Protein AF-0000000084855903 (afdb_homodimer)

Nearest PDB structures (foldseek):
  3i4f-assembly1_C  TM=8.575E-01  e=9.516E-17  Bacillus thuringiensis serovar kurstaki str. T03a001
  7o6p-assembly1_C  TM=8.800E-01  e=9.396E-16  Salvia officinalis
  7o6p-assembly1_B  TM=8.931E-01  e=1.433E-15  Salvia officinalis
  2bgl-assembly1_A  TM=8.476E-01  e=3.176E-16  Podophyllum peltatum
  3i4f-assembly1_D  TM=8.410E-01  e=8.846E-16  Bacillus thuringiensis serovar kurstaki str. T03a001

Foldseek 3Di:
DEQEQLLWFLNVLLLVPCLDDCNVVVVAAYEYEDEPDCVSCVVVCVVRHLSRYDYDYFQLLDLVRLLVSQVVVCVRRNADQEYEAEWFDDDPDQAAPVGDDPVNLVVRLSRLAVSVVSNLVNNLVVLLPDDLVSLQLHEYEYEAAVCLVQNDHSPNSNNVRRVCVQAVVQQVCQVVSCVRRVQYAGHYEYEYQEDIPNCPVVCVPVVSLCVLQVQAPQSDGHYSNLRSVVSVQCSDCVRNSPDHSYYHYHRNRRDRPPD/DEQEQLLWFLNVLLLVVCLDDCNVVVVAAYEYEDEPDCVSCVVVCVVRHLSHYDYDYFQLLDLVRLLVSQVVVCVRRNADQEYEAEWFDDDPDQAAPVGDDPVNLVVRLSRLAVSVVSNLVNNLVVLLPDDLVSLQLHEYEYEAAPCLVQNDHSPNSNNVRRVCVQAVVQQVCQVVSCVRRVQYAGEYEYEYQEDIPNCPVVCVPVVSLCQLQVQAPQSDGHYSNLRSVVSVQCSDCVRNSPDHSYYHYHRNRRDRPPD

Radius of gyration: 23.51 Å; Cα contacts (8 Å, |Δi|>4): 1137; chains: 2; bounding box: 58×70×50 Å

Solvent-accessible surface area (backbone atoms only — not comparable to full-atom values): 25637 Å² total; per-residue (Å²): 56,36,33,33,30,19,47,40,52,48,26,37,38,33,52,50,50,49,64,27,93,58,30,39,81,71,64,43,38,38,40,34,26,22,70,86,55,59,69,72,41,48,63,59,36,69,74,63,30,79,88,32,28,47,80,47,70,38,55,51,75,34,65,69,40,40,52,49,44,53,51,55,44,31,74,74,71,41,80,72,30,35,40,34,49,46,48,66,72,76,79,88,64,78,30,46,66,57,69,45,52,66,68,58,39,51,50,38,34,40,52,37,31,50,15,49,50,47,49,50,19,51,54,54,46,52,44,64,80,45,55,67,71,44,27,54,49,24,26,39,39,34,55,43,30,40,30,14,68,50,18,28,79,29,32,32,43,51,6,14,27,25,10,11,47,54,28,0,30,35,35,9,46,39,68,50,48,32,77,68,17,73,57,37,31,25,34,28,44,17,39,38,67,43,65,27,79,87,35,44,72,52,61,63,35,62,68,51,40,47,56,55,36,72,34,11,81,61,58,51,74,38,45,31,60,66,53,22,53,53,51,57,48,59,56,31,58,88,80,26,62,84,58,54,59,44,70,46,74,53,33,46,64,51,49,68,84,80,118,56,36,33,34,31,19,44,41,54,48,28,37,39,34,53,50,50,48,64,27,93,59,31,40,81,71,65,44,38,39,38,33,25,22,71,86,56,60,68,71,41,47,63,58,38,66,73,63,28,79,87,33,28,45,79,48,71,39,56,53,74,34,64,69,38,41,51,49,45,52,52,56,43,32,74,74,71,41,80,73,30,34,41,34,49,46,47,64,74,76,79,88,63,79,31,45,68,57,68,45,51,67,66,57,39,51,51,38,34,39,53,38,33,50,14,50,50,47,48,50,19,53,55,54,47,51,43,64,79,45,56,66,70,44,27,56,50,24,25,38,41,34,55,44,30,42,31,15,68,51,18,27,78,30,33,32,44,52,6,14,27,26,10,11,46,54,28,0,30,35,37,8,46,39,69,49,48,33,77,69,19,74,57,37,31,26,34,28,45,16,40,36,68,43,64,25,79,86,37,44,69,54,58,64,35,63,67,50,41,49,56,56,35,70,35,12,81,60,57,50,74,38,46,32,62,65,55,22,52,52,50,56,48,60,58,30,57,89,78,27,62,87,58,54,59,44,70,47,75,52,32,48,66,51,50,67,84,82,119

Organism: Agaricus bisporus var. burnettii (strain JB137-S8 / ATCC MYA-4627 / FGSC 10392) (NCBI:txid597362)

Secondary structure (DSSP, 8-state):
-EETTTTSHHHHHHHHHHHSTTTTTTT--EEEEESS--GGGHHHHHHH-TTTEEEEE--TT-HHHHHHHHHHHHHHH-S-SEEEE------SS---GGG--HHHHHHHIIIIIIHHHHHHHHHHHHHHTS-HHHHHT-EEEEE--THHHH--TT-HHHHHHHHIIIIIIHHHHHHHHTTTSTT-EEEEEEE-SB-SHHHHHHHTSHHHHHHHHHT-TT--PBPHHHHHHHHHHHH-HHHHTT--S-EEEESTT------/-EETTTTSHHHHHHHHHHHSTTTTTTT--EEEEESS--GGGHHHHHHH-TTTEEEEE--TT-HHHHHHHHHHHHHHH-S-SEEEE------SS---GGG--HHHHHHHIIIIIIHHHHHHHHHHHHHHTS-HHHHHT-EEEEE--THHHH--TT-HHHHHHHHIIIIIIHHHHHHHHTTTSTT-EEEEEEE-SB-SHHHHHHHTSHHHHHHHHHT-TT--PBPHHHHHHHHHHHH-HHHHTT--S-EEEESTT------

Sequence (518 aa):
QETLGASGGIGLEVTRQFLGNGFLEQGARVTAHYNTKASPLEPLVSQNGPEHIQALQADLTNESAVETLFKNAVASFGNVHVLILNHAIYEGTDQPVFKMPLEQWNHTINTNLTSTFIVAKEYVRRLEGAPEIVKDYASIIMIGSSAGKFGEAGHADYAASKSAMMYGFLLSLKNEIVKIAPRARVNCIAPGWTRTPLSENSLKDPEVVYKALATTPLKKVAMPSDIASQVVIHASRKVSGHVTGQVLMITGGMEGECRQETLGASGGIGLEVTRQFLGNGFLEQGARVTAHYNTKASPLEPLVSQNGPEHIQALQADLTNESAVETLFKNAVASFGNVHVLILNHAIYEGTDQPVFKMPLEQWNHTINTNLTSTFIVAKEYVRRLEGAPEIVKDYASIIMIGSSAGKFGEAGHADYAASKSAMMYGFLLSLKNEIVKIAPRARVNCIAPGWTRTPLSENSLKDPEVVYKALATTPLKKVAMPSDIASQVVIHASRKVSGHVTGQVLMITGGMEGECR

Structure (mmCIF, N/CA/C/O backbone):
data_AF-0000000084855903-model_v1
#
loop_
_entity.id
_entity.type
_entity.pdbx_description
1 polymer 'Uncharacterized protein'
#
loop_
_atom_site.group_PDB
_atom_site.id
_atom_site.type_symbol
_atom_site.label_atom_id
_atom_site.label_alt_id
_atom_site.label_comp_id
_atom_site.label_asym_id
_atom_site.label_entity_id
_atom_site.label_seq_id
_atom_site.pdbx_PDB_ins_code
_atom_site.Cartn_x
_atom_site.Cartn_y
_atom_site.Cartn_z
_atom_site.occupancy
_atom_site.B_iso_or_equiv
_atom_site.auth_seq_id
_atom_site.auth_comp_id
_atom_site.auth_asym_id
_atom_site.auth_atom_id
_atom_site.pdbx_PDB_model_num
ATOM 1 N N . GLN A 1 1 ? 3.99 -23.781 -13.266 1 80.81 1 GLN A N 1
ATOM 2 C CA . GLN A 1 1 ? 4.238 -22.625 -12.414 1 80.81 1 GLN A CA 1
ATOM 3 C C . GLN A 1 1 ? 4.711 -21.422 -13.234 1 80.81 1 GLN A C 1
ATOM 5 O O . GLN A 1 1 ? 5.457 -21.578 -14.203 1 80.81 1 GLN A O 1
ATOM 10 N N . GLU A 1 2 ? 4.168 -20.375 -12.992 1 69.88 2 GLU A N 1
ATOM 11 C CA . GLU A 1 2 ? 4.605 -19.141 -13.633 1 69.88 2 GLU A CA 1
ATOM 12 C C . GLU A 1 2 ? 5.312 -18.234 -12.633 1 69.88 2 GLU A C 1
ATOM 14 O O . GLU A 1 2 ? 4.746 -17.875 -11.602 1 69.88 2 GLU A O 1
ATOM 19 N N . THR A 1 3 ? 6.594 -18 -12.852 1 79.06 3 THR A N 1
ATOM 20 C CA . THR A 1 3 ? 7.395 -17.109 -12.031 1 79.06 3 THR A CA 1
ATOM 21 C C . THR A 1 3 ? 7.621 -15.781 -12.742 1 79.06 3 THR A C 1
ATOM 23 O O . THR A 1 3 ? 8.289 -15.727 -13.781 1 79.06 3 THR A O 1
ATOM 26 N N . LEU A 1 4 ? 7.027 -14.742 -12.18 1 78.31 4 LEU A N 1
ATOM 27 C CA . LEU A 1 4 ? 7.238 -13.398 -12.719 1 78.31 4 LEU A CA 1
ATOM 28 C C . LEU A 1 4 ? 8.539 -12.797 -12.203 1 78.31 4 LEU A C 1
ATOM 30 O O . LEU A 1 4 ? 8.906 -13.016 -11.039 1 78.31 4 LEU A O 1
ATOM 34 N N . GLY A 1 5 ? 9.227 -12.031 -13.078 1 75.19 5 GLY A N 1
ATOM 35 C CA . GLY A 1 5 ? 10.531 -11.5 -12.703 1 75.19 5 GLY A CA 1
ATOM 36 C C . GLY A 1 5 ? 11.57 -12.586 -12.492 1 75.19 5 GLY A C 1
ATOM 37 O O . GLY A 1 5 ? 12.398 -12.492 -11.586 1 75.19 5 GLY A O 1
ATOM 38 N N . ALA A 1 6 ? 11.531 -13.562 -13.211 1 87.06 6 ALA A N 1
ATOM 39 C CA . ALA A 1 6 ? 12.352 -14.758 -13.023 1 87.06 6 ALA A CA 1
ATOM 40 C C . ALA A 1 6 ? 13.82 -14.477 -13.336 1 87.06 6 ALA A C 1
ATOM 42 O O . ALA A 1 6 ? 14.703 -15.242 -12.953 1 87.06 6 ALA A O 1
ATOM 43 N N . SER A 1 7 ? 14.047 -13.312 -13.969 1 82.94 7 SER A N 1
ATOM 44 C CA . SER A 1 7 ? 15.422 -13 -14.336 1 82.94 7 SER A CA 1
ATOM 45 C C . SER A 1 7 ? 16.141 -12.258 -13.219 1 82.94 7 SER A C 1
ATOM 47 O O . SER A 1 7 ? 17.344 -12.016 -13.297 1 82.94 7 SER A O 1
ATOM 49 N N . GLY A 1 8 ? 15.414 -11.852 -12.195 1 80.25 8 GLY A N 1
ATOM 50 C CA . GLY A 1 8 ? 16.031 -11.234 -11.031 1 80.25 8 GLY A CA 1
ATOM 51 C C . GLY A 1 8 ? 16.641 -12.25 -10.078 1 80.25 8 GLY A C 1
ATOM 52 O O . GLY A 1 8 ? 16.469 -13.453 -10.25 1 80.25 8 GLY A O 1
ATOM 53 N N . GLY A 1 9 ? 17.344 -11.773 -9.039 1 83.62 9 GLY A N 1
ATOM 54 C CA . GLY A 1 9 ? 18.062 -12.617 -8.109 1 83.62 9 GLY A CA 1
ATOM 55 C C . GLY A 1 9 ? 17.188 -13.664 -7.438 1 83.62 9 GLY A C 1
ATOM 56 O O . GLY A 1 9 ? 17.453 -14.859 -7.559 1 83.62 9 GLY A O 1
ATOM 57 N N . ILE A 1 10 ? 16.156 -13.234 -6.816 1 88.69 10 ILE A N 1
ATOM 58 C CA . ILE A 1 10 ? 15.258 -14.148 -6.117 1 88.69 10 ILE A CA 1
ATOM 59 C C . ILE A 1 10 ? 14.492 -14.992 -7.133 1 88.69 10 ILE A C 1
ATOM 61 O O . ILE A 1 10 ? 14.375 -16.219 -6.973 1 88.69 10 ILE A O 1
ATOM 65 N N . GLY A 1 11 ? 14.016 -14.383 -8.234 1 92.81 11 GLY A N 1
ATOM 66 C CA . GLY A 1 11 ? 13.258 -15.086 -9.258 1 92.81 11 GLY A CA 1
ATOM 67 C C . GLY A 1 11 ? 14.031 -16.203 -9.922 1 92.81 11 GLY A C 1
ATOM 68 O O . GLY A 1 11 ? 13.484 -17.281 -10.188 1 92.81 11 GLY A O 1
ATOM 69 N N . LEU A 1 12 ? 15.281 -15.93 -10.164 1 92.31 12 LEU A N 1
ATOM 70 C CA . LEU A 1 12 ? 16.141 -16.922 -10.789 1 92.31 12 LEU A CA 1
ATOM 71 C C . LEU A 1 12 ? 16.312 -18.141 -9.891 1 92.31 12 LEU A C 1
ATOM 73 O O . LEU A 1 12 ? 16.234 -19.281 -10.352 1 92.31 12 LEU A O 1
ATOM 77 N N . GLU A 1 13 ? 16.5 -17.891 -8.625 1 91.75 13 GLU A N 1
ATOM 78 C CA . GLU A 1 13 ? 16.688 -18.969 -7.668 1 91.75 13 GLU A CA 1
ATOM 79 C C . GLU A 1 13 ? 15.398 -19.75 -7.465 1 91.75 13 GLU A C 1
ATOM 81 O O . GLU A 1 13 ? 15.43 -20.984 -7.32 1 91.75 13 GLU A O 1
ATOM 86 N N . VAL A 1 14 ? 14.297 -19.094 -7.449 1 92.31 14 VAL A N 1
ATOM 87 C CA . VAL A 1 14 ? 13 -19.75 -7.344 1 92.31 14 VAL A CA 1
ATOM 88 C C . VAL A 1 14 ? 12.797 -20.672 -8.539 1 92.31 14 VAL A C 1
ATOM 90 O O . VAL A 1 14 ? 12.43 -21.844 -8.367 1 92.31 14 VAL A O 1
ATOM 93 N N . THR A 1 15 ? 13.062 -20.141 -9.719 1 93 15 THR A N 1
ATOM 94 C CA . THR A 1 15 ? 12.938 -20.938 -10.938 1 93 15 THR A CA 1
ATOM 95 C C . THR A 1 15 ? 13.828 -22.172 -10.883 1 93 15 THR A C 1
ATOM 97 O O . THR A 1 15 ? 13.383 -23.281 -11.18 1 93 15 THR A O 1
ATOM 100 N N . ARG A 1 16 ? 15.023 -21.984 -10.414 1 91.75 16 ARG A N 1
ATOM 101 C CA . ARG A 1 16 ? 15.977 -23.078 -10.297 1 91.75 16 ARG A CA 1
ATOM 102 C C . ARG A 1 16 ? 15.461 -24.172 -9.359 1 91.75 16 ARG A C 1
ATOM 104 O O . ARG A 1 16 ? 15.539 -25.359 -9.68 1 91.75 16 ARG A O 1
ATOM 111 N N . GLN A 1 17 ? 14.906 -23.766 -8.305 1 90.25 17 GLN A N 1
ATOM 112 C CA . GLN A 1 17 ? 14.445 -24.734 -7.312 1 90.25 17 GLN A CA 1
ATOM 113 C C . GLN A 1 17 ? 13.211 -25.484 -7.805 1 90.25 17 GLN A C 1
ATOM 115 O O . GLN A 1 17 ? 13.062 -26.688 -7.539 1 90.25 17 GLN A O 1
ATOM 120 N N . PHE A 1 18 ? 12.391 -24.844 -8.539 1 89.69 18 PHE A N 1
ATOM 121 C CA . PHE A 1 18 ? 11.219 -25.531 -9.094 1 89.69 18 PHE A CA 1
ATOM 122 C C . PHE A 1 18 ? 11.633 -26.547 -10.148 1 89.69 18 PHE A C 1
ATOM 124 O O . PHE A 1 18 ? 10.93 -27.531 -10.367 1 89.69 18 PHE A O 1
ATOM 131 N N . LEU A 1 19 ? 12.773 -26.297 -10.805 1 88.56 19 LEU A N 1
ATOM 132 C CA . LEU A 1 19 ? 13.273 -27.203 -11.836 1 88.56 19 LEU A CA 1
ATOM 133 C C . LEU A 1 19 ? 14.109 -28.312 -11.219 1 88.56 19 LEU A C 1
ATOM 135 O O . LEU A 1 19 ? 14.453 -29.281 -11.898 1 88.56 19 LEU A O 1
ATOM 139 N N . GLY A 1 20 ? 14.289 -28.031 -9.969 1 82.56 20 GLY A N 1
ATOM 140 C CA . GLY A 1 20 ? 15.07 -29.031 -9.258 1 82.56 20 GLY A CA 1
ATOM 141 C C . GLY A 1 20 ? 14.312 -29.688 -8.117 1 82.56 20 GLY A C 1
ATOM 142 O O . GLY A 1 20 ? 13.078 -29.672 -8.094 1 82.56 20 GLY A O 1
ATOM 143 N N . ASN A 1 21 ? 15.039 -30.297 -7.305 1 68.25 21 ASN A N 1
ATOM 144 C CA . ASN A 1 21 ? 14.609 -30.844 -6.02 1 68.25 21 ASN A CA 1
ATOM 145 C C . ASN A 1 21 ? 13.43 -31.781 -6.172 1 68.25 21 ASN A C 1
ATOM 147 O O . ASN A 1 21 ? 12.508 -31.781 -5.355 1 68.25 21 ASN A O 1
ATOM 151 N N . GLY A 1 22 ? 13.312 -32.438 -7.246 1 65.94 22 GLY A N 1
ATOM 152 C CA . GLY A 1 22 ? 12.281 -33.438 -7.383 1 65.94 22 GLY A CA 1
ATOM 153 C C . GLY A 1 22 ? 11.016 -32.906 -8.039 1 65.94 22 GLY A C 1
ATOM 154 O O . GLY A 1 22 ? 10.141 -33.688 -8.414 1 65.94 22 GLY A O 1
ATOM 155 N N . PHE A 1 23 ? 11 -31.625 -8.234 1 72.31 23 PHE A N 1
ATOM 156 C CA . PHE A 1 23 ? 9.773 -31.078 -8.797 1 72.31 23 PHE A CA 1
ATOM 157 C C . PHE A 1 23 ? 9.641 -31.453 -10.273 1 72.31 23 PHE A C 1
ATOM 159 O O . PHE A 1 23 ? 8.531 -31.656 -10.766 1 72.31 23 PHE A O 1
ATOM 166 N N . LEU A 1 24 ? 10.742 -31.578 -10.836 1 71.44 24 LEU A N 1
ATOM 167 C CA . LEU A 1 24 ? 10.688 -32 -12.234 1 71.44 24 LEU A CA 1
ATOM 168 C C . LEU A 1 24 ? 10.094 -33.406 -12.367 1 71.44 24 LEU A C 1
ATOM 170 O O . LEU A 1 24 ? 9.289 -33.656 -13.266 1 71.44 24 LEU A O 1
ATOM 174 N N . GLU A 1 25 ? 10.555 -34.156 -11.43 1 69.44 25 GLU A N 1
ATOM 175 C CA . GLU A 1 25 ? 10.039 -35.5 -11.438 1 69.44 25 GLU A CA 1
ATOM 176 C C . GLU A 1 25 ? 8.539 -35.531 -11.18 1 69.44 25 GLU A C 1
ATOM 178 O O . GLU A 1 25 ? 7.852 -36.469 -11.586 1 69.44 25 GLU A O 1
ATOM 183 N N . GLN A 1 26 ? 8.148 -34.5 -10.617 1 72.56 26 GLN A N 1
ATOM 184 C CA . GLN A 1 26 ? 6.727 -34.406 -10.312 1 72.56 26 GLN A CA 1
ATOM 185 C C . GLN A 1 26 ? 5.969 -33.719 -11.43 1 72.56 26 GLN A C 1
ATOM 187 O O . GLN A 1 26 ? 4.773 -33.438 -11.305 1 72.56 26 GLN A O 1
ATOM 192 N N . GLY A 1 27 ? 6.738 -33.406 -12.547 1 77.88 27 GLY A N 1
ATOM 193 C CA . GLY A 1 27 ? 6.086 -32.844 -13.727 1 77.88 27 GLY A CA 1
ATOM 194 C C . GLY A 1 27 ? 6.027 -31.344 -13.727 1 77.88 27 GLY A C 1
ATOM 195 O O . GLY A 1 27 ? 5.184 -30.75 -14.398 1 77.88 27 GLY A O 1
ATOM 196 N N . ALA A 1 28 ? 6.887 -30.812 -12.977 1 81.56 28 ALA A N 1
ATOM 197 C CA . ALA A 1 28 ? 6.875 -29.359 -12.898 1 81.56 28 ALA A CA 1
ATOM 198 C C . ALA A 1 28 ? 7.297 -28.734 -14.219 1 81.56 28 ALA A C 1
ATOM 200 O O . ALA A 1 28 ? 8.211 -29.219 -14.891 1 81.56 28 ALA A O 1
ATOM 201 N N . ARG A 1 29 ? 6.586 -27.797 -14.758 1 91.06 29 ARG A N 1
ATOM 202 C CA . ARG A 1 29 ? 6.902 -26.938 -15.891 1 91.06 29 ARG A CA 1
ATOM 203 C C . ARG A 1 29 ? 6.895 -25.469 -15.484 1 91.06 29 ARG A C 1
ATOM 205 O O . ARG A 1 29 ? 6 -25.016 -14.758 1 91.06 29 ARG A O 1
ATOM 212 N N . VAL A 1 30 ? 7.902 -24.781 -15.883 1 93.56 30 VAL A N 1
ATOM 213 C CA . VAL A 1 30 ? 8.086 -23.422 -15.383 1 93.56 30 VAL A CA 1
ATOM 214 C C . VAL A 1 30 ? 8.039 -22.422 -16.531 1 93.56 30 VAL A C 1
ATOM 216 O O . VAL A 1 30 ? 8.797 -22.547 -17.5 1 93.56 30 VAL A O 1
ATOM 219 N N . THR A 1 31 ? 7.105 -21.562 -16.547 1 95 31 THR A N 1
ATOM 220 C CA . THR A 1 31 ? 7.172 -20.359 -17.375 1 95 31 THR A CA 1
ATOM 221 C C . THR A 1 31 ? 7.902 -19.234 -16.641 1 95 31 THR A C 1
ATOM 223 O O . THR A 1 31 ? 7.414 -18.734 -15.617 1 95 31 THR A O 1
ATOM 226 N N . ALA A 1 32 ? 9.047 -18.859 -17.125 1 96 32 ALA A N 1
ATOM 227 C CA . ALA A 1 32 ? 9.891 -17.828 -16.531 1 96 32 ALA A CA 1
ATOM 228 C C . ALA A 1 32 ? 9.734 -16.5 -17.281 1 96 32 ALA A C 1
ATOM 230 O O . ALA A 1 32 ? 10.219 -16.359 -18.406 1 96 32 ALA A O 1
ATOM 231 N N . HIS A 1 33 ? 9.148 -15.516 -16.625 1 95.25 33 HIS A N 1
ATOM 232 C CA . HIS A 1 33 ? 8.906 -14.211 -17.234 1 95.25 33 HIS A CA 1
ATOM 233 C C . HIS A 1 33 ? 10.086 -13.273 -17.016 1 95.25 33 HIS A C 1
ATOM 235 O O . HIS A 1 33 ? 10.711 -13.281 -15.945 1 95.25 33 HIS A O 1
ATOM 241 N N . TYR A 1 34 ? 10.359 -12.523 -18.062 1 94.75 34 TYR A N 1
ATOM 242 C CA . TYR A 1 34 ? 11.281 -11.398 -17.938 1 94.75 34 TYR A CA 1
ATOM 243 C C . TYR A 1 34 ? 10.719 -10.164 -18.625 1 94.75 34 TYR A C 1
ATOM 245 O O . TYR A 1 34 ? 9.852 -10.266 -19.5 1 94.75 34 TYR A O 1
ATOM 253 N N . ASN A 1 35 ? 11.203 -9.008 -18.125 1 93.44 35 ASN A N 1
ATOM 254 C CA . ASN A 1 35 ? 10.75 -7.754 -18.734 1 93.44 35 ASN A CA 1
ATOM 255 C C . ASN A 1 35 ? 11.695 -7.301 -19.844 1 93.44 35 ASN A C 1
ATOM 257 O O . ASN A 1 35 ? 11.305 -7.258 -21.016 1 93.44 35 ASN A O 1
ATOM 261 N N . THR A 1 36 ? 12.977 -7.062 -19.469 1 90.06 36 THR A N 1
ATOM 262 C CA . THR A 1 36 ? 13.883 -6.477 -20.453 1 90.06 36 THR A CA 1
ATOM 263 C C . THR A 1 36 ? 15.062 -7.414 -20.719 1 90.06 36 THR A C 1
ATOM 265 O O . THR A 1 36 ? 15.578 -7.461 -21.844 1 90.06 36 THR A O 1
ATOM 268 N N . LYS A 1 37 ? 15.547 -8.195 -19.734 1 89.5 37 LYS A N 1
ATOM 269 C CA . LYS A 1 37 ? 16.766 -8.992 -19.859 1 89.5 37 LYS A CA 1
ATOM 270 C C . LYS A 1 37 ? 16.453 -10.484 -19.766 1 89.5 37 LYS A C 1
ATOM 272 O O . LYS A 1 37 ? 16.109 -10.984 -18.688 1 89.5 37 LYS A O 1
ATOM 277 N N . ALA A 1 38 ? 16.703 -11.18 -20.797 1 92.88 38 ALA A N 1
ATOM 278 C CA . ALA A 1 38 ? 16.469 -12.617 -20.828 1 92.88 38 ALA A CA 1
ATOM 279 C C . ALA A 1 38 ? 17.734 -13.383 -20.453 1 92.88 38 ALA A C 1
ATOM 281 O O . ALA A 1 38 ? 17.672 -14.562 -20.109 1 92.88 38 ALA A O 1
ATOM 282 N N . SER A 1 39 ? 18.828 -12.797 -20.438 1 93.81 39 SER A N 1
ATOM 283 C CA . SER A 1 39 ? 20.125 -13.445 -20.406 1 93.81 39 SER A CA 1
ATOM 284 C C . SER A 1 39 ? 20.281 -14.297 -19.141 1 93.81 39 SER A C 1
ATOM 286 O O . SER A 1 39 ? 20.828 -15.406 -19.203 1 93.81 39 SER A O 1
ATOM 288 N N . PRO A 1 40 ? 19.766 -13.836 -18.016 1 93 40 PRO A N 1
ATOM 289 C CA . PRO A 1 40 ? 19.953 -14.656 -16.812 1 93 40 PRO A CA 1
ATOM 290 C C . PRO A 1 40 ? 19.203 -15.984 -16.891 1 93 40 PRO A C 1
ATOM 292 O O . PRO A 1 40 ? 19.547 -16.922 -16.172 1 93 40 PRO A O 1
ATOM 295 N N . LEU A 1 41 ? 18.266 -16.062 -17.75 1 94.94 41 LEU A N 1
ATOM 296 C CA . LEU A 1 41 ? 17.422 -17.25 -17.828 1 94.94 41 LEU A CA 1
ATOM 297 C C . LEU A 1 41 ? 17.969 -18.25 -18.844 1 94.94 41 LEU A C 1
ATOM 299 O O . LEU A 1 41 ? 17.594 -19.422 -18.844 1 94.94 41 LEU A O 1
ATOM 303 N N . GLU A 1 42 ? 18.875 -17.828 -19.719 1 95.25 42 GLU A N 1
ATOM 304 C CA . GLU A 1 42 ? 19.344 -18.625 -20.859 1 95.25 42 GLU A CA 1
ATOM 305 C C . GLU A 1 42 ? 19.984 -19.922 -20.391 1 95.25 42 GLU A C 1
ATOM 307 O O . GLU A 1 42 ? 19.688 -20.984 -20.938 1 95.25 42 GLU A O 1
ATOM 312 N N . PRO A 1 43 ? 20.812 -19.891 -19.312 1 94.25 43 PRO A N 1
ATOM 313 C CA . PRO A 1 43 ? 21.406 -21.141 -18.844 1 94.25 43 PRO A CA 1
ATOM 314 C C . PRO A 1 43 ? 20.344 -22.141 -18.344 1 94.25 43 PRO A C 1
ATOM 316 O O . PRO A 1 43 ? 20.469 -23.344 -18.578 1 94.25 43 PRO A O 1
ATOM 319 N N . LEU A 1 44 ? 19.344 -21.672 -17.672 1 92.81 44 LEU A N 1
ATOM 320 C CA . LEU A 1 44 ? 18.297 -22.531 -17.156 1 92.81 44 LEU A CA 1
ATOM 321 C C . LEU A 1 44 ? 17.5 -23.156 -18.297 1 92.81 44 LEU A C 1
ATOM 323 O O . LEU A 1 44 ? 17.156 -24.344 -18.25 1 92.81 44 LEU A O 1
ATOM 327 N N . VAL A 1 45 ? 17.219 -22.359 -19.328 1 93.88 45 VAL A N 1
ATOM 328 C CA . VAL A 1 45 ? 16.453 -22.828 -20.484 1 93.88 45 VAL A CA 1
ATOM 329 C C . VAL A 1 45 ? 17.266 -23.875 -21.25 1 93.88 45 VAL A C 1
ATOM 331 O O . VAL A 1 45 ? 16.734 -24.938 -21.625 1 93.88 45 VAL A O 1
ATOM 334 N N . SER A 1 46 ? 18.531 -23.625 -21.406 1 95.06 46 SER A N 1
ATOM 335 C CA . SER A 1 46 ? 19.406 -24.531 -22.156 1 95.06 46 SER A CA 1
ATOM 336 C C . SER A 1 46 ? 19.594 -25.844 -21.391 1 95.06 46 SER A C 1
ATOM 338 O O . SER A 1 46 ? 19.609 -26.922 -22 1 95.06 46 SER A O 1
ATOM 340 N N . GLN A 1 47 ? 19.688 -25.797 -20.109 1 92.69 47 GLN A N 1
ATOM 341 C CA . GLN A 1 47 ? 20 -26.953 -19.266 1 92.69 47 GLN A CA 1
ATOM 342 C C . GLN A 1 47 ? 18.797 -27.859 -19.125 1 92.69 47 GLN A C 1
ATOM 344 O O . GLN A 1 47 ? 18.938 -29.094 -19.047 1 92.69 47 GLN A O 1
ATOM 349 N N . ASN A 1 48 ? 17.625 -27.312 -19.047 1 91.31 48 ASN A N 1
ATOM 350 C CA . ASN A 1 48 ? 16.453 -28.109 -18.688 1 91.31 48 ASN A CA 1
ATOM 351 C C . ASN A 1 48 ? 15.602 -28.438 -19.906 1 91.31 48 ASN A C 1
ATOM 353 O O . ASN A 1 48 ? 14.875 -29.438 -19.906 1 91.31 48 ASN A O 1
ATOM 357 N N . GLY A 1 49 ? 15.68 -27.516 -20.984 1 91.62 49 GLY A N 1
ATOM 358 C CA . GLY A 1 49 ? 14.984 -27.797 -22.234 1 91.62 49 GLY A CA 1
ATOM 359 C C . GLY A 1 49 ? 13.57 -27.234 -22.266 1 91.62 49 GLY A C 1
ATOM 360 O O . GLY A 1 49 ? 13.008 -26.891 -21.234 1 91.62 49 GLY A O 1
ATOM 361 N N . PRO A 1 50 ? 13.016 -27.125 -23.453 1 91.62 50 PRO A N 1
ATOM 362 C CA . PRO A 1 50 ? 11.727 -26.469 -23.656 1 91.62 50 PRO A CA 1
ATOM 363 C C . PRO A 1 50 ? 10.555 -27.266 -23.078 1 91.62 50 PRO A C 1
ATOM 365 O O . PRO A 1 50 ? 9.453 -26.734 -22.938 1 91.62 50 PRO A O 1
ATOM 368 N N . GLU A 1 51 ? 10.789 -28.531 -22.734 1 90.56 51 GLU A N 1
ATOM 369 C CA . GLU A 1 51 ? 9.734 -29.359 -22.156 1 90.56 51 GLU A CA 1
ATOM 370 C C . GLU A 1 51 ? 9.508 -29 -20.688 1 90.56 51 GLU A C 1
ATOM 372 O O . GLU A 1 51 ? 8.469 -29.344 -20.109 1 90.56 51 GLU A O 1
ATOM 377 N N . HIS A 1 52 ? 10.508 -28.312 -20.109 1 92.06 52 HIS A N 1
ATOM 378 C CA . HIS A 1 52 ? 10.43 -28.078 -18.672 1 92.06 52 HIS A CA 1
ATOM 379 C C . HIS A 1 52 ? 10.391 -26.594 -18.359 1 92.06 52 HIS A C 1
ATOM 381 O O . HIS A 1 52 ? 9.898 -26.188 -17.297 1 92.06 52 HIS A O 1
ATOM 387 N N . ILE A 1 53 ? 10.953 -25.797 -19.188 1 94.44 53 ILE A N 1
ATOM 388 C CA . ILE A 1 53 ? 11.016 -24.359 -18.891 1 94.44 53 ILE A CA 1
ATOM 389 C C . ILE A 1 53 ? 10.883 -23.562 -20.172 1 94.44 53 ILE A C 1
ATOM 391 O O . ILE A 1 53 ? 11.422 -23.953 -21.219 1 94.44 53 ILE A O 1
ATOM 395 N N . GLN A 1 54 ? 10.164 -22.484 -20.156 1 95 54 GLN A N 1
ATOM 396 C CA . GLN A 1 54 ? 10.117 -21.484 -21.219 1 95 54 GLN A CA 1
ATOM 397 C C . GLN A 1 54 ? 10.297 -20.078 -20.641 1 95 54 GLN A C 1
ATOM 399 O O . GLN A 1 54 ? 9.836 -19.781 -19.547 1 95 54 GLN A O 1
ATOM 404 N N . ALA A 1 55 ? 11.008 -19.266 -21.422 1 96 55 ALA A N 1
ATOM 405 C CA . ALA A 1 55 ? 11.172 -17.844 -21.078 1 96 55 ALA A CA 1
ATOM 406 C C . ALA A 1 55 ? 10.266 -16.969 -21.938 1 96 55 ALA A C 1
ATOM 408 O O . ALA A 1 55 ? 10.281 -17.062 -23.156 1 96 55 ALA A O 1
ATOM 409 N N . LEU A 1 56 ? 9.375 -16.188 -21.312 1 96.62 56 LEU A N 1
ATOM 410 C CA . LEU A 1 56 ? 8.453 -15.312 -22.031 1 96.62 56 LEU A CA 1
ATOM 411 C C . LEU A 1 56 ? 8.617 -13.867 -21.562 1 96.62 56 LEU A C 1
ATOM 413 O O . LEU A 1 56 ? 8.828 -13.602 -20.375 1 96.62 56 LEU A O 1
ATOM 417 N N . GLN A 1 57 ? 8.539 -12.953 -22.5 1 96.56 57 GLN A N 1
ATOM 418 C CA . GLN A 1 57 ? 8.68 -11.523 -22.234 1 96.56 57 GLN A CA 1
ATOM 419 C C . GLN A 1 57 ? 7.32 -10.836 -22.188 1 96.56 57 GLN A C 1
ATOM 421 O O . GLN A 1 57 ? 6.445 -11.125 -23.016 1 96.56 57 GLN A O 1
ATOM 426 N N . ALA A 1 58 ? 7.125 -9.953 -21.234 1 97.25 58 ALA A N 1
ATOM 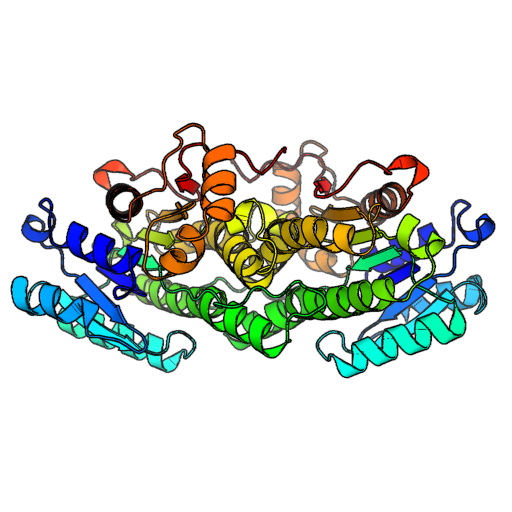427 C CA . ALA A 1 58 ? 5.934 -9.109 -21.219 1 97.25 58 ALA A CA 1
ATOM 428 C C . ALA A 1 58 ? 6.156 -7.875 -20.359 1 97.25 58 ALA A C 1
ATOM 430 O O . ALA A 1 58 ? 6.836 -7.941 -19.328 1 97.25 58 ALA A O 1
ATOM 431 N N . ASP A 1 59 ? 5.609 -6.812 -20.75 1 97.44 59 ASP A N 1
ATOM 432 C CA . ASP A 1 59 ? 5.422 -5.68 -19.859 1 97.44 59 ASP A CA 1
ATOM 433 C C . ASP A 1 59 ? 4.195 -5.879 -18.969 1 97.44 59 ASP A C 1
ATOM 435 O O . ASP A 1 59 ? 3.059 -5.758 -19.438 1 97.44 59 ASP A O 1
ATOM 439 N N . LEU A 1 60 ? 4.422 -6.102 -17.734 1 97.56 60 LEU A N 1
ATOM 440 C CA . LEU A 1 60 ? 3.355 -6.523 -16.828 1 97.56 60 LEU A CA 1
ATOM 441 C C . LEU A 1 60 ? 2.453 -5.352 -16.469 1 97.56 60 LEU A C 1
ATOM 443 O O . LEU A 1 60 ? 1.404 -5.535 -15.844 1 97.56 60 LEU A O 1
ATOM 447 N N . THR A 1 61 ? 2.854 -4.09 -16.812 1 97 61 THR A N 1
ATOM 448 C CA . THR A 1 61 ? 2.002 -2.934 -16.562 1 97 61 THR A CA 1
ATOM 449 C C . THR A 1 61 ? 0.958 -2.783 -17.672 1 97 61 THR A C 1
ATOM 451 O O . THR A 1 61 ? 0.103 -1.897 -17.609 1 97 61 THR A O 1
ATOM 454 N N . ASN A 1 62 ? 1.039 -3.607 -18.688 1 97.62 62 ASN A N 1
ATOM 455 C CA . ASN A 1 62 ? 0.124 -3.619 -19.828 1 97.62 62 ASN A CA 1
ATOM 456 C C . ASN A 1 62 ? -0.804 -4.828 -19.781 1 97.62 62 ASN A C 1
ATOM 458 O O . ASN A 1 62 ? -0.357 -5.965 -19.953 1 97.62 62 ASN A O 1
ATOM 462 N N . GLU A 1 63 ? -2.111 -4.602 -19.656 1 97.62 63 GLU A N 1
ATOM 463 C CA . GLU A 1 63 ? -3.088 -5.672 -19.484 1 97.62 63 GLU A CA 1
ATOM 464 C C . GLU A 1 63 ? -3.062 -6.641 -20.672 1 97.62 63 GLU A C 1
ATOM 466 O O . GLU A 1 63 ? -3.102 -7.855 -20.484 1 97.62 63 GLU A O 1
ATOM 471 N N . SER A 1 64 ? -3.021 -6.059 -21.859 1 98 64 SER A N 1
ATOM 472 C CA . SER A 1 64 ? -3.029 -6.902 -23.047 1 98 64 SER A CA 1
ATOM 473 C C . SER A 1 64 ? -1.776 -7.77 -23.125 1 98 64 SER A C 1
ATOM 475 O O . SER A 1 64 ? -1.834 -8.914 -23.562 1 98 64 SER A O 1
ATOM 477 N N . ALA A 1 65 ? -0.63 -7.227 -22.719 1 97.94 65 ALA A N 1
ATOM 478 C CA . ALA A 1 65 ? 0.612 -7.992 -22.688 1 97.94 65 ALA A CA 1
ATOM 479 C C . ALA A 1 65 ? 0.529 -9.133 -21.672 1 97.94 65 ALA A C 1
ATOM 481 O O . ALA A 1 65 ? 1.024 -10.234 -21.938 1 97.94 65 ALA A O 1
ATOM 482 N N . VAL A 1 66 ? -0.108 -8.883 -20.562 1 97.94 66 VAL A N 1
ATOM 483 C CA . VAL A 1 66 ? -0.275 -9.898 -19.516 1 97.94 66 VAL A CA 1
ATOM 484 C C . VAL A 1 66 ? -1.2 -11.008 -20.031 1 97.94 66 VAL A C 1
ATOM 486 O O . VAL A 1 66 ? -0.933 -12.195 -19.828 1 97.94 66 VAL A O 1
ATOM 489 N N . GLU A 1 67 ? -2.268 -10.609 -20.703 1 97.56 67 GLU A N 1
ATOM 490 C CA . GLU A 1 67 ? -3.162 -11.594 -21.297 1 97.56 67 GLU A CA 1
ATOM 491 C C . GLU A 1 67 ? -2.416 -12.5 -22.266 1 97.56 67 GLU A C 1
ATOM 493 O O . GLU A 1 67 ? -2.58 -13.719 -22.234 1 97.56 67 GLU A O 1
ATOM 498 N N . THR A 1 68 ? -1.617 -11.875 -23.078 1 97.75 68 THR A N 1
ATOM 499 C CA . THR A 1 68 ? -0.839 -12.625 -24.062 1 97.75 68 THR A CA 1
ATOM 500 C C . THR A 1 68 ? 0.169 -13.539 -23.375 1 97.75 68 THR A C 1
ATOM 502 O O . THR A 1 68 ? 0.382 -14.672 -23.812 1 97.75 68 THR A O 1
ATOM 505 N N . LEU A 1 69 ? 0.787 -13.039 -22.328 1 96.88 69 LEU A N 1
ATOM 506 C CA . LEU A 1 69 ? 1.734 -13.836 -21.562 1 96.88 69 LEU A CA 1
ATOM 507 C C . LEU A 1 69 ? 1.088 -15.125 -21.062 1 96.88 69 LEU A C 1
ATOM 509 O O . LEU A 1 69 ? 1.652 -16.203 -21.234 1 96.88 69 LEU A O 1
ATOM 513 N N . PHE A 1 70 ? -0.11 -15.047 -20.469 1 96.56 70 PHE A N 1
ATOM 514 C CA . PHE A 1 70 ? -0.798 -16.219 -19.938 1 96.56 70 PHE A CA 1
ATOM 515 C C . PHE A 1 70 ? -1.256 -17.141 -21.078 1 96.56 70 PHE A C 1
ATOM 517 O O . PHE A 1 70 ? -1.197 -18.359 -20.953 1 96.56 70 PHE A O 1
ATOM 524 N N . LYS A 1 71 ? -1.729 -16.531 -22.203 1 96.31 71 LYS A N 1
ATOM 525 C CA . LYS A 1 71 ? -2.125 -17.328 -23.359 1 96.31 71 LYS A CA 1
ATOM 526 C C . LYS A 1 71 ? -0.967 -18.188 -23.844 1 96.31 71 LYS A C 1
ATOM 528 O O . LYS A 1 71 ? -1.135 -19.375 -24.094 1 96.31 71 LYS A O 1
ATOM 533 N N . ASN A 1 72 ? 0.164 -17.562 -23.984 1 95.62 72 ASN A N 1
ATOM 534 C CA . ASN A 1 72 ? 1.344 -18.281 -24.453 1 95.62 72 ASN A CA 1
ATOM 535 C C . ASN A 1 72 ? 1.799 -19.344 -23.469 1 95.62 72 ASN A C 1
ATOM 537 O O . ASN A 1 72 ? 2.221 -20.438 -23.859 1 95.62 72 ASN A O 1
ATOM 541 N N . ALA A 1 73 ? 1.736 -19.016 -22.188 1 94.19 73 ALA A N 1
ATOM 542 C CA . ALA A 1 73 ? 2.117 -19.984 -21.156 1 94.19 73 ALA A CA 1
ATOM 543 C C . ALA A 1 73 ? 1.235 -21.219 -21.219 1 94.19 73 ALA A C 1
ATOM 545 O O . ALA A 1 73 ? 1.737 -22.359 -21.203 1 94.19 73 ALA A O 1
ATOM 546 N N . VAL A 1 74 ? -0.047 -21.016 -21.344 1 92.56 74 VAL A N 1
ATOM 547 C CA . VAL A 1 74 ? -1.03 -22.094 -21.312 1 92.56 74 VAL A CA 1
ATOM 548 C C . VAL A 1 74 ? -0.904 -22.938 -22.578 1 92.56 74 VAL A C 1
ATOM 550 O O . VAL A 1 74 ? -1.077 -24.156 -22.547 1 92.56 74 VAL A O 1
ATOM 553 N N . ALA A 1 75 ? -0.63 -22.266 -23.688 1 93.38 75 ALA A N 1
ATOM 554 C CA . ALA A 1 75 ? -0.502 -22.984 -24.969 1 93.38 75 ALA A CA 1
ATOM 555 C C . ALA A 1 75 ? 0.604 -24.031 -24.891 1 93.38 75 ALA A C 1
ATOM 557 O O . ALA A 1 75 ? 0.48 -25.109 -25.469 1 93.38 75 ALA A O 1
ATOM 558 N N . SER A 1 76 ? 1.617 -23.719 -24.109 1 90.38 76 SER A N 1
ATOM 559 C CA . SER A 1 76 ? 2.783 -24.594 -24.062 1 90.38 76 SER A CA 1
ATOM 560 C C . SER A 1 76 ? 2.693 -25.578 -22.906 1 90.38 76 SER A C 1
ATOM 562 O O . SER A 1 76 ? 3.072 -26.75 -23.047 1 90.38 76 SER A O 1
ATOM 564 N N . PHE A 1 77 ? 2.244 -25.125 -21.734 1 92.06 77 PHE A N 1
ATOM 565 C CA . PHE A 1 77 ? 2.418 -25.922 -20.531 1 92.06 77 PHE A CA 1
ATOM 566 C C . PHE A 1 77 ? 1.071 -26.234 -19.891 1 92.06 77 PHE A C 1
ATOM 568 O O . PHE A 1 77 ? 0.999 -26.984 -18.922 1 92.06 77 PHE A O 1
ATOM 575 N N . GLY A 1 78 ? -0.025 -25.766 -20.469 1 90.62 78 GLY A N 1
ATOM 576 C CA . GLY A 1 78 ? -1.322 -25.891 -19.828 1 90.62 78 GLY A CA 1
ATOM 577 C C . GLY A 1 78 ? -1.564 -24.859 -18.75 1 90.62 78 GLY A C 1
ATOM 578 O O . GLY A 1 78 ? -0.81 -23.891 -18.625 1 90.62 78 GLY A O 1
ATOM 579 N N . ASN A 1 79 ? -2.58 -25.047 -17.969 1 90.5 79 ASN A N 1
ATOM 580 C CA . ASN A 1 79 ? -3.016 -24.062 -16.984 1 90.5 79 ASN A CA 1
ATOM 581 C C . ASN A 1 79 ? -1.971 -23.859 -15.891 1 90.5 79 ASN A C 1
ATOM 583 O O . ASN A 1 79 ? -1.309 -24.812 -15.477 1 90.5 79 ASN A O 1
ATOM 587 N N . VAL A 1 80 ? -1.918 -22.672 -15.398 1 92.31 80 VAL A N 1
ATOM 588 C CA . VAL A 1 80 ? -0.978 -22.297 -14.344 1 92.31 80 VAL A CA 1
ATOM 589 C C . VAL A 1 80 ? -1.555 -22.672 -12.984 1 92.31 80 VAL A C 1
ATOM 591 O O . VAL A 1 80 ? -2.67 -22.281 -12.641 1 92.31 80 VAL A O 1
ATOM 594 N N . HIS A 1 81 ? -0.778 -23.484 -12.203 1 91.62 81 HIS A N 1
ATOM 595 C CA . HIS A 1 81 ? -1.204 -23.891 -10.867 1 91.62 81 HIS A CA 1
ATOM 596 C C . HIS A 1 81 ? -0.678 -22.922 -9.812 1 91.62 81 HIS A C 1
ATOM 598 O O . HIS A 1 81 ? -1.397 -22.562 -8.875 1 91.62 81 HIS A O 1
ATOM 604 N N . VAL A 1 82 ? 0.57 -22.547 -10 1 93.38 82 VAL A N 1
ATOM 605 C CA . VAL A 1 82 ? 1.242 -21.719 -9.016 1 93.38 82 VAL A CA 1
ATOM 606 C C . VAL A 1 82 ? 1.746 -20.438 -9.68 1 93.38 82 VAL A C 1
ATOM 608 O O . VAL A 1 82 ? 2.434 -20.484 -10.703 1 93.38 82 VAL A O 1
ATOM 611 N N . LEU A 1 83 ? 1.341 -19.312 -9.141 1 96.5 83 LEU A N 1
ATOM 612 C CA . LEU A 1 83 ? 1.775 -18 -9.625 1 96.5 83 LEU A CA 1
ATOM 613 C C . LEU A 1 83 ? 2.721 -17.344 -8.625 1 96.5 83 LEU A C 1
ATOM 615 O O . LEU A 1 83 ? 2.352 -17.109 -7.469 1 96.5 83 LEU A O 1
ATOM 619 N N . ILE A 1 84 ? 3.943 -17.125 -9.031 1 96.56 84 ILE A N 1
ATOM 620 C CA . ILE A 1 84 ? 4.906 -16.406 -8.203 1 96.56 84 ILE A CA 1
ATOM 621 C C . ILE A 1 84 ? 5.023 -14.961 -8.68 1 96.56 84 ILE A C 1
ATOM 623 O O . ILE A 1 84 ? 5.531 -14.703 -9.773 1 96.56 84 ILE A O 1
ATOM 627 N N . LEU A 1 85 ? 4.531 -14.031 -7.902 1 96.94 85 LEU A N 1
ATOM 628 C CA . LEU A 1 85 ? 4.621 -12.609 -8.188 1 96.94 85 LEU A CA 1
ATOM 629 C C . LEU A 1 85 ? 5.883 -12.008 -7.578 1 96.94 85 LEU A C 1
ATOM 631 O O . LEU A 1 85 ? 5.871 -11.562 -6.426 1 96.94 85 LEU A O 1
ATOM 635 N N . ASN A 1 86 ? 6.902 -11.953 -8.359 1 94.19 86 ASN A N 1
ATOM 636 C CA . ASN A 1 86 ? 8.219 -11.57 -7.863 1 94.19 86 ASN A CA 1
ATOM 637 C C . ASN A 1 86 ? 8.711 -10.281 -8.516 1 94.19 86 ASN A C 1
ATOM 639 O O . ASN A 1 86 ? 9.617 -9.625 -8 1 94.19 86 ASN A O 1
ATOM 643 N N . HIS A 1 87 ? 8.125 -9.906 -9.57 1 91.88 87 HIS A N 1
ATOM 644 C CA . HIS A 1 87 ? 8.586 -8.742 -10.305 1 91.88 87 HIS A CA 1
ATOM 645 C C . HIS A 1 87 ? 8.484 -7.477 -9.453 1 91.88 87 HIS A C 1
ATOM 647 O O . HIS A 1 87 ? 7.469 -7.242 -8.797 1 91.88 87 HIS A O 1
ATOM 653 N N . ALA A 1 88 ? 9.57 -6.75 -9.422 1 92.81 88 ALA A N 1
ATOM 654 C CA . ALA A 1 88 ? 9.594 -5.453 -8.75 1 92.81 88 ALA A CA 1
ATOM 655 C C . ALA A 1 88 ? 10.836 -4.656 -9.141 1 92.81 88 ALA A C 1
ATOM 657 O O . ALA A 1 88 ? 11.844 -5.23 -9.547 1 92.81 88 ALA A O 1
ATOM 658 N N . ILE A 1 89 ? 10.719 -3.393 -9.008 1 92.31 89 ILE A N 1
ATOM 659 C CA . ILE A 1 89 ? 11.883 -2.533 -9.188 1 92.31 89 ILE A CA 1
ATOM 660 C C . ILE A 1 89 ? 12.18 -1.784 -7.891 1 92.31 89 ILE A C 1
ATOM 662 O O . ILE A 1 89 ? 11.305 -1.652 -7.031 1 92.31 89 ILE A O 1
ATOM 666 N N . TYR A 1 90 ? 13.352 -1.427 -7.754 1 91.69 90 TYR A N 1
ATOM 667 C CA . TYR A 1 90 ? 13.898 -0.573 -6.703 1 91.69 90 TYR A CA 1
ATOM 668 C C . TYR A 1 90 ? 14.805 0.502 -7.293 1 91.69 90 TYR A C 1
ATOM 670 O O . TYR A 1 90 ? 15.828 0.192 -7.898 1 91.69 90 TYR A O 1
ATOM 678 N N . GLU A 1 91 ? 14.391 1.758 -7.141 1 89.81 91 GLU A N 1
ATOM 679 C CA . GLU A 1 91 ? 15.188 2.832 -7.727 1 89.81 91 GLU A CA 1
ATOM 680 C C . GLU A 1 91 ? 16.562 2.916 -7.07 1 89.81 91 GLU A C 1
ATOM 682 O O . GLU A 1 91 ? 16.688 2.805 -5.848 1 89.81 91 GLU A O 1
ATOM 687 N N . GLY A 1 92 ? 17.547 3.08 -7.852 1 87.75 92 GLY A N 1
ATOM 688 C CA . GLY A 1 92 ? 18.938 3.021 -7.391 1 87.75 92 GLY A CA 1
ATOM 689 C C . GLY A 1 92 ? 19.328 4.227 -6.559 1 87.75 92 GLY A C 1
ATOM 690 O O . GLY A 1 92 ? 20.297 4.164 -5.793 1 87.75 92 GLY A O 1
ATOM 691 N N . THR A 1 93 ? 18.609 5.293 -6.664 1 89.44 93 THR A N 1
ATOM 692 C CA . THR A 1 93 ? 18.984 6.512 -5.953 1 89.44 93 THR A CA 1
ATOM 693 C C . THR A 1 93 ? 18.016 6.773 -4.793 1 89.44 93 THR A C 1
ATOM 695 O O . THR A 1 93 ? 16.797 6.684 -4.957 1 89.44 93 THR A O 1
ATOM 698 N N . ASP A 1 94 ? 18.672 6.977 -3.65 1 91.5 94 ASP A N 1
ATOM 699 C CA . ASP A 1 94 ? 17.859 7.344 -2.492 1 91.5 94 ASP A CA 1
ATOM 700 C C . ASP A 1 94 ? 17.234 8.727 -2.674 1 91.5 94 ASP A C 1
ATOM 702 O O . ASP A 1 94 ? 17.938 9.695 -2.982 1 91.5 94 ASP A O 1
ATOM 706 N N . GLN A 1 95 ? 15.953 8.789 -2.537 1 95.25 95 GLN A N 1
ATOM 707 C CA . GLN A 1 95 ? 15.203 10.039 -2.562 1 95.25 95 GLN A CA 1
ATOM 708 C C . GLN A 1 95 ? 14.219 10.125 -1.399 1 95.25 95 GLN A C 1
ATOM 710 O O . GLN A 1 95 ? 13.219 9.406 -1.376 1 95.25 95 GLN A O 1
ATOM 715 N N . PRO A 1 96 ? 14.594 11.031 -0.394 1 95.56 96 PRO A N 1
ATOM 716 C CA . PRO A 1 96 ? 13.555 11.219 0.625 1 95.56 96 PRO A CA 1
ATOM 717 C C . PRO A 1 96 ? 12.242 11.727 0.038 1 95.56 96 PRO A C 1
ATOM 719 O O . PRO A 1 96 ? 12.211 12.227 -1.089 1 95.56 96 PRO A O 1
ATOM 722 N N . VAL A 1 97 ? 11.156 11.609 0.779 1 96.19 97 VAL A N 1
ATOM 723 C CA . VAL A 1 97 ? 9.812 11.914 0.303 1 96.19 97 VAL A CA 1
ATOM 724 C C . VAL A 1 97 ? 9.766 13.328 -0.264 1 96.19 97 VAL A C 1
ATOM 726 O O . VAL A 1 97 ? 9.273 13.547 -1.373 1 96.19 97 VAL A O 1
ATOM 729 N N . PHE A 1 98 ? 10.359 14.297 0.421 1 95.69 98 PHE A N 1
ATOM 730 C CA . PHE A 1 98 ? 10.195 15.695 0.057 1 95.69 98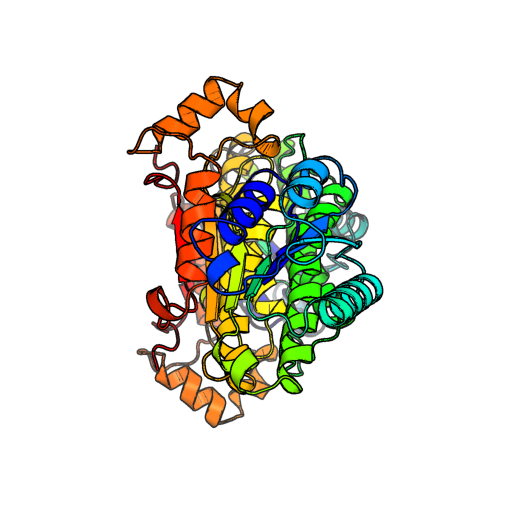 PHE A CA 1
ATOM 731 C C . PHE A 1 98 ? 11.008 16.031 -1.186 1 95.69 98 PHE A C 1
ATOM 733 O O . PHE A 1 98 ? 10.828 17.094 -1.785 1 95.69 98 PHE A O 1
ATOM 740 N N . LYS A 1 99 ? 11.867 15.117 -1.659 1 96.81 99 LYS A N 1
ATOM 741 C CA . LYS A 1 99 ? 12.68 15.336 -2.854 1 96.81 99 LYS A CA 1
ATOM 742 C C . LYS A 1 99 ? 12.32 14.344 -3.951 1 96.81 99 LYS A C 1
ATOM 744 O O . LYS A 1 99 ? 12.812 14.445 -5.074 1 96.81 99 LYS A O 1
ATOM 749 N N . MET A 1 100 ? 11.531 13.383 -3.686 1 97.31 100 MET A N 1
ATOM 750 C CA . MET A 1 100 ? 11.234 12.312 -4.637 1 97.31 100 MET A CA 1
ATOM 751 C C . MET A 1 100 ? 10.359 12.828 -5.777 1 97.31 100 MET A C 1
ATOM 753 O O . MET A 1 100 ? 9.266 13.344 -5.543 1 97.31 100 MET A O 1
ATOM 757 N N . PRO A 1 101 ? 10.836 12.711 -7.012 1 97.75 101 PRO A N 1
ATOM 758 C CA . PRO A 1 101 ? 9.992 13.133 -8.133 1 97.75 101 PRO A CA 1
ATOM 759 C C . PRO A 1 101 ? 8.727 12.281 -8.266 1 97.75 101 PRO A C 1
ATOM 761 O O . PRO A 1 101 ? 8.766 11.07 -8.031 1 97.75 101 PRO A O 1
ATOM 764 N N . LEU A 1 102 ? 7.672 12.969 -8.68 1 97.81 102 LEU A N 1
ATOM 765 C CA . LEU A 1 102 ? 6.41 12.273 -8.914 1 97.81 102 LEU A CA 1
ATOM 766 C C . LEU A 1 102 ? 6.59 11.156 -9.93 1 97.81 102 LEU A C 1
ATOM 768 O O . LEU A 1 102 ? 5.961 10.102 -9.812 1 97.81 102 LEU A O 1
ATOM 772 N N . GLU A 1 103 ? 7.414 11.398 -10.883 1 97.62 103 GLU A N 1
ATOM 773 C CA . GLU A 1 103 ? 7.672 10.391 -11.906 1 97.62 103 GLU A CA 1
ATOM 774 C C . GLU A 1 103 ? 8.25 9.117 -11.297 1 97.62 103 GLU A C 1
ATOM 776 O O . GLU A 1 103 ? 7.867 8.008 -11.68 1 97.62 103 GLU A O 1
ATOM 781 N N . GLN A 1 104 ? 9.164 9.227 -10.359 1 97.62 104 GLN A N 1
ATOM 782 C CA . GLN A 1 104 ? 9.711 8.07 -9.672 1 97.62 104 GLN A CA 1
ATOM 783 C C . GLN A 1 104 ? 8.633 7.324 -8.891 1 97.62 104 GLN A C 1
ATOM 785 O O . GLN A 1 104 ? 8.523 6.102 -8.977 1 97.62 104 GLN A O 1
ATOM 790 N N . TRP A 1 105 ? 7.859 8.07 -8.109 1 98.38 105 TRP A N 1
ATOM 791 C CA . TRP A 1 105 ? 6.766 7.484 -7.34 1 98.38 105 TRP A CA 1
ATOM 792 C C . TRP A 1 105 ? 5.828 6.691 -8.242 1 98.38 105 TRP A C 1
ATOM 794 O O . TRP A 1 105 ? 5.562 5.512 -7.996 1 98.38 105 TRP A O 1
ATOM 804 N N . ASN A 1 106 ? 5.395 7.34 -9.289 1 98.25 106 ASN A N 1
ATOM 805 C CA . ASN A 1 106 ? 4.449 6.711 -10.203 1 98.25 106 ASN A CA 1
ATOM 806 C C . ASN A 1 106 ? 5.043 5.465 -10.859 1 98.25 106 ASN A C 1
ATOM 808 O O . ASN A 1 106 ? 4.352 4.461 -11.031 1 98.25 106 ASN A O 1
ATOM 812 N N . HIS A 1 107 ? 6.277 5.578 -11.273 1 97.75 107 HIS A N 1
ATOM 813 C CA . HIS A 1 107 ? 6.938 4.441 -11.906 1 97.75 107 HIS A CA 1
ATOM 814 C C . HIS A 1 107 ? 6.988 3.238 -10.969 1 97.75 107 HIS A C 1
ATOM 816 O O . HIS A 1 107 ? 6.672 2.117 -11.375 1 97.75 107 HIS A O 1
ATOM 822 N N . THR A 1 108 ? 7.352 3.434 -9.742 1 98.12 108 THR A N 1
ATOM 823 C CA . THR A 1 108 ? 7.445 2.361 -8.758 1 98.12 108 THR A CA 1
ATOM 824 C C . THR A 1 108 ? 6.07 1.773 -8.461 1 98.12 108 THR A C 1
ATOM 826 O O . THR A 1 108 ? 5.895 0.554 -8.469 1 98.12 108 THR A O 1
ATOM 829 N N . ILE A 1 109 ? 5.07 2.617 -8.219 1 98.62 109 ILE A N 1
ATOM 830 C CA . ILE A 1 109 ? 3.729 2.16 -7.883 1 98.62 109 ILE A CA 1
ATOM 831 C C . ILE A 1 109 ? 3.145 1.367 -9.047 1 98.62 109 ILE A C 1
ATOM 833 O O . ILE A 1 109 ? 2.551 0.305 -8.852 1 98.62 109 ILE A O 1
ATOM 837 N N . ASN A 1 110 ? 3.338 1.883 -10.211 1 98.19 110 ASN A N 1
ATOM 838 C CA . ASN A 1 110 ? 2.814 1.197 -11.383 1 98.19 110 ASN A CA 1
ATOM 839 C C . ASN A 1 110 ? 3.496 -0.151 -11.602 1 98.19 110 ASN A C 1
ATOM 841 O O . ASN A 1 110 ? 2.828 -1.16 -11.828 1 98.19 110 ASN A O 1
ATOM 845 N N . THR A 1 111 ? 4.793 -0.224 -11.516 1 97.19 111 THR A N 1
ATOM 846 C CA . THR A 1 111 ? 5.578 -1.411 -11.844 1 97.19 111 THR A CA 1
ATOM 847 C C . THR A 1 111 ? 5.469 -2.451 -10.727 1 97.19 111 THR A C 1
ATOM 849 O O . THR A 1 111 ? 5.398 -3.652 -11 1 97.19 111 THR A O 1
ATOM 852 N N . ASN A 1 112 ? 5.449 -2.021 -9.484 1 97.81 112 ASN A N 1
ATOM 853 C CA . ASN A 1 112 ? 5.496 -2.959 -8.367 1 97.81 112 ASN A CA 1
ATOM 854 C C . ASN A 1 112 ? 4.098 -3.377 -7.922 1 97.81 112 ASN A C 1
ATOM 856 O O . ASN A 1 112 ? 3.891 -4.512 -7.488 1 97.81 112 ASN A O 1
ATOM 860 N N . LEU A 1 113 ? 3.152 -2.438 -8.016 1 98.44 113 LEU A N 1
ATOM 861 C CA . LEU A 1 113 ? 1.86 -2.689 -7.387 1 98.44 113 LEU A CA 1
ATOM 862 C C . LEU A 1 113 ? 0.775 -2.902 -8.438 1 98.44 113 LEU A C 1
ATOM 864 O O . LEU A 1 113 ? 0.094 -3.93 -8.43 1 98.44 113 LEU A O 1
ATOM 868 N N . THR A 1 114 ? 0.64 -1.948 -9.312 1 98.69 114 THR A N 1
ATOM 869 C CA . THR A 1 114 ? -0.411 -2.064 -10.32 1 98.69 114 THR A CA 1
ATOM 870 C C . THR A 1 114 ? -0.197 -3.301 -11.188 1 98.69 114 THR A C 1
ATOM 872 O O . THR A 1 114 ? -1.154 -3.998 -11.531 1 98.69 114 THR A O 1
ATOM 875 N N . SER A 1 115 ? 1.036 -3.561 -11.555 1 98.25 115 SER A N 1
ATOM 876 C CA . SER A 1 115 ? 1.331 -4.758 -12.328 1 98.25 115 SER A CA 1
ATOM 877 C C . SER A 1 115 ? 0.933 -6.02 -11.578 1 98.25 115 SER A C 1
ATOM 879 O O . SER A 1 115 ? 0.451 -6.984 -12.172 1 98.25 115 SER A O 1
ATOM 881 N N . THR A 1 116 ? 1.201 -6.062 -10.258 1 97.81 116 THR A N 1
ATOM 882 C CA . THR A 1 116 ? 0.792 -7.18 -9.422 1 97.81 116 THR A CA 1
ATOM 883 C C . THR A 1 116 ? -0.716 -7.398 -9.508 1 97.81 116 THR A C 1
ATOM 885 O O . THR A 1 116 ? -1.179 -8.531 -9.641 1 97.81 116 THR A O 1
ATOM 888 N N . PHE A 1 117 ? -1.468 -6.328 -9.43 1 98.56 117 PHE A N 1
ATOM 889 C CA . PHE A 1 117 ? -2.918 -6.375 -9.578 1 98.56 117 PHE A CA 1
ATOM 890 C C . PHE A 1 117 ? -3.311 -6.945 -10.93 1 98.56 117 PHE A C 1
ATOM 892 O O . PHE A 1 117 ? -4.145 -7.848 -11.016 1 98.56 117 PHE A O 1
ATOM 899 N N . ILE A 1 118 ? -2.697 -6.457 -12.008 1 98.62 118 ILE A N 1
ATOM 900 C CA . ILE A 1 118 ? -3.031 -6.859 -13.375 1 98.62 118 ILE A CA 1
ATOM 901 C C . ILE A 1 118 ? -2.789 -8.359 -13.539 1 98.62 118 ILE A C 1
ATOM 903 O O . ILE A 1 118 ? -3.637 -9.07 -14.078 1 98.62 118 ILE A O 1
ATOM 907 N N . VAL A 1 119 ? -1.675 -8.852 -13.055 1 98.25 119 VAL A N 1
ATOM 908 C CA . VAL A 1 119 ? -1.293 -10.25 -13.242 1 98.25 119 VAL A CA 1
ATOM 909 C C . VAL A 1 119 ? -2.197 -11.148 -12.398 1 98.25 119 VAL A C 1
ATOM 911 O O . VAL A 1 119 ? -2.701 -12.164 -12.883 1 98.25 119 VAL A O 1
ATOM 914 N N . ALA A 1 120 ? -2.41 -10.742 -11.125 1 98.06 120 ALA A N 1
ATOM 915 C CA . ALA A 1 120 ? -3.291 -11.516 -10.258 1 98.06 120 ALA A CA 1
ATOM 916 C C . ALA A 1 120 ? -4.703 -11.586 -10.828 1 98.06 120 ALA A C 1
ATOM 918 O O . ALA A 1 120 ? -5.344 -12.641 -10.789 1 98.06 120 ALA A O 1
ATOM 919 N N . LYS A 1 121 ? -5.168 -10.453 -11.312 1 98.12 121 LYS A N 1
ATOM 920 C CA . LYS A 1 121 ? -6.484 -10.383 -11.945 1 98.12 121 LYS A CA 1
ATOM 921 C C . LYS A 1 121 ? -6.613 -11.406 -13.07 1 98.12 121 LYS A C 1
ATOM 923 O O . LYS A 1 121 ? -7.574 -12.18 -13.102 1 98.12 121 LYS A O 1
ATOM 928 N N . GLU A 1 122 ? -5.664 -11.398 -13.953 1 97.56 122 GLU A N 1
ATOM 929 C CA . GLU A 1 122 ? -5.707 -12.312 -15.094 1 97.56 122 GLU A CA 1
ATOM 930 C C . GLU A 1 122 ? -5.629 -13.766 -14.648 1 97.56 122 GLU A C 1
ATOM 932 O O . GLU A 1 122 ? -6.359 -14.617 -15.156 1 97.56 122 GLU A O 1
ATOM 937 N N . TYR A 1 123 ? -4.746 -14.094 -13.719 1 97.62 123 TYR A N 1
ATOM 938 C CA . TYR A 1 123 ? -4.602 -15.453 -13.211 1 97.62 123 TYR A CA 1
ATOM 939 C C . TYR A 1 123 ? -5.914 -15.961 -12.625 1 97.62 123 TYR A C 1
ATOM 941 O O . TYR A 1 123 ? -6.371 -17.047 -12.961 1 97.62 123 TYR A O 1
ATOM 949 N N . VAL A 1 124 ? -6.555 -15.109 -11.711 1 97.25 124 VAL A N 1
ATOM 950 C CA . VAL A 1 124 ? -7.781 -15.523 -11.039 1 97.25 124 VAL A CA 1
ATOM 951 C C . VAL A 1 124 ? -8.914 -15.648 -12.055 1 97.25 124 VAL A C 1
ATOM 953 O O . VAL A 1 124 ? -9.734 -16.562 -11.969 1 97.25 124 VAL A O 1
ATOM 956 N N . ARG A 1 125 ? -8.953 -14.734 -13.023 1 96.44 125 ARG A N 1
ATOM 957 C CA . ARG A 1 125 ? -9.953 -14.82 -14.086 1 96.44 125 ARG A CA 1
ATOM 958 C C . ARG A 1 125 ? -9.859 -16.156 -14.812 1 96.44 125 ARG A C 1
ATOM 960 O O . ARG A 1 125 ? -10.883 -16.781 -15.094 1 96.44 125 ARG A O 1
ATOM 967 N N . ARG A 1 126 ? -8.719 -16.641 -15.062 1 95.12 126 ARG A N 1
ATOM 968 C CA . ARG A 1 126 ? -8.5 -17.875 -15.805 1 95.12 126 ARG A CA 1
ATOM 969 C C . ARG A 1 126 ? -8.828 -19.094 -14.945 1 95.12 126 ARG A C 1
ATOM 971 O O . ARG A 1 126 ? -9.172 -20.156 -15.469 1 95.12 126 ARG A O 1
ATOM 978 N N . LEU A 1 127 ? -8.719 -18.953 -13.625 1 94.94 127 LEU A N 1
ATOM 979 C CA . LEU A 1 127 ? -9.086 -20.031 -12.727 1 94.94 127 LEU A CA 1
ATOM 980 C C . LEU A 1 127 ? -10.57 -20.375 -12.852 1 94.94 127 LEU A C 1
ATOM 982 O O . LEU A 1 127 ? -10.977 -21.516 -12.641 1 94.94 127 LEU A O 1
ATOM 986 N N . GLU A 1 128 ? -11.352 -19.391 -13.18 1 92.5 128 GLU A N 1
ATOM 987 C CA . GLU A 1 128 ? -12.789 -19.594 -13.281 1 92.5 128 GLU A CA 1
ATOM 988 C C . GLU A 1 128 ? -13.117 -20.734 -14.25 1 92.5 128 GLU A C 1
ATOM 990 O O . GLU A 1 128 ? -13.969 -21.578 -13.961 1 92.5 128 GLU A O 1
ATOM 995 N N . GLY A 1 129 ? -12.453 -20.797 -15.383 1 91.19 129 GLY A N 1
ATOM 996 C CA . GLY A 1 129 ? -12.727 -21.797 -16.391 1 91.19 129 GLY A CA 1
ATOM 997 C C . GLY A 1 129 ? -11.75 -22.969 -16.359 1 91.19 129 GLY A C 1
ATOM 998 O O . GLY A 1 129 ? -11.781 -23.828 -17.234 1 91.19 129 GLY A O 1
ATOM 999 N N . ALA A 1 130 ? -10.945 -23.062 -15.32 1 94.25 130 ALA A N 1
ATOM 1000 C CA . ALA A 1 130 ? -9.914 -24.094 -15.25 1 94.25 130 ALA A CA 1
ATOM 1001 C C . ALA A 1 130 ? -10.484 -25.391 -14.656 1 94.25 130 ALA A C 1
ATOM 1003 O O . ALA A 1 130 ? -11.492 -25.359 -13.953 1 94.25 130 ALA A O 1
ATOM 1004 N N . PRO A 1 131 ? -9.891 -26.516 -15 1 94.62 131 PRO A N 1
ATOM 1005 C CA . PRO A 1 131 ? -10.297 -27.766 -14.375 1 94.62 131 PRO A CA 1
ATOM 1006 C C . PRO A 1 131 ? -10.164 -27.734 -12.852 1 94.62 131 PRO A C 1
ATOM 1008 O O . PRO A 1 131 ? -9.336 -27 -12.312 1 94.62 131 PRO A O 1
ATOM 1011 N N . GLU A 1 132 ? -10.914 -28.578 -12.25 1 94.44 132 GLU A N 1
ATOM 1012 C CA . GLU A 1 132 ? -10.961 -28.609 -10.789 1 94.44 132 GLU A CA 1
ATOM 1013 C C . GLU A 1 132 ? -9.594 -28.906 -10.195 1 94.44 132 GLU A C 1
ATOM 1015 O O . GLU A 1 132 ? -9.227 -28.359 -9.164 1 94.44 132 GLU A O 1
ATOM 1020 N N . ILE A 1 133 ? -8.914 -29.766 -10.859 1 92 133 ILE A N 1
ATOM 1021 C CA . ILE A 1 133 ? -7.605 -30.156 -10.344 1 92 133 ILE A CA 1
ATOM 1022 C C . ILE A 1 133 ? -6.688 -28.938 -10.305 1 92 133 ILE A C 1
ATOM 1024 O O . ILE A 1 133 ? -5.867 -28.797 -9.391 1 92 133 ILE A O 1
ATOM 1028 N N . VAL A 1 134 ? -6.785 -28.062 -11.289 1 92.69 134 VAL A N 1
ATOM 1029 C CA . VAL A 1 134 ? -5.988 -26.828 -11.328 1 92.69 134 VAL A CA 1
ATOM 1030 C C . VAL A 1 134 ? -6.406 -25.906 -10.195 1 92.69 134 VAL A C 1
ATOM 1032 O O . VAL A 1 134 ? -5.559 -25.359 -9.484 1 92.69 134 VAL A O 1
ATOM 1035 N N . LYS A 1 135 ? -7.672 -25.797 -9.977 1 94.5 135 LYS A N 1
ATOM 1036 C CA . LYS A 1 135 ? -8.219 -24.953 -8.914 1 94.5 135 LYS A CA 1
ATOM 1037 C C . LYS A 1 135 ? -7.789 -25.453 -7.539 1 94.5 135 LYS A C 1
ATOM 1039 O O . LYS A 1 135 ? -7.48 -24.656 -6.648 1 94.5 135 LYS A O 1
ATOM 1044 N N . ASP A 1 136 ? -7.684 -26.781 -7.426 1 91.5 136 ASP A N 1
ATOM 1045 C CA . ASP A 1 136 ? -7.344 -27.391 -6.145 1 91.5 136 ASP A CA 1
ATOM 1046 C C . ASP A 1 136 ? -5.902 -27.094 -5.754 1 91.5 136 ASP A C 1
ATOM 1048 O O . ASP A 1 136 ? -5.566 -27.062 -4.566 1 91.5 136 ASP A O 1
ATOM 1052 N N . TYR A 1 137 ? -5.109 -26.828 -6.738 1 90.88 137 TYR A N 1
ATOM 1053 C CA . TYR A 1 137 ? -3.688 -26.609 -6.48 1 90.88 137 TYR A CA 1
ATOM 1054 C C . TYR A 1 137 ? -3.307 -25.156 -6.68 1 90.88 137 TYR A C 1
ATOM 1056 O O . TYR A 1 137 ? -2.125 -24.797 -6.645 1 90.88 137 TYR A O 1
ATOM 1064 N N . ALA A 1 138 ? -4.281 -24.281 -6.82 1 95 138 ALA A N 1
ATOM 1065 C CA . ALA A 1 138 ? -4.02 -22.875 -7.098 1 95 138 ALA A CA 1
ATOM 1066 C C . ALA A 1 138 ? -3.332 -22.203 -5.914 1 95 138 ALA A C 1
ATOM 1068 O O . ALA A 1 138 ? -3.789 -22.312 -4.773 1 95 138 ALA A O 1
ATOM 1069 N N . SER A 1 139 ? -2.191 -21.625 -6.168 1 95.56 139 SER A N 1
ATOM 1070 C CA . SER A 1 139 ? -1.417 -20.922 -5.152 1 95.56 139 SER A CA 1
ATOM 1071 C C . SER A 1 139 ? -0.76 -19.656 -5.73 1 95.56 139 SER A C 1
ATOM 1073 O O . SER A 1 139 ? -0.187 -19.703 -6.82 1 95.56 139 SER A O 1
ATOM 1075 N N . ILE A 1 140 ? -0.987 -18.562 -5.086 1 97.12 140 ILE A N 1
ATOM 1076 C CA . ILE A 1 140 ? -0.297 -17.312 -5.406 1 97.12 140 ILE A CA 1
ATOM 1077 C C . ILE A 1 140 ? 0.713 -16.984 -4.309 1 97.12 140 ILE A C 1
ATOM 1079 O O . ILE A 1 140 ? 0.363 -16.938 -3.125 1 97.12 140 ILE A O 1
ATOM 1083 N N . ILE A 1 141 ? 1.939 -16.828 -4.656 1 96.56 141 ILE A N 1
ATOM 1084 C CA . ILE A 1 141 ? 2.973 -16.391 -3.729 1 96.56 141 ILE A CA 1
ATOM 1085 C C . ILE A 1 141 ? 3.543 -15.055 -4.191 1 96.56 141 ILE A C 1
ATOM 1087 O O . ILE A 1 141 ? 4.098 -14.953 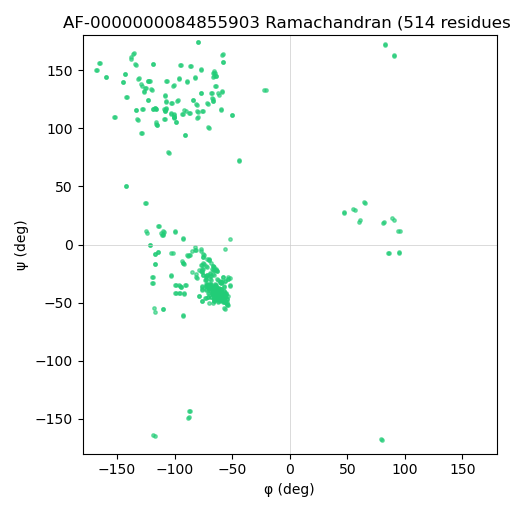-5.285 1 96.56 141 ILE A O 1
ATOM 1091 N N . MET A 1 142 ? 3.357 -14.047 -3.357 1 97.44 142 MET A N 1
ATOM 1092 C CA . MET A 1 142 ? 3.922 -12.727 -3.619 1 97.44 142 MET A CA 1
ATOM 1093 C C . MET A 1 142 ? 5.246 -12.547 -2.889 1 97.44 142 MET A C 1
ATOM 1095 O O . MET A 1 142 ? 5.418 -13.039 -1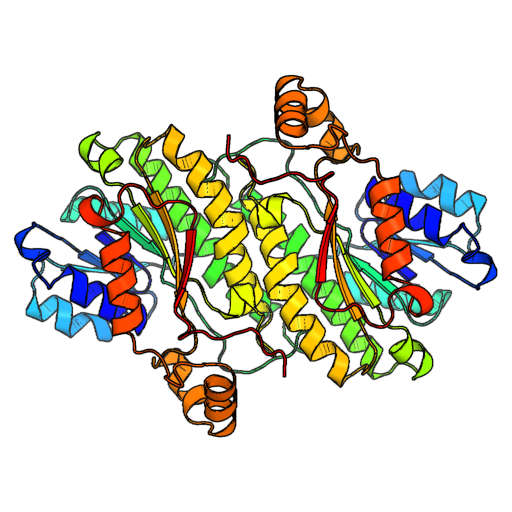.774 1 97.44 142 MET A O 1
ATOM 1099 N N . ILE A 1 143 ? 6.125 -11.875 -3.561 1 96.56 143 ILE A N 1
ATOM 1100 C CA . ILE A 1 143 ? 7.375 -11.531 -2.895 1 96.56 143 ILE A CA 1
ATOM 1101 C C . ILE A 1 143 ? 7.312 -10.094 -2.393 1 96.56 143 ILE A C 1
ATOM 1103 O O . ILE A 1 143 ? 7.379 -9.148 -3.184 1 96.56 143 ILE A O 1
ATOM 1107 N N . GLY A 1 144 ? 7.152 -9.961 -1.102 1 96.44 144 GLY A N 1
ATOM 1108 C CA . GLY A 1 144 ? 7.133 -8.672 -0.442 1 96.44 144 GLY A CA 1
ATOM 1109 C C . GLY A 1 144 ? 8.516 -8.172 -0.053 1 96.44 144 GLY A C 1
ATOM 1110 O O . GLY A 1 144 ? 9.461 -8.281 -0.836 1 96.44 144 GLY A O 1
ATOM 1111 N N . SER A 1 145 ? 8.609 -7.523 1.08 1 94.06 145 SER A N 1
ATOM 1112 C CA . SER A 1 145 ? 9.844 -6.969 1.618 1 94.06 145 SER A CA 1
ATOM 1113 C C . SER A 1 145 ? 9.672 -6.543 3.072 1 94.06 145 SER A C 1
ATOM 1115 O O . SER A 1 145 ? 8.578 -6.16 3.488 1 94.06 145 SER A O 1
ATOM 1117 N N . SER A 1 146 ? 10.789 -6.629 3.797 1 91.81 146 SER A N 1
ATOM 1118 C CA . SER A 1 146 ? 10.781 -6.031 5.125 1 91.81 146 SER A CA 1
ATOM 1119 C C . SER A 1 146 ? 10.445 -4.543 5.062 1 91.81 146 SER A C 1
ATOM 1121 O O . SER A 1 146 ? 9.852 -3.996 5.992 1 91.81 146 SER A O 1
ATOM 1123 N N . ALA A 1 147 ? 10.758 -3.912 3.963 1 92.44 147 ALA A N 1
ATOM 1124 C CA . ALA A 1 147 ? 10.438 -2.5 3.779 1 92.44 147 ALA A CA 1
ATOM 1125 C C . ALA A 1 147 ? 8.93 -2.266 3.865 1 92.44 147 ALA A C 1
ATOM 1127 O O . ALA A 1 147 ? 8.484 -1.194 4.281 1 92.44 147 ALA A O 1
ATOM 1128 N N . GLY A 1 148 ? 8.125 -3.227 3.432 1 95.06 148 GLY A N 1
ATOM 1129 C CA . GLY A 1 148 ? 6.676 -3.105 3.498 1 95.06 148 GLY A CA 1
ATOM 1130 C C . GLY A 1 148 ? 6.141 -3.098 4.918 1 95.06 148 GLY A C 1
ATOM 1131 O O . GLY A 1 148 ? 5.02 -2.648 5.164 1 95.06 148 GLY A O 1
ATOM 1132 N N . LYS A 1 149 ? 6.934 -3.619 5.812 1 91.25 149 LYS A N 1
ATOM 1133 C CA . LYS A 1 149 ? 6.52 -3.689 7.211 1 91.25 149 LYS A CA 1
ATOM 1134 C C . LYS A 1 149 ? 7.145 -2.562 8.031 1 91.25 149 LYS A C 1
ATOM 1136 O O . LYS A 1 149 ? 6.496 -1.996 8.914 1 91.25 149 LYS A O 1
ATOM 1141 N N . PHE A 1 150 ? 8.359 -2.205 7.672 1 90.06 150 PHE A N 1
ATOM 1142 C CA . PHE A 1 150 ? 9.102 -1.326 8.57 1 90.06 150 PHE A CA 1
ATOM 1143 C C . PHE A 1 150 ? 9.344 0.029 7.918 1 90.06 150 PHE A C 1
ATOM 1145 O O . PHE A 1 150 ? 9.828 0.958 8.57 1 90.06 150 PHE A O 1
ATOM 1152 N N . GLY A 1 151 ? 9 0.155 6.676 1 93 151 GLY A N 1
ATOM 1153 C CA . GLY A 1 151 ? 9.391 1.339 5.926 1 93 151 GLY A CA 1
ATOM 1154 C C . GLY A 1 151 ? 10.805 1.261 5.379 1 93 151 GLY A C 1
ATOM 1155 O O . GLY A 1 151 ? 11.531 0.303 5.656 1 93 151 GLY A O 1
ATOM 1156 N N . GLU A 1 152 ? 11.125 2.254 4.562 1 92.06 152 GLU A N 1
ATOM 1157 C CA . GLU A 1 152 ? 12.461 2.346 3.973 1 92.06 152 GLU A CA 1
ATOM 1158 C C . GLU A 1 152 ? 12.828 3.795 3.666 1 92.06 152 GLU A C 1
ATOM 1160 O O . GLU A 1 152 ? 12.297 4.391 2.729 1 92.06 152 GLU A O 1
ATOM 1165 N N . ALA A 1 153 ? 13.797 4.305 4.469 1 90.25 153 ALA A N 1
ATOM 1166 C CA . ALA A 1 153 ? 14.25 5.672 4.234 1 90.25 153 ALA A CA 1
ATOM 1167 C C . ALA A 1 153 ? 14.805 5.832 2.818 1 90.25 153 ALA A C 1
ATOM 1169 O O . ALA A 1 153 ? 15.555 4.984 2.342 1 90.25 153 ALA A O 1
ATOM 1170 N N . GLY A 1 154 ? 14.336 6.891 2.127 1 94.56 154 GLY A N 1
ATOM 1171 C CA . GLY A 1 154 ? 14.789 7.184 0.777 1 94.56 154 GLY A CA 1
ATOM 1172 C C . GLY A 1 154 ? 14.008 6.438 -0.289 1 94.56 154 GLY A C 1
ATOM 1173 O O . GLY A 1 154 ? 14.195 6.68 -1.483 1 94.56 154 GLY A O 1
ATOM 1174 N N . HIS A 1 155 ? 13.156 5.531 0.135 1 96.44 155 HIS A N 1
ATOM 1175 C CA . HIS A 1 155 ? 12.398 4.707 -0.802 1 96.44 155 HIS A CA 1
ATOM 1176 C C . HIS A 1 155 ? 10.977 4.477 -0.308 1 96.44 155 HIS A C 1
ATOM 1178 O O . HIS A 1 155 ? 10.5 3.34 -0.293 1 96.44 155 HIS A O 1
ATOM 1184 N N . ALA A 1 156 ? 10.32 5.602 0.058 1 97.75 156 ALA A N 1
ATOM 1185 C CA . ALA A 1 156 ? 8.938 5.512 0.515 1 97.75 156 ALA A CA 1
ATOM 1186 C C . ALA A 1 156 ? 8.047 4.906 -0.564 1 97.75 156 ALA A C 1
ATOM 1188 O O . ALA A 1 156 ? 7.07 4.215 -0.256 1 97.75 156 ALA A O 1
ATOM 1189 N N . ASP A 1 157 ? 8.391 5.164 -1.865 1 98.19 157 ASP A N 1
ATOM 1190 C CA . ASP A 1 157 ? 7.645 4.59 -2.982 1 98.19 157 ASP A CA 1
ATOM 1191 C C . ASP A 1 157 ? 7.691 3.064 -2.949 1 98.19 157 ASP A C 1
ATOM 1193 O O . ASP A 1 157 ? 6.656 2.402 -3.061 1 98.19 157 ASP A O 1
ATOM 1197 N N . TYR A 1 158 ? 8.852 2.502 -2.76 1 97.06 158 TYR A N 1
ATOM 1198 C CA . TYR A 1 158 ? 9.039 1.058 -2.697 1 97.06 158 TYR A CA 1
ATOM 1199 C C . TYR A 1 158 ? 8.336 0.466 -1.481 1 97.06 158 TYR A C 1
ATOM 1201 O O . TYR A 1 158 ? 7.586 -0.501 -1.602 1 97.06 158 TYR A O 1
ATOM 1209 N N . ALA A 1 159 ? 8.57 1.083 -0.321 1 97.69 159 ALA A N 1
ATOM 1210 C CA . ALA A 1 159 ? 7.953 0.607 0.917 1 97.69 159 ALA A CA 1
ATOM 1211 C C . ALA A 1 159 ? 6.43 0.61 0.811 1 97.69 159 ALA A C 1
ATOM 1213 O O . ALA A 1 159 ? 5.77 -0.343 1.231 1 97.69 159 ALA A O 1
ATOM 1214 N N . ALA A 1 160 ? 5.902 1.647 0.276 1 98.44 160 ALA A N 1
ATOM 1215 C CA . ALA A 1 160 ? 4.457 1.761 0.107 1 98.44 160 ALA A CA 1
ATOM 1216 C C . ALA A 1 160 ? 3.924 0.66 -0.806 1 98.44 160 ALA A C 1
ATOM 1218 O O . ALA A 1 160 ? 2.914 0.022 -0.496 1 98.44 160 ALA A O 1
ATOM 1219 N N . SER A 1 161 ? 4.57 0.442 -1.937 1 98.44 161 SER A N 1
ATOM 1220 C CA . SER A 1 161 ? 4.121 -0.58 -2.877 1 98.44 161 SER A CA 1
ATOM 1221 C C . SER A 1 161 ? 4.125 -1.963 -2.234 1 98.44 161 SER A C 1
ATOM 1223 O O . SER A 1 161 ? 3.189 -2.742 -2.42 1 98.44 161 SER A O 1
ATOM 1225 N N . LYS A 1 162 ? 5.121 -2.232 -1.472 1 98 162 LYS A N 1
ATOM 1226 C CA . LYS A 1 162 ? 5.242 -3.547 -0.849 1 98 162 LYS A CA 1
ATOM 1227 C C . LYS A 1 162 ? 4.23 -3.715 0.28 1 98 162 LYS A C 1
ATOM 1229 O O . LYS A 1 162 ? 3.678 -4.801 0.467 1 98 162 LYS A O 1
ATOM 1234 N N . SER A 1 163 ? 4.012 -2.682 1.028 1 97.75 163 SER A N 1
ATOM 1235 C CA . SER A 1 163 ? 2.982 -2.742 2.061 1 97.75 163 SER A CA 1
ATOM 1236 C C . SER A 1 163 ? 1.604 -2.984 1.455 1 97.75 163 SER A C 1
ATOM 1238 O O . SER A 1 163 ? 0.828 -3.795 1.966 1 97.75 163 SER A O 1
ATOM 1240 N N . ALA A 1 164 ? 1.31 -2.264 0.411 1 98.5 164 ALA A N 1
ATOM 1241 C CA . ALA A 1 164 ? 0.04 -2.426 -0.293 1 98.5 164 ALA A CA 1
ATOM 1242 C C . ALA A 1 164 ? -0.175 -3.879 -0.708 1 98.5 164 ALA A C 1
ATOM 1244 O O . ALA A 1 164 ? -1.261 -4.43 -0.52 1 98.5 164 ALA A O 1
ATOM 1245 N N . MET A 1 165 ? 0.866 -4.445 -1.275 1 97.88 165 MET A N 1
ATOM 1246 C CA . MET A 1 165 ? 0.829 -5.828 -1.742 1 97.88 165 MET A CA 1
ATOM 1247 C C . MET A 1 165 ? 0.646 -6.793 -0.575 1 97.88 165 MET A C 1
ATOM 1249 O O . MET A 1 165 ? -0.238 -7.648 -0.605 1 97.88 165 MET A O 1
ATOM 1253 N N . MET A 1 166 ? 1.4 -6.621 0.505 1 96.69 166 MET A N 1
ATOM 1254 C CA . MET A 1 166 ? 1.533 -7.566 1.61 1 96.69 166 MET A CA 1
ATOM 1255 C C . MET A 1 166 ? 0.267 -7.594 2.459 1 96.69 166 MET A C 1
ATOM 1257 O O . MET A 1 166 ? -0.118 -8.641 2.975 1 96.69 166 MET A O 1
ATOM 1261 N N . TYR A 1 167 ? -0.379 -6.449 2.623 1 94.06 167 TYR A N 1
ATOM 1262 C CA . TYR A 1 167 ? -1.451 -6.402 3.611 1 94.06 167 TYR A CA 1
ATOM 1263 C C . TYR A 1 167 ? -2.789 -6.102 2.947 1 94.06 167 TYR A C 1
ATOM 1265 O O . TYR A 1 167 ? -3.666 -6.965 2.887 1 94.06 167 TYR A O 1
ATOM 1273 N N . GLY A 1 168 ? -2.91 -5.027 2.264 1 95.31 168 GLY A N 1
ATOM 1274 C CA . GLY A 1 168 ? -4.172 -4.672 1.636 1 95.31 168 GLY A CA 1
ATOM 1275 C C . GLY A 1 168 ? -4.57 -5.613 0.515 1 95.31 168 GLY A C 1
ATOM 1276 O O . GLY A 1 168 ? -5.688 -6.129 0.499 1 95.31 168 GLY A O 1
ATOM 1277 N N . PHE A 1 169 ? -3.666 -5.859 -0.381 1 98.06 169 PHE A N 1
ATOM 1278 C CA . PHE A 1 169 ? -3.984 -6.633 -1.575 1 98.06 169 PHE A CA 1
ATOM 1279 C C . PHE A 1 169 ? -4.078 -8.117 -1.248 1 98.06 169 PHE A C 1
ATOM 1281 O O . PHE A 1 169 ? -5.07 -8.773 -1.583 1 98.06 169 PHE A O 1
ATOM 1288 N N . LEU A 1 170 ? -3.092 -8.672 -0.539 1 97.25 170 LEU A N 1
ATOM 1289 C CA . LEU A 1 170 ? -3.02 -10.086 -0.182 1 97.25 170 LEU A CA 1
ATOM 1290 C C . LEU A 1 170 ? -4.27 -10.516 0.578 1 97.25 170 LEU A C 1
ATOM 1292 O O . LEU A 1 170 ? -4.918 -11.492 0.208 1 97.25 170 LEU A O 1
ATOM 1296 N N . LEU A 1 171 ? -4.625 -9.742 1.589 1 95.25 171 LEU A N 1
ATOM 1297 C CA . LEU A 1 171 ? -5.703 -10.133 2.49 1 95.25 171 LEU A CA 1
ATOM 1298 C C . LEU A 1 171 ? -7.062 -10 1.805 1 95.25 171 LEU A C 1
ATOM 1300 O O . LEU A 1 171 ? -7.992 -10.742 2.113 1 95.25 171 LEU A O 1
ATOM 1304 N N . SER A 1 172 ? -7.148 -9.109 0.87 1 96.31 172 SER A N 1
ATOM 1305 C CA . SER A 1 172 ? -8.367 -9.008 0.072 1 96.31 172 SER A CA 1
ATOM 1306 C C . SER A 1 172 ? -8.477 -10.172 -0.908 1 96.31 172 SER A C 1
ATOM 1308 O O . SER A 1 172 ? -9.531 -10.812 -0.998 1 96.31 172 SER A O 1
ATOM 1310 N N . LEU A 1 173 ? -7.426 -10.453 -1.562 1 96.88 173 LEU A N 1
ATOM 1311 C CA . LEU A 1 173 ? -7.402 -11.453 -2.621 1 96.88 173 LEU A CA 1
ATOM 1312 C C . LEU A 1 173 ? -7.648 -12.852 -2.057 1 96.88 173 LEU A C 1
ATOM 1314 O O . LEU A 1 173 ? -8.367 -13.648 -2.66 1 96.88 173 LEU A O 1
ATOM 1318 N N . LYS A 1 174 ? -7.031 -13.172 -0.931 1 95.19 174 LYS A N 1
ATOM 1319 C CA . LYS A 1 174 ? -7.188 -14.508 -0.363 1 95.19 174 LYS A CA 1
ATOM 1320 C C . LYS A 1 174 ? -8.648 -14.805 -0.051 1 95.19 174 LYS A C 1
ATOM 1322 O O . LYS A 1 174 ? -9.094 -15.953 -0.174 1 95.19 174 LYS A O 1
ATOM 1327 N N . ASN A 1 175 ? -9.422 -13.781 0.333 1 93.19 175 ASN A N 1
ATOM 1328 C CA . ASN A 1 175 ? -10.836 -13.953 0.653 1 93.19 175 ASN A CA 1
ATOM 1329 C C . ASN A 1 175 ? -11.68 -14.109 -0.608 1 93.19 175 ASN A C 1
ATOM 1331 O O . ASN A 1 175 ? -12.75 -14.719 -0.57 1 93.19 175 ASN A O 1
ATOM 1335 N N . GLU A 1 176 ? -11.188 -13.625 -1.695 1 95.44 176 GLU A N 1
ATOM 1336 C CA . GLU A 1 176 ? -11.984 -13.609 -2.922 1 95.44 176 GLU A CA 1
ATOM 1337 C C . GLU A 1 176 ? -11.695 -14.836 -3.779 1 95.44 176 GLU A C 1
ATOM 1339 O O . GLU A 1 176 ? -12.609 -15.391 -4.398 1 95.44 176 GLU A O 1
ATOM 1344 N N . ILE A 1 177 ? -10.477 -15.25 -3.779 1 96.31 177 ILE A N 1
ATOM 1345 C CA . ILE A 1 177 ? -10.062 -16.297 -4.703 1 96.31 177 ILE A CA 1
ATOM 1346 C C . ILE A 1 177 ? -10.75 -17.609 -4.34 1 96.31 177 ILE A C 1
ATOM 1348 O O . ILE A 1 177 ? -11.031 -18.438 -5.215 1 96.31 177 ILE A O 1
ATOM 1352 N N . VAL A 1 178 ? -11.156 -17.828 -3.1 1 95.12 178 VAL A N 1
ATOM 1353 C CA . VAL A 1 178 ? -11.703 -19.094 -2.629 1 95.12 178 VAL A CA 1
ATOM 1354 C C . VAL A 1 178 ? -13.133 -19.25 -3.145 1 95.12 178 VAL A C 1
ATOM 1356 O O . VAL A 1 178 ? -13.68 -20.359 -3.125 1 95.12 178 VAL A O 1
ATOM 1359 N N . LYS A 1 179 ? -13.68 -18.172 -3.582 1 94.38 179 LYS A N 1
ATOM 1360 C CA . LYS A 1 179 ? -15.008 -18.25 -4.18 1 94.38 179 LYS A CA 1
ATOM 1361 C C . LYS A 1 179 ? -14.953 -18.922 -5.551 1 94.38 179 LYS A C 1
ATOM 1363 O O . LYS A 1 179 ? -15.938 -19.516 -6 1 94.38 179 LYS A O 1
ATOM 1368 N N . ILE A 1 180 ? -13.844 -18.859 -6.211 1 94.62 180 ILE A N 1
ATOM 1369 C CA . ILE A 1 180 ? -13.625 -19.453 -7.523 1 94.62 180 ILE A CA 1
ATOM 1370 C C . ILE A 1 180 ? -12.891 -20.781 -7.375 1 94.62 180 ILE A C 1
ATOM 1372 O O . ILE A 1 180 ? -13.219 -21.766 -8.039 1 94.62 180 ILE A O 1
ATOM 1376 N N . ALA A 1 181 ? -11.945 -20.781 -6.531 1 95.88 181 ALA A N 1
ATOM 1377 C CA . ALA A 1 181 ? -11.109 -21.922 -6.195 1 95.88 181 ALA A CA 1
ATOM 1378 C C . ALA A 1 181 ? -11.055 -22.141 -4.684 1 95.88 181 ALA A C 1
ATOM 1380 O O . ALA A 1 181 ? -10.203 -21.578 -4 1 95.88 181 ALA A O 1
ATOM 1381 N N . PRO A 1 182 ? -11.852 -23 -4.156 1 94.44 182 PRO A N 1
ATOM 1382 C CA . PRO A 1 182 ? -12.102 -23.094 -2.717 1 94.44 182 PRO A CA 1
ATOM 1383 C C . PRO A 1 182 ? -10.852 -23.469 -1.927 1 94.44 182 PRO A C 1
ATOM 1385 O O . PRO A 1 182 ? -10.766 -23.188 -0.728 1 94.44 182 PRO A O 1
ATOM 1388 N N . ARG A 1 183 ? -9.891 -24.078 -2.555 1 93.5 183 ARG A N 1
ATOM 1389 C CA . ARG A 1 183 ? -8.695 -24.5 -1.839 1 93.5 183 ARG A CA 1
ATOM 1390 C C . ARG A 1 183 ? -7.48 -23.672 -2.236 1 93.5 183 ARG A C 1
ATOM 1392 O O . ARG A 1 183 ? -6.348 -23.984 -1.874 1 93.5 183 ARG A O 1
ATOM 1399 N N . ALA A 1 184 ? -7.727 -22.625 -3.004 1 95.81 184 ALA A N 1
ATOM 1400 C CA . ALA A 1 184 ? -6.637 -21.75 -3.428 1 95.81 184 ALA A CA 1
ATOM 1401 C C . ALA A 1 184 ? -6.031 -21.016 -2.234 1 95.81 184 ALA A C 1
ATOM 1403 O O . ALA A 1 184 ? -6.73 -20.688 -1.273 1 95.81 184 ALA A O 1
ATOM 1404 N N . ARG A 1 185 ? -4.734 -20.812 -2.318 1 96.44 185 ARG A N 1
ATOM 1405 C CA . ARG A 1 185 ? -3.998 -20.125 -1.258 1 96.44 185 ARG A CA 1
ATOM 1406 C C . ARG A 1 185 ? -3.279 -18.891 -1.796 1 96.44 185 ARG A C 1
ATOM 1408 O O . ARG A 1 185 ? -2.812 -18.891 -2.938 1 96.44 185 ARG A O 1
ATOM 1415 N N . VAL A 1 186 ? -3.281 -17.828 -1.008 1 97.38 186 VAL A N 1
ATOM 1416 C CA . VAL A 1 186 ? -2.562 -16.609 -1.312 1 97.38 186 VAL A CA 1
ATOM 1417 C C . VAL A 1 186 ? -1.684 -16.203 -0.126 1 97.38 186 VAL A C 1
ATOM 1419 O O . VAL A 1 186 ? -2.186 -15.977 0.977 1 97.38 186 VAL A O 1
ATOM 1422 N N . ASN A 1 187 ? -0.367 -16.203 -0.358 1 96.69 187 ASN A N 1
ATOM 1423 C CA . ASN A 1 187 ? 0.585 -15.844 0.691 1 96.69 187 ASN A CA 1
ATOM 1424 C C . ASN A 1 187 ? 1.672 -14.906 0.174 1 96.69 187 ASN A C 1
ATOM 1426 O O . ASN A 1 187 ? 1.793 -14.703 -1.034 1 96.69 187 ASN A O 1
ATOM 1430 N N . CYS A 1 188 ? 2.359 -14.297 1.113 1 97.19 188 CYS A N 1
ATOM 1431 C CA . CYS A 1 188 ? 3.48 -13.422 0.798 1 97.19 188 CYS A CA 1
ATOM 1432 C C . CYS A 1 188 ? 4.73 -13.836 1.567 1 97.19 188 CYS A C 1
ATOM 1434 O O . CYS A 1 188 ? 4.648 -14.188 2.746 1 97.19 188 CYS A O 1
ATOM 1436 N N . ILE A 1 189 ? 5.855 -13.945 0.865 1 95.12 189 ILE A N 1
ATOM 1437 C CA . ILE A 1 189 ? 7.18 -14.047 1.469 1 95.12 189 ILE A CA 1
ATOM 1438 C C . ILE A 1 189 ? 7.855 -12.68 1.479 1 95.12 189 ILE A C 1
ATOM 1440 O O . ILE A 1 189 ? 7.969 -12.031 0.438 1 95.12 189 ILE A O 1
ATOM 1444 N N . ALA A 1 190 ? 8.25 -12.211 2.627 1 95.12 190 ALA A N 1
ATOM 1445 C CA . ALA A 1 190 ? 8.836 -10.875 2.748 1 95.12 190 ALA A CA 1
ATOM 1446 C C . ALA A 1 190 ? 10.297 -10.961 3.186 1 95.12 190 ALA A C 1
ATOM 1448 O O . ALA A 1 190 ? 10.586 -11.094 4.375 1 95.12 190 ALA A O 1
ATOM 1449 N N . PRO A 1 191 ? 11.188 -10.773 2.264 1 92 191 PRO A N 1
ATOM 1450 C CA . PRO A 1 191 ? 12.617 -10.859 2.59 1 92 191 PRO A CA 1
ATOM 1451 C C . PRO A 1 191 ? 13.133 -9.609 3.303 1 92 191 PRO A C 1
ATOM 1453 O O . PRO A 1 191 ? 12.586 -8.516 3.113 1 92 191 PRO A O 1
ATOM 1456 N N . GLY A 1 192 ? 14.102 -9.797 4.113 1 87.94 192 GLY A N 1
ATOM 1457 C CA . GLY A 1 192 ? 14.953 -8.703 4.539 1 87.94 192 GLY A CA 1
ATOM 1458 C C . GLY A 1 192 ? 16.125 -8.461 3.607 1 87.94 192 GLY A C 1
ATOM 1459 O O . GLY A 1 192 ? 15.992 -8.562 2.387 1 87.94 192 GLY A O 1
ATOM 1460 N N . TRP A 1 193 ? 17.172 -8.023 4.152 1 78.31 193 TRP A N 1
ATOM 1461 C CA . TRP A 1 193 ? 18.375 -7.836 3.336 1 78.31 193 TRP A CA 1
ATOM 1462 C C . TRP A 1 193 ? 18.812 -9.156 2.705 1 78.31 193 TRP A C 1
ATOM 1464 O O . TRP A 1 193 ? 19.062 -10.133 3.412 1 78.31 193 TRP A O 1
ATOM 1474 N N . THR A 1 194 ? 18.766 -9.18 1.451 1 80 194 THR A N 1
ATOM 1475 C CA . THR A 1 194 ? 19.109 -10.367 0.683 1 80 194 THR A CA 1
ATOM 1476 C C . THR A 1 194 ? 20.172 -10.047 -0.356 1 80 194 THR A C 1
ATOM 1478 O O . THR A 1 194 ? 20.109 -9.016 -1.021 1 80 194 THR A O 1
ATOM 1481 N N . ARG A 1 195 ? 21.094 -10.852 -0.439 1 77.38 195 ARG A N 1
ATOM 1482 C CA . ARG A 1 195 ? 22.172 -10.656 -1.409 1 77.38 195 ARG A CA 1
ATOM 1483 C C . ARG A 1 195 ? 21.672 -10.898 -2.83 1 77.38 195 ARG A C 1
ATOM 1485 O O . ARG A 1 195 ? 21.469 -12.047 -3.23 1 77.38 195 ARG A O 1
ATOM 1492 N N . THR A 1 196 ? 21.391 -9.891 -3.58 1 75.19 196 THR A N 1
ATOM 1493 C CA . THR A 1 196 ? 20.969 -9.898 -4.977 1 75.19 196 THR A CA 1
ATOM 1494 C C . THR A 1 196 ? 21.672 -8.789 -5.758 1 75.19 196 THR A C 1
ATOM 1496 O O . THR A 1 196 ? 22.281 -7.898 -5.164 1 75.19 196 THR A O 1
ATOM 1499 N N . PRO A 1 197 ? 21.672 -8.945 -7.047 1 67.75 197 PRO A N 1
ATOM 1500 C CA . PRO A 1 197 ? 22.203 -7.824 -7.816 1 67.75 197 PRO A CA 1
ATOM 1501 C C . PRO A 1 197 ? 21.531 -6.496 -7.469 1 67.75 197 PRO A C 1
ATOM 1503 O O . PRO A 1 197 ? 22.188 -5.449 -7.492 1 67.75 197 PRO A O 1
ATOM 1506 N N . LEU A 1 198 ? 20.328 -6.582 -7.047 1 64.94 198 LEU A N 1
ATOM 1507 C CA . LEU A 1 198 ? 19.547 -5.395 -6.699 1 64.94 198 LEU A CA 1
ATOM 1508 C C . LEU A 1 198 ? 20.109 -4.73 -5.449 1 64.94 198 LEU A C 1
ATOM 1510 O O . LEU A 1 198 ? 20.125 -3.5 -5.348 1 64.94 198 LEU A O 1
ATOM 1514 N N . SER A 1 199 ? 20.594 -5.516 -4.547 1 66 199 SER A N 1
ATOM 1515 C CA . SER A 1 199 ? 21 -4.996 -3.246 1 66 199 SER A CA 1
ATOM 1516 C C . SER A 1 199 ? 22.516 -4.84 -3.166 1 66 199 SER A C 1
ATOM 1518 O O . SER A 1 199 ? 23.047 -4.316 -2.18 1 66 199 SER A O 1
ATOM 1520 N N . GLU A 1 200 ? 23.188 -5.309 -4.152 1 67.62 200 GLU A N 1
ATOM 1521 C CA . GLU A 1 200 ? 24.641 -5.43 -4.102 1 67.62 200 GLU A CA 1
ATOM 1522 C C . GLU A 1 200 ? 25.297 -4.086 -3.797 1 67.62 200 GLU A C 1
ATOM 1524 O O . GLU A 1 200 ? 26.234 -4.012 -3.006 1 67.62 200 GLU A O 1
ATOM 1529 N N . ASN A 1 201 ? 24.734 -3.102 -4.445 1 65.19 201 ASN A N 1
ATOM 1530 C CA . ASN A 1 201 ? 25.359 -1.797 -4.242 1 65.19 201 ASN A CA 1
ATOM 1531 C C . ASN A 1 201 ? 25.156 -1.298 -2.814 1 65.19 201 ASN A C 1
ATOM 1533 O O . ASN A 1 201 ? 26.078 -0.726 -2.223 1 65.19 201 ASN A O 1
ATOM 1537 N N . SER A 1 202 ? 24.047 -1.574 -2.312 1 64.81 202 SER A N 1
ATOM 1538 C CA . SER A 1 202 ? 23.781 -1.141 -0.945 1 64.81 202 SER A CA 1
ATOM 1539 C C . SER A 1 202 ? 24.562 -1.982 0.064 1 64.81 202 SER A C 1
ATOM 1541 O O . SER A 1 202 ? 25.062 -1.459 1.059 1 64.81 202 SER A O 1
ATOM 1543 N N . LEU A 1 203 ? 24.734 -3.174 -0.237 1 69.12 203 LEU A N 1
ATOM 1544 C CA . LEU A 1 203 ? 25.344 -4.09 0.711 1 69.12 203 LEU A CA 1
ATOM 1545 C C . LEU A 1 203 ? 26.875 -3.969 0.667 1 69.12 203 LEU A C 1
ATOM 1547 O O . LEU A 1 203 ? 27.562 -4.555 1.496 1 69.12 203 LEU A O 1
ATOM 1551 N N . LYS A 1 204 ? 27.297 -3.076 -0.28 1 66.31 204 LYS A N 1
ATOM 1552 C CA . LYS A 1 204 ? 28.734 -2.797 -0.304 1 66.31 204 LYS A CA 1
ATOM 1553 C C . LYS A 1 204 ? 29.094 -1.716 0.707 1 66.31 204 LYS A C 1
ATOM 1555 O O . LYS A 1 204 ? 30.266 -1.577 1.079 1 66.31 204 LYS A O 1
ATOM 1560 N N . ASP A 1 205 ? 28.047 -0.949 0.993 1 64.94 205 ASP A N 1
ATOM 1561 C CA . ASP A 1 205 ? 28.281 0.09 1.99 1 64.94 205 ASP A CA 1
ATOM 1562 C C . ASP A 1 205 ? 28.312 -0.498 3.4 1 64.94 205 ASP A C 1
ATOM 1564 O O . ASP A 1 205 ? 27.297 -0.992 3.895 1 64.94 205 ASP A O 1
ATOM 1568 N N . PRO A 1 206 ? 29.484 -0.386 3.969 1 66.25 206 PRO A N 1
ATOM 1569 C CA . PRO A 1 206 ? 29.625 -0.988 5.297 1 66.25 206 PRO A CA 1
ATOM 1570 C C . PRO A 1 206 ? 28.609 -0.453 6.301 1 66.25 206 PRO A C 1
ATOM 1572 O O . PRO A 1 206 ? 28.188 -1.184 7.199 1 66.25 206 PRO A O 1
ATOM 1575 N N . GLU A 1 207 ? 28.25 0.797 6.113 1 60.59 207 GLU A N 1
ATOM 1576 C CA . GLU A 1 207 ? 27.281 1.369 7.047 1 60.59 207 GLU A CA 1
ATOM 1577 C C . GLU A 1 207 ? 25.906 0.714 6.895 1 60.59 207 GLU A C 1
ATOM 1579 O O . GLU A 1 207 ? 25.203 0.489 7.883 1 60.59 207 GLU A O 1
ATOM 1584 N N . VAL A 1 208 ? 25.609 0.419 5.719 1 62.53 208 VAL A N 1
ATOM 1585 C CA . VAL A 1 208 ? 24.328 -0.245 5.445 1 62.53 208 VAL A CA 1
ATOM 1586 C C . VAL A 1 208 ? 24.359 -1.664 6.012 1 62.53 208 VAL A C 1
ATOM 1588 O O . VAL A 1 208 ? 23.391 -2.113 6.625 1 62.53 208 VAL A O 1
ATOM 1591 N N . VAL A 1 209 ? 25.484 -2.314 5.73 1 61.03 209 VAL A N 1
ATOM 1592 C CA . VAL A 1 209 ? 25.625 -3.688 6.207 1 61.03 209 VAL A CA 1
ATOM 1593 C C . VAL A 1 209 ? 25.562 -3.717 7.73 1 61.03 209 VAL A C 1
ATOM 1595 O O . VAL A 1 209 ? 24.906 -4.578 8.312 1 61.03 209 VAL A O 1
ATOM 1598 N N . TYR A 1 210 ? 26.234 -2.721 8.305 1 57.88 210 TYR A N 1
ATOM 1599 C CA . TYR A 1 210 ? 26.234 -2.637 9.758 1 57.88 210 TYR A CA 1
ATOM 1600 C C . TYR A 1 210 ? 24.828 -2.422 10.297 1 57.88 210 TYR A C 1
ATOM 1602 O O . TYR A 1 210 ? 24.391 -3.102 11.234 1 57.88 210 TYR A O 1
ATOM 1610 N N . LYS A 1 211 ? 24.141 -1.578 9.711 1 61.03 211 LYS A N 1
ATOM 1611 C CA . LYS A 1 211 ? 22.781 -1.288 10.164 1 61.03 211 LYS A CA 1
ATOM 1612 C C . LYS A 1 211 ? 21.859 -2.494 9.961 1 61.03 211 LYS A C 1
ATOM 1614 O O . LYS A 1 211 ? 21.031 -2.797 10.82 1 61.03 211 LYS A O 1
ATOM 1619 N N . ALA A 1 212 ? 22.109 -3.115 8.789 1 59.94 212 ALA A N 1
ATOM 1620 C CA . ALA A 1 212 ? 21.312 -4.297 8.477 1 59.94 212 ALA A CA 1
ATOM 1621 C C . ALA A 1 212 ? 21.562 -5.41 9.492 1 59.94 212 ALA A C 1
ATOM 1623 O O . ALA A 1 212 ? 20.609 -6.051 9.953 1 59.94 212 ALA A O 1
ATOM 1624 N N . LEU A 1 213 ? 22.766 -5.504 9.828 1 60.97 213 LEU A N 1
ATOM 1625 C CA . LEU A 1 213 ? 23.141 -6.598 10.719 1 60.97 213 LEU A CA 1
ATOM 1626 C C . LEU A 1 213 ? 22.812 -6.254 12.172 1 60.97 213 LEU A C 1
ATOM 1628 O O . LEU A 1 213 ? 22.547 -7.145 12.984 1 60.97 213 LEU A O 1
ATOM 1632 N N . ALA A 1 214 ? 22.844 -4.938 12.445 1 55.03 214 ALA A N 1
ATOM 1633 C CA . ALA A 1 214 ? 22.625 -4.504 13.82 1 55.03 214 ALA A CA 1
ATOM 1634 C C . ALA A 1 214 ? 21.203 -4.832 14.281 1 55.03 214 ALA A C 1
ATOM 1636 O O . ALA A 1 214 ? 20.969 -5.047 15.469 1 55.03 214 ALA A O 1
ATOM 1637 N N . THR A 1 215 ? 20.359 -4.996 13.359 1 55.97 215 THR A N 1
ATOM 1638 C CA . THR A 1 215 ? 18.984 -5.227 13.75 1 55.97 215 THR A CA 1
ATOM 1639 C C . THR A 1 215 ? 18.547 -6.656 13.422 1 55.97 215 THR A C 1
ATOM 1641 O O . THR A 1 215 ? 17.359 -6.984 13.469 1 55.97 215 THR A O 1
ATOM 1644 N N . THR A 1 216 ? 19.625 -7.465 13.023 1 52.88 216 THR A N 1
ATOM 1645 C CA . THR A 1 216 ? 19.328 -8.836 12.625 1 52.88 216 THR A CA 1
ATOM 1646 C C . THR A 1 216 ? 19.984 -9.828 13.578 1 52.88 216 THR A C 1
ATOM 1648 O O . THR A 1 216 ? 21.219 -9.969 13.594 1 52.88 216 THR A O 1
ATOM 1651 N N . PRO A 1 217 ? 19.25 -10.453 14.477 1 52.84 217 PRO A N 1
ATOM 1652 C CA . PRO A 1 217 ? 19.828 -11.414 15.43 1 52.84 217 PRO A CA 1
ATOM 1653 C C . PRO A 1 217 ? 20.672 -12.484 14.742 1 52.84 217 PRO A C 1
ATOM 1655 O O . PRO A 1 217 ? 21.672 -12.938 15.297 1 52.84 217 PRO A O 1
ATOM 1658 N N . LEU A 1 218 ? 20.188 -12.867 13.547 1 59.69 218 LEU A N 1
ATOM 1659 C CA . LEU A 1 218 ? 20.938 -13.938 12.891 1 59.69 218 LEU A CA 1
ATOM 1660 C C . LEU A 1 218 ? 22.219 -13.391 12.273 1 59.69 218 LEU A C 1
ATOM 1662 O O . LEU A 1 218 ? 23.094 -14.164 11.875 1 59.69 218 LEU A O 1
ATOM 1666 N N . LYS A 1 219 ? 22.312 -12.078 12.391 1 52.44 219 LYS A N 1
ATOM 1667 C CA . LYS A 1 219 ? 23.516 -11.383 11.938 1 52.44 219 LYS A CA 1
ATOM 1668 C C . LYS A 1 219 ? 23.922 -11.852 10.547 1 52.44 219 LYS A C 1
ATOM 1670 O O . LYS A 1 219 ? 25.109 -12.07 10.289 1 52.44 219 LYS A O 1
ATOM 1675 N N . LYS A 1 220 ? 22.922 -12.281 9.82 1 62.94 220 LYS A N 1
ATOM 1676 C CA . LYS A 1 220 ? 23.219 -12.734 8.469 1 62.94 220 LYS A CA 1
ATOM 1677 C C . LYS A 1 220 ? 22.312 -12.07 7.445 1 62.94 220 LYS A C 1
ATOM 1679 O O . LYS A 1 220 ? 21.125 -11.852 7.715 1 62.94 220 LYS A O 1
ATOM 1684 N N . VAL A 1 221 ? 23.031 -11.688 6.301 1 76.38 221 VAL A N 1
ATOM 1685 C CA . VAL A 1 221 ? 22.297 -11.297 5.105 1 76.38 221 VAL A CA 1
ATOM 1686 C C . VAL A 1 221 ? 21.766 -12.539 4.395 1 76.38 221 VAL A C 1
ATOM 1688 O O . VAL A 1 221 ? 22.469 -13.531 4.242 1 76.38 221 VAL A O 1
ATOM 1691 N N . ALA A 1 222 ? 20.516 -12.547 4.062 1 81.44 222 ALA A N 1
ATOM 1692 C CA . ALA A 1 222 ? 19.891 -13.711 3.422 1 81.44 222 ALA A CA 1
ATOM 1693 C C . ALA A 1 222 ? 20.469 -13.938 2.027 1 81.44 222 ALA A C 1
ATOM 1695 O O . ALA A 1 222 ? 20.922 -12.992 1.372 1 81.44 222 ALA A O 1
ATOM 1696 N N . MET A 1 223 ? 20.5 -15.211 1.696 1 86.12 223 MET A N 1
ATOM 1697 C CA . MET A 1 223 ? 20.781 -15.594 0.316 1 86.12 223 MET A CA 1
ATOM 1698 C C . MET A 1 223 ? 19.484 -15.797 -0.471 1 86.12 223 MET A C 1
ATOM 1700 O O . MET A 1 223 ? 18.453 -16.094 0.109 1 86.12 223 MET A O 1
ATOM 1704 N N . PRO A 1 224 ? 19.594 -15.625 -1.786 1 89.44 224 PRO A N 1
ATOM 1705 C CA . PRO A 1 224 ? 18.391 -15.891 -2.596 1 89.44 224 PRO A CA 1
ATOM 1706 C C . PRO A 1 224 ? 17.797 -17.266 -2.346 1 89.44 224 PRO A C 1
ATOM 1708 O O . PRO A 1 224 ? 16.578 -17.438 -2.393 1 89.44 224 PRO A O 1
ATOM 1711 N N . SER A 1 225 ? 18.656 -18.234 -1.979 1 90.06 225 SER A N 1
ATOM 1712 C CA . SER A 1 225 ? 18.188 -19.594 -1.725 1 90.06 225 SER A CA 1
ATOM 1713 C C . SER A 1 225 ? 17.344 -19.656 -0.465 1 90.06 225 SER A C 1
ATOM 1715 O O . SER A 1 225 ? 16.422 -20.469 -0.375 1 90.06 225 SER A O 1
ATOM 1717 N N . ASP A 1 226 ? 17.625 -18.781 0.498 1 89.19 226 ASP A N 1
ATOM 1718 C CA . ASP A 1 226 ? 16.828 -18.719 1.718 1 89.19 226 ASP A CA 1
ATOM 1719 C C . ASP A 1 226 ? 15.391 -18.312 1.412 1 89.19 226 ASP A C 1
ATOM 1721 O O . ASP A 1 226 ? 14.445 -18.812 2.027 1 89.19 226 ASP A O 1
ATOM 1725 N N . ILE A 1 227 ? 15.25 -17.438 0.47 1 91.56 227 ILE A N 1
ATOM 1726 C CA . ILE A 1 227 ? 13.938 -16.938 0.078 1 91.56 227 ILE A CA 1
ATOM 1727 C C . ILE A 1 227 ? 13.25 -17.969 -0.818 1 91.56 227 ILE A C 1
ATOM 1729 O O . ILE A 1 227 ? 12.094 -18.328 -0.587 1 91.56 227 ILE A O 1
ATOM 1733 N N . ALA A 1 228 ? 14 -18.516 -1.77 1 92.06 228 ALA A N 1
ATOM 1734 C CA . ALA A 1 228 ? 13.453 -19.438 -2.76 1 92.06 228 ALA A CA 1
ATOM 1735 C C . ALA A 1 228 ? 12.906 -20.703 -2.092 1 92.06 228 ALA A C 1
ATOM 1737 O O . ALA A 1 228 ? 11.859 -21.219 -2.49 1 92.06 228 ALA A O 1
ATOM 1738 N N . SER A 1 229 ? 13.57 -21.188 -1.076 1 90.38 229 SER A N 1
ATOM 1739 C CA . SER A 1 229 ? 13.125 -22.375 -0.374 1 90.38 229 SER A CA 1
ATOM 1740 C C . SER A 1 229 ? 11.758 -22.172 0.275 1 90.38 229 SER A C 1
ATOM 1742 O O . SER A 1 229 ? 10.922 -23.062 0.281 1 90.38 229 SER A O 1
ATOM 1744 N N . GLN A 1 230 ? 11.586 -20.969 0.802 1 91.44 230 GLN A N 1
ATOM 1745 C CA . GLN A 1 230 ? 10.297 -20.672 1.419 1 91.44 230 GLN A CA 1
ATOM 1746 C C . GLN A 1 230 ? 9.195 -20.562 0.368 1 91.44 230 GLN A C 1
ATOM 1748 O O . GLN A 1 230 ? 8.047 -20.938 0.619 1 91.44 230 GLN A O 1
ATOM 1753 N N . VAL A 1 231 ? 9.531 -20.047 -0.822 1 92.75 231 VAL A N 1
ATOM 1754 C CA . VAL A 1 231 ? 8.57 -19.969 -1.919 1 92.75 231 VAL A CA 1
ATOM 1755 C C . VAL A 1 231 ? 8.109 -21.375 -2.312 1 92.75 231 VAL A C 1
ATOM 1757 O O . VAL A 1 231 ? 6.91 -21.625 -2.418 1 92.75 231 VAL A O 1
ATOM 1760 N N . VAL A 1 232 ? 9.039 -22.328 -2.477 1 89.62 232 VAL A N 1
ATOM 1761 C CA . VAL A 1 232 ? 8.742 -23.688 -2.908 1 89.62 232 VAL A CA 1
ATOM 1762 C C . VAL A 1 232 ? 7.895 -24.391 -1.85 1 89.62 232 VAL A C 1
ATOM 1764 O O . VAL A 1 232 ? 6.902 -25.047 -2.176 1 89.62 232 VAL A O 1
ATOM 1767 N N . ILE A 1 233 ? 8.266 -24.219 -0.595 1 88 233 ILE A N 1
ATOM 1768 C CA . ILE A 1 233 ? 7.551 -24.844 0.511 1 88 233 ILE A CA 1
ATOM 1769 C C . ILE A 1 233 ? 6.117 -24.312 0.557 1 88 233 ILE A C 1
ATOM 1771 O O . ILE A 1 233 ? 5.168 -25.094 0.691 1 88 233 ILE A O 1
ATOM 1775 N N . HIS A 1 234 ? 5.914 -23.031 0.356 1 91.31 234 HIS A N 1
ATOM 1776 C CA . HIS A 1 234 ? 4.59 -22.422 0.456 1 91.31 234 HIS A CA 1
ATOM 1777 C C . HIS A 1 234 ? 3.76 -22.719 -0.79 1 91.31 234 HIS A C 1
ATOM 1779 O O . HIS A 1 234 ? 2.527 -22.672 -0.744 1 91.31 234 HIS A O 1
ATOM 1785 N N . ALA A 1 235 ? 4.434 -23.016 -1.873 1 89.81 235 ALA A N 1
ATOM 1786 C CA . ALA A 1 235 ? 3.732 -23.359 -3.104 1 89.81 235 ALA A CA 1
ATOM 1787 C C . ALA A 1 235 ? 3.172 -24.781 -3.025 1 89.81 235 ALA A C 1
ATOM 1789 O O . ALA A 1 235 ? 2.24 -25.125 -3.754 1 89.81 235 ALA A O 1
ATOM 1790 N N . SER A 1 236 ? 3.697 -25.609 -2.164 1 86.44 236 SER A N 1
ATOM 1791 C CA . SER A 1 236 ? 3.312 -27.016 -2.066 1 86.44 236 SER A CA 1
ATOM 1792 C C . SER A 1 236 ? 2.029 -27.188 -1.259 1 86.44 236 SER A C 1
ATOM 1794 O O . SER A 1 236 ? 1.995 -26.875 -0.067 1 86.44 236 SER A O 1
ATOM 1796 N N . ARG A 1 237 ? 1.062 -27.734 -1.859 1 86.31 237 ARG A N 1
ATOM 1797 C CA . ARG A 1 237 ? -0.178 -28.047 -1.152 1 86.31 237 ARG A CA 1
ATOM 1798 C C . ARG A 1 237 ? 0.051 -29.094 -0.067 1 86.31 237 ARG A C 1
ATOM 1800 O O . ARG A 1 237 ? -0.584 -29.047 0.988 1 86.31 237 ARG A O 1
ATOM 1807 N N . LYS A 1 238 ? 0.933 -29.984 -0.334 1 83.12 238 LYS A N 1
ATOM 1808 C CA . LYS A 1 238 ? 1.207 -31.078 0.599 1 83.12 238 LYS A CA 1
ATOM 1809 C C . LYS A 1 238 ? 1.774 -30.547 1.912 1 83.12 238 LYS A C 1
ATOM 1811 O O . LYS A 1 238 ? 1.389 -31 2.99 1 83.12 238 LYS A O 1
ATOM 1816 N N . VAL A 1 239 ? 2.627 -29.562 1.793 1 83.88 239 VAL A N 1
ATOM 1817 C CA . VAL A 1 239 ? 3.348 -29.109 2.977 1 83.88 239 VAL A CA 1
ATOM 1818 C C . VAL A 1 239 ? 2.625 -27.906 3.588 1 83.88 239 VAL A C 1
ATOM 1820 O O . VAL A 1 239 ? 2.572 -27.766 4.812 1 83.88 239 VAL A O 1
ATOM 1823 N N . SER A 1 240 ? 2.014 -27.047 2.678 1 87.88 240 SER A N 1
ATOM 1824 C CA . SER A 1 240 ? 1.468 -25.766 3.146 1 87.88 240 SER A CA 1
ATOM 1825 C C . SER A 1 240 ? 0.001 -25.625 2.758 1 87.88 240 SER A C 1
ATOM 1827 O O . SER A 1 240 ? -0.462 -24.516 2.475 1 87.88 240 SER A O 1
ATOM 1829 N N . GLY A 1 241 ? -0.707 -26.688 2.775 1 89 241 GLY A N 1
ATOM 1830 C CA . GLY A 1 241 ? -2.078 -26.688 2.291 1 89 241 GLY A CA 1
ATOM 1831 C C . GLY A 1 241 ? -3.021 -25.891 3.164 1 89 241 GLY A C 1
ATOM 1832 O O . GLY A 1 241 ? -4.109 -25.5 2.725 1 89 241 GLY A O 1
ATOM 1833 N N . HIS A 1 242 ? -2.639 -25.578 4.363 1 90.44 242 HIS A N 1
ATOM 1834 C CA . HIS A 1 242 ? -3.516 -24.859 5.281 1 90.44 242 HIS A CA 1
ATOM 1835 C C . HIS A 1 242 ? -2.965 -23.469 5.594 1 90.44 242 HIS A C 1
ATOM 1837 O O . HIS A 1 242 ? -3.334 -22.859 6.602 1 90.44 242 HIS A O 1
ATOM 1843 N N . VAL A 1 243 ? -2.031 -23.016 4.801 1 92.25 243 VAL A N 1
ATOM 1844 C CA . VAL A 1 243 ? -1.423 -21.703 5.031 1 92.25 243 VAL A CA 1
ATOM 1845 C C . VAL A 1 243 ? -1.888 -20.734 3.959 1 92.25 243 VAL A C 1
ATOM 1847 O O . VAL A 1 243 ? -1.495 -20.844 2.795 1 92.25 243 VAL A O 1
ATOM 1850 N N . THR A 1 244 ? -2.721 -19.828 4.32 1 95.06 244 THR A N 1
ATOM 1851 C CA . THR A 1 244 ? -3.176 -18.781 3.416 1 95.06 244 THR A CA 1
ATOM 1852 C C . THR A 1 244 ? -3.35 -17.469 4.164 1 95.06 244 THR A C 1
ATOM 1854 O O . THR A 1 244 ? -3.607 -17.453 5.367 1 95.06 244 THR A O 1
ATOM 1857 N N . GLY A 1 245 ? -3.082 -16.359 3.484 1 95.19 245 GLY A N 1
ATOM 1858 C CA . GLY A 1 245 ? -3.271 -15.031 4.055 1 95.19 245 GLY A CA 1
ATOM 1859 C C . GLY A 1 245 ? -2.121 -14.594 4.941 1 95.19 245 GLY A C 1
ATOM 1860 O O . GLY A 1 245 ? -2.285 -13.711 5.793 1 95.19 245 GLY A O 1
ATOM 1861 N N . GLN A 1 246 ? -0.971 -15.234 4.789 1 93.44 246 GLN A N 1
ATOM 1862 C CA . GLN A 1 246 ? 0.139 -14.961 5.699 1 93.44 246 GLN A CA 1
ATOM 1863 C C . GLN A 1 246 ? 1.23 -14.148 5.008 1 93.44 246 GLN A C 1
ATOM 1865 O O . GLN A 1 246 ? 1.478 -14.328 3.811 1 93.44 246 GLN A O 1
ATOM 1870 N N . VAL A 1 247 ? 1.791 -13.242 5.703 1 95.38 247 VAL A N 1
ATOM 1871 C CA . VAL A 1 247 ? 3.061 -12.617 5.344 1 95.38 247 VAL A CA 1
ATOM 1872 C C . VAL A 1 247 ? 4.188 -13.234 6.172 1 95.38 247 VAL A C 1
ATOM 1874 O O . VAL A 1 247 ? 4.285 -12.992 7.375 1 95.38 247 VAL A O 1
ATOM 1877 N N . LEU A 1 248 ? 5.031 -13.992 5.559 1 91.81 248 LEU A N 1
ATOM 1878 C CA . LEU A 1 248 ? 6.16 -14.609 6.242 1 91.81 248 LEU A CA 1
ATOM 1879 C C . LEU A 1 248 ? 7.41 -13.742 6.129 1 91.81 248 LEU A C 1
ATOM 1881 O O . LEU A 1 248 ? 7.973 -13.594 5.043 1 91.81 248 LEU A O 1
ATOM 1885 N N . MET A 1 249 ? 7.828 -13.211 7.207 1 91.06 249 MET A N 1
ATOM 1886 C CA . MET A 1 249 ? 9.023 -12.375 7.246 1 91.06 249 MET A CA 1
ATOM 1887 C C . MET A 1 249 ? 10.281 -13.234 7.281 1 91.06 249 MET A C 1
ATOM 1889 O O . MET A 1 249 ? 10.477 -14.016 8.211 1 91.06 249 MET A O 1
ATOM 1893 N N . ILE A 1 250 ? 11.078 -13.164 6.262 1 88.62 250 ILE A N 1
ATOM 1894 C CA . ILE A 1 250 ? 12.367 -13.844 6.219 1 88.62 250 ILE A CA 1
ATOM 1895 C C . ILE A 1 250 ? 13.492 -12.82 6.395 1 88.62 250 ILE A C 1
ATOM 1897 O O . ILE A 1 250 ? 14.109 -12.398 5.418 1 88.62 250 ILE A O 1
ATOM 1901 N N . THR A 1 251 ? 13.711 -12.445 7.617 1 82.5 251 THR A N 1
ATOM 1902 C CA . THR A 1 251 ? 14.57 -11.305 7.914 1 82.5 251 THR A CA 1
ATOM 1903 C C . THR A 1 251 ? 15.688 -11.703 8.875 1 82.5 251 THR A C 1
ATOM 1905 O O . THR A 1 251 ? 16.422 -10.844 9.375 1 82.5 251 THR A O 1
ATOM 1908 N N . GLY A 1 252 ? 15.836 -12.914 9.078 1 72.94 252 GLY A N 1
ATOM 1909 C CA . GLY A 1 252 ? 16.812 -13.328 10.07 1 72.94 252 GLY A CA 1
ATOM 1910 C C . GLY A 1 252 ? 16.516 -12.805 11.461 1 72.94 252 GLY A C 1
ATOM 1911 O O . GLY A 1 252 ? 17.422 -12.633 12.273 1 72.94 252 GLY A O 1
ATOM 1912 N N . GLY A 1 253 ? 15.297 -12.391 11.766 1 68.81 253 GLY A N 1
ATOM 1913 C CA . GLY A 1 253 ? 14.875 -11.875 13.055 1 68.81 253 GLY A CA 1
ATOM 1914 C C . GLY A 1 253 ? 14.914 -10.359 13.133 1 68.81 253 GLY A C 1
ATOM 1915 O O . GLY A 1 253 ? 14.867 -9.789 14.219 1 68.81 253 GLY A O 1
ATOM 1916 N N . MET A 1 254 ? 15.078 -9.695 11.984 1 66.88 254 MET A N 1
ATOM 1917 C CA . MET A 1 254 ? 15.125 -8.234 11.953 1 66.88 254 MET A CA 1
ATOM 1918 C C . MET A 1 254 ? 13.945 -7.637 12.719 1 66.88 254 MET A C 1
ATOM 1920 O O . MET A 1 254 ? 12.812 -8.078 12.555 1 66.88 254 MET A O 1
ATOM 1924 N N . GLU A 1 255 ? 14.219 -6.984 13.891 1 56.59 255 GLU A N 1
ATOM 1925 C CA . GLU A 1 255 ? 13.203 -6.195 14.586 1 56.59 255 GLU A CA 1
ATOM 1926 C C . GLU A 1 255 ? 13.234 -4.734 14.141 1 56.59 255 GLU A C 1
ATOM 1928 O O . GLU A 1 255 ? 14.273 -4.25 13.672 1 56.59 255 GLU A O 1
ATOM 1933 N N . GLY A 1 256 ? 12.266 -4.152 13.531 1 54.22 256 GLY A N 1
ATOM 1934 C CA . GLY A 1 256 ? 12.281 -2.734 13.203 1 54.22 256 GLY A CA 1
ATOM 1935 C C . GLY A 1 256 ? 13.227 -1.929 14.07 1 54.22 256 GLY A C 1
ATOM 1936 O O . GLY A 1 256 ? 13.617 -2.371 15.156 1 54.22 256 GLY A O 1
ATOM 1937 N N . GLU A 1 257 ? 14.047 -1.066 13.523 1 43.31 257 GLU A N 1
ATOM 1938 C CA . GLU A 1 257 ? 15.078 -0.332 14.242 1 43.31 257 GLU A CA 1
ATOM 1939 C C . GLU A 1 257 ? 14.555 0.206 15.57 1 43.31 257 GLU A C 1
ATOM 1941 O O . GLU A 1 257 ? 13.633 1.027 15.594 1 43.31 257 GLU A O 1
ATOM 1946 N N . CYS A 1 258 ? 14.281 -0.494 16.625 1 33.5 258 CYS A N 1
ATOM 1947 C CA . CYS A 1 258 ? 14.211 0.126 17.938 1 33.5 258 CYS A CA 1
ATOM 1948 C C . CYS A 1 258 ? 15.5 0.854 18.281 1 33.5 258 CYS A C 1
ATOM 1950 O O . CYS A 1 258 ? 15.648 1.404 19.375 1 33.5 258 CYS A O 1
ATOM 1952 N N . ARG A 1 259 ? 16.484 0.833 17.547 1 29.8 259 ARG A N 1
ATOM 1953 C CA . ARG A 1 259 ? 17.672 1.346 18.219 1 29.8 259 ARG A CA 1
ATOM 1954 C C . ARG A 1 259 ? 17.75 2.865 18.125 1 29.8 259 ARG A C 1
ATOM 1956 O O . ARG A 1 259 ? 17.438 3.441 17.078 1 29.8 259 ARG A O 1
ATOM 1963 N N . GLN B 1 1 ? -3.82 24.594 10.922 1 80.62 1 GLN B N 1
ATOM 1964 C CA . GLN B 1 1 ? -4.008 23.188 10.562 1 80.62 1 GLN B CA 1
ATOM 1965 C C . GLN B 1 1 ? -4.652 23.047 9.188 1 80.62 1 GLN B C 1
ATOM 1967 O O . GLN B 1 1 ? -5.512 23.859 8.812 1 80.62 1 GLN B O 1
ATOM 1972 N N . GLU B 1 2 ? -4.145 22.25 8.453 1 69 2 GLU B N 1
ATOM 1973 C CA . GLU B 1 2 ? -4.738 21.953 7.148 1 69 2 GLU B CA 1
ATOM 1974 C C . GLU B 1 2 ? -5.367 20.562 7.133 1 69 2 GLU B C 1
ATOM 1976 O O . GLU B 1 2 ? -4.695 19.562 7.414 1 69 2 GLU B O 1
ATOM 1981 N N . THR B 1 3 ? -6.68 20.5 6.984 1 78.06 3 THR B N 1
ATOM 1982 C CA . THR B 1 3 ? -7.426 19.25 6.883 1 78.06 3 THR B CA 1
ATOM 1983 C C . THR B 1 3 ? -7.82 18.984 5.434 1 78.06 3 THR B C 1
ATOM 1985 O O . THR B 1 3 ? -8.609 19.719 4.848 1 78.06 3 THR B O 1
ATOM 1988 N N . LEU B 1 4 ? -7.227 17.938 4.879 1 77.5 4 LEU B N 1
ATOM 1989 C CA . LEU B 1 4 ? -7.59 17.516 3.529 1 77.5 4 LEU B CA 1
ATOM 1990 C C . LEU B 1 4 ? -8.852 16.656 3.547 1 77.5 4 LEU B C 1
ATOM 1992 O O . LEU B 1 4 ? -9.047 15.852 4.465 1 77.5 4 LEU B O 1
ATOM 1996 N N . GLY B 1 5 ? -9.695 16.812 2.512 1 73.31 5 GLY B N 1
ATOM 1997 C CA . GLY B 1 5 ? -10.969 16.125 2.494 1 73.31 5 GLY B CA 1
ATOM 1998 C C . GLY B 1 5 ? -11.906 16.562 3.604 1 73.31 5 GLY B C 1
ATOM 1999 O O . GLY B 1 5 ? -12.609 15.734 4.191 1 73.31 5 GLY B O 1
ATOM 2000 N N . ALA B 1 6 ? -11.898 17.719 3.924 1 86.62 6 ALA B N 1
ATOM 2001 C CA . ALA B 1 6 ? -12.609 18.266 5.078 1 86.62 6 ALA B CA 1
ATOM 2002 C C . ALA B 1 6 ? -14.117 18.25 4.852 1 86.62 6 ALA B C 1
ATOM 2004 O O . ALA B 1 6 ? -14.898 18.375 5.797 1 86.62 6 ALA B O 1
ATOM 2005 N N . SER B 1 7 ? -14.5 18.016 3.592 1 82.56 7 SER B N 1
ATOM 2006 C CA . SER B 1 7 ? -15.93 18.016 3.297 1 82.56 7 SER B CA 1
ATOM 2007 C C . SER B 1 7 ? -16.547 16.641 3.488 1 82.56 7 SER B C 1
ATOM 2009 O O . SER B 1 7 ? -17.766 16.484 3.402 1 82.56 7 SER B O 1
ATOM 2011 N N . GLY B 1 8 ? -15.719 15.633 3.682 1 79.94 8 GLY B N 1
ATOM 2012 C CA . GLY B 1 8 ? -16.219 14.297 3.986 1 79.94 8 GLY B CA 1
ATOM 2013 C C . GLY B 1 8 ? -16.625 14.133 5.438 1 79.94 8 GLY B C 1
ATOM 2014 O O . GLY B 1 8 ? -16.422 15.031 6.254 1 79.94 8 GLY B O 1
ATOM 2015 N N . GLY B 1 9 ? -17.203 12.977 5.785 1 83.25 9 GLY B N 1
ATOM 2016 C CA . GLY B 1 9 ? -17.75 12.727 7.109 1 83.25 9 GLY B CA 1
ATOM 2017 C C . GLY B 1 9 ? -16.734 12.898 8.219 1 83.25 9 GLY B C 1
ATOM 2018 O O . GLY B 1 9 ? -16.922 13.719 9.117 1 83.25 9 GLY B O 1
ATOM 2019 N N . ILE B 1 10 ? -15.648 12.227 8.133 1 88.5 10 ILE B N 1
ATOM 2020 C CA . ILE B 1 10 ? -14.617 12.305 9.164 1 88.5 10 ILE B CA 1
ATOM 2021 C C . ILE B 1 10 ? -13.938 13.672 9.109 1 88.5 10 ILE B C 1
ATOM 2023 O O . ILE B 1 10 ? -13.727 14.305 10.148 1 88.5 10 ILE B O 1
ATOM 2027 N N . GLY B 1 11 ? -13.656 14.172 7.898 1 92.62 11 GLY B N 1
ATOM 2028 C CA . GLY B 1 11 ? -12.984 15.453 7.73 1 92.62 11 GLY B CA 1
ATOM 2029 C C . GLY B 1 11 ? -13.773 16.625 8.305 1 92.62 11 GLY B C 1
ATOM 2030 O O . GLY B 1 11 ? -13.203 17.516 8.914 1 92.62 11 GLY B O 1
ATOM 2031 N N . LEU B 1 12 ? -15.055 16.562 8.102 1 92.12 12 LEU B N 1
ATOM 2032 C CA . LEU B 1 12 ? -15.93 17.609 8.609 1 92.12 12 LEU B CA 1
ATOM 2033 C C . LEU B 1 12 ? -15.898 17.656 10.133 1 92.12 12 LEU B C 1
ATOM 2035 O O . LEU B 1 12 ? -15.812 18.719 10.734 1 92.12 12 LEU B O 1
ATOM 2039 N N . GLU B 1 13 ? -15.945 16.484 10.719 1 91.62 13 GLU B N 1
ATOM 2040 C CA . GLU B 1 13 ? -15.945 16.391 12.18 1 91.62 13 GLU B CA 1
ATOM 2041 C C . GLU B 1 13 ? -14.586 16.797 12.75 1 91.62 13 GLU B C 1
ATOM 2043 O O . GLU B 1 13 ? -14.516 17.438 13.805 1 91.62 13 GLU B O 1
ATOM 2048 N N . VAL B 1 14 ? -13.539 16.453 12.102 1 92.25 14 VAL B N 1
ATOM 2049 C CA . VAL B 1 14 ? -12.203 16.859 12.508 1 92.25 14 VAL B CA 1
ATOM 2050 C C . VAL B 1 14 ? -12.094 18.375 12.492 1 92.25 14 VAL B C 1
ATOM 2052 O O . VAL B 1 14 ? -11.641 18.984 13.461 1 92.25 14 VAL B O 1
ATOM 2055 N N . THR B 1 15 ? -12.531 18.953 11.398 1 92.81 15 THR B N 1
ATOM 2056 C CA . THR B 1 15 ? -12.516 20.406 11.25 1 92.81 15 THR B CA 1
ATOM 2057 C C . THR B 1 15 ? -13.32 21.062 12.367 1 92.81 15 THR B C 1
ATOM 2059 O O . THR B 1 15 ? -12.844 22.016 13 1 92.81 15 THR B O 1
ATOM 2062 N N . ARG B 1 16 ? -14.445 20.516 12.664 1 91.62 16 ARG B N 1
ATOM 2063 C CA . ARG B 1 16 ? -15.305 21.047 13.719 1 91.62 16 ARG B CA 1
ATOM 2064 C C . ARG B 1 16 ? -14.609 21.016 15.07 1 91.62 16 ARG B C 1
ATOM 2066 O O . ARG B 1 16 ? -14.641 22 15.82 1 91.62 16 ARG B O 1
ATOM 2073 N N . GLN B 1 17 ? -13.945 19.984 15.336 1 90.12 17 GLN B N 1
ATOM 2074 C CA . GLN B 1 17 ? -13.305 19.828 16.641 1 90.12 17 GLN B CA 1
ATOM 2075 C C . GLN B 1 17 ? -12.102 20.766 16.766 1 90.12 17 GLN B C 1
ATOM 2077 O O . GLN B 1 17 ? -11.836 21.297 17.844 1 90.12 17 GLN B O 1
ATOM 2082 N N . PHE B 1 18 ? -11.422 20.984 15.703 1 89.56 18 PHE B N 1
ATOM 2083 C CA . PHE B 1 18 ? -10.297 21.906 15.742 1 89.56 18 PHE B CA 1
ATOM 2084 C C . PHE B 1 18 ? -10.773 23.344 15.945 1 89.56 18 PHE B C 1
ATOM 2086 O O . PHE B 1 18 ? -10.039 24.172 16.484 1 89.56 18 PHE B O 1
ATOM 2093 N N . LEU B 1 19 ? -11.992 23.625 15.516 1 88.44 19 LEU B N 1
ATOM 2094 C CA . LEU B 1 19 ? -12.562 24.969 15.664 1 88.44 19 LEU B CA 1
ATOM 2095 C C . LEU B 1 19 ? -13.242 25.125 17.016 1 88.44 19 LEU B C 1
ATOM 2097 O O . LEU B 1 19 ? -13.602 26.234 17.422 1 88.44 19 LEU B O 1
ATOM 2101 N N . GLY B 1 20 ? -13.289 23.953 17.578 1 82.44 20 GLY B N 1
ATOM 2102 C CA . GLY B 1 20 ? -13.906 23.953 18.891 1 82.44 20 GLY B CA 1
ATOM 2103 C C . GLY B 1 20 ? -12.969 23.531 20 1 82.44 20 GLY B C 1
ATOM 2104 O O . GLY B 1 20 ? -11.75 23.594 19.844 1 82.44 20 GLY B O 1
ATOM 2105 N N . ASN B 1 21 ? -13.547 23.234 21.078 1 67.81 21 ASN B N 1
ATOM 2106 C CA . ASN B 1 21 ? -12.93 22.578 22.234 1 67.81 21 ASN B CA 1
ATOM 2107 C C . ASN B 1 21 ? -11.719 23.375 22.719 1 67.81 21 ASN B C 1
ATOM 2109 O O . ASN B 1 21 ? -10.703 22.781 23.109 1 67.81 21 ASN B O 1
ATOM 2113 N N . GLY B 1 22 ? -11.703 24.609 22.562 1 65.25 22 GLY B N 1
ATOM 2114 C CA . GLY B 1 22 ? -10.641 25.422 23.125 1 65.25 22 GLY B CA 1
ATOM 2115 C C . GLY B 1 22 ? -9.516 25.688 22.156 1 65.25 22 GLY B C 1
ATOM 2116 O O . GLY B 1 22 ? -8.648 26.531 22.422 1 65.25 22 GLY B O 1
ATOM 2117 N N . PHE B 1 23 ? -9.609 25.047 21.031 1 71.81 23 PHE B N 1
ATOM 2118 C CA . PHE B 1 23 ? -8.508 25.234 20.094 1 71.81 23 PHE B CA 1
ATOM 2119 C C . PHE B 1 23 ? -8.547 26.625 19.469 1 71.81 23 PHE B C 1
ATOM 2121 O O . PHE B 1 23 ? -7.5 27.219 19.172 1 71.81 23 PHE B O 1
ATOM 2128 N N . LEU B 1 24 ? -9.688 27.078 19.375 1 70.94 24 LEU B N 1
ATOM 2129 C CA . LEU B 1 24 ? -9.805 28.438 18.844 1 70.94 24 LEU B CA 1
ATOM 2130 C C . LEU B 1 24 ? -9.148 29.438 19.766 1 70.94 24 LEU B C 1
ATOM 2132 O O . LEU B 1 24 ? -8.461 30.359 19.312 1 70.94 24 LEU B O 1
ATOM 2136 N N . GLU B 1 25 ? -9.422 29.141 20.984 1 69.12 25 GLU B N 1
ATOM 2137 C CA . GLU B 1 25 ? -8.836 30.031 21.984 1 69.12 25 GLU B CA 1
ATOM 2138 C C . GLU B 1 25 ? -7.312 29.953 21.969 1 69.12 25 GLU B C 1
ATOM 2140 O O . GLU B 1 25 ? -6.633 30.906 22.375 1 69.12 25 GLU B O 1
ATOM 2145 N N . GLN B 1 26 ? -6.922 28.906 21.469 1 72.25 26 GLN B N 1
ATOM 2146 C CA . GLN B 1 26 ? -5.48 28.703 21.391 1 72.25 26 GLN B CA 1
ATOM 2147 C C . GLN B 1 26 ? -4.922 29.188 20.062 1 72.25 26 GLN B C 1
ATOM 2149 O O . GLN B 1 26 ? -3.738 29 19.766 1 72.25 26 GLN B O 1
ATOM 2154 N N . GLY B 1 27 ? -5.84 29.828 19.25 1 77.75 27 GLY B N 1
ATOM 2155 C CA . GLY B 1 27 ? -5.387 30.453 18.016 1 77.75 27 GLY B CA 1
ATOM 2156 C C . GLY B 1 27 ? -5.41 29.5 16.828 1 77.75 27 GLY B C 1
ATOM 2157 O O . GLY B 1 27 ? -4.695 29.719 15.836 1 77.75 27 GLY B O 1
ATOM 2158 N N . ALA B 1 28 ? -6.203 28.531 16.969 1 81.31 28 ALA B N 1
ATOM 2159 C CA . ALA B 1 28 ? -6.266 27.562 15.883 1 81.31 28 ALA B CA 1
ATOM 2160 C C . ALA B 1 28 ? -6.887 28.172 14.633 1 81.31 28 ALA B C 1
ATOM 2162 O O . ALA B 1 28 ? -7.852 28.938 14.727 1 81.31 28 ALA B O 1
ATOM 2163 N N . ARG B 1 29 ? -6.309 28.047 13.492 1 90.94 29 ARG B N 1
ATOM 2164 C CA . ARG B 1 29 ? -6.82 28.375 12.164 1 90.94 29 ARG B CA 1
ATOM 2165 C C . ARG B 1 29 ? -6.852 27.141 11.266 1 90.94 29 ARG B C 1
ATOM 2167 O O . ARG B 1 29 ? -5.906 26.359 11.266 1 90.94 29 ARG B O 1
ATOM 2174 N N . VAL B 1 30 ? -7.938 26.984 10.617 1 93.56 30 VAL B N 1
ATOM 2175 C CA . VAL B 1 30 ? -8.141 25.734 9.883 1 93.56 30 VAL B CA 1
ATOM 2176 C C . VAL B 1 30 ? -8.305 26.031 8.398 1 93.56 30 VAL B C 1
ATOM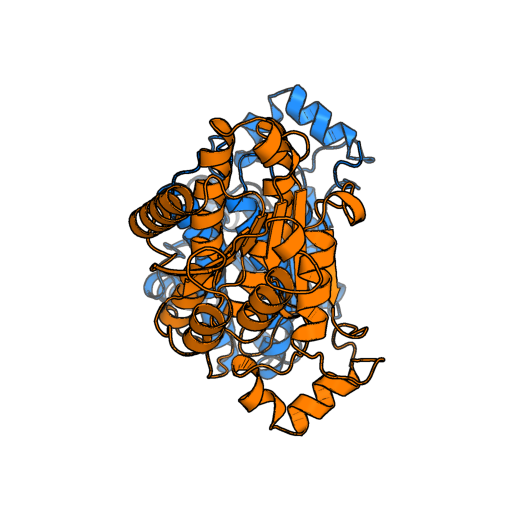 2178 O O . VAL B 1 30 ? -9.172 26.812 8.008 1 93.56 30 VAL B O 1
ATOM 2181 N N . THR B 1 31 ? -7.434 25.562 7.586 1 94.88 31 THR B N 1
ATOM 2182 C CA . THR B 1 31 ? -7.684 25.469 6.152 1 94.88 31 THR B CA 1
ATOM 2183 C C . THR B 1 31 ? -8.375 24.156 5.816 1 94.88 31 THR B C 1
ATOM 2185 O O . THR B 1 31 ? -7.793 23.078 5.977 1 94.88 31 THR B O 1
ATOM 2188 N N . ALA B 1 32 ? -9.602 24.219 5.371 1 95.81 32 ALA B N 1
ATOM 2189 C CA . ALA B 1 32 ? -10.422 23.062 5.027 1 95.81 32 ALA B CA 1
ATOM 2190 C C . ALA B 1 32 ? -10.453 22.828 3.52 1 95.81 32 ALA B C 1
ATOM 2192 O O . ALA B 1 32 ? -11.078 23.594 2.781 1 95.81 32 ALA B O 1
ATOM 2193 N N . HIS B 1 33 ? -9.852 21.75 3.064 1 95 33 HIS B N 1
ATOM 2194 C CA . HIS B 1 33 ? -9.766 21.438 1.642 1 95 33 HIS B CA 1
ATOM 2195 C C . HIS B 1 33 ? -10.969 20.609 1.188 1 95 33 HIS B C 1
ATOM 2197 O O . HIS B 1 33 ? -11.445 19.75 1.925 1 95 33 HIS B O 1
ATOM 2203 N N . TYR B 1 34 ? -11.422 20.953 0.014 1 94.56 34 TYR B N 1
ATOM 2204 C CA . TYR B 1 34 ? -12.391 20.109 -0.677 1 94.56 34 TYR B CA 1
ATOM 2205 C C . TYR B 1 34 ? -11.992 19.906 -2.135 1 94.56 34 TYR B C 1
ATOM 2207 O O . TYR B 1 34 ? -11.25 20.703 -2.699 1 94.56 34 TYR B O 1
ATOM 2215 N N . ASN B 1 35 ? -12.484 18.766 -2.684 1 93.31 35 ASN B N 1
ATOM 2216 C CA . ASN B 1 35 ? -12.195 18.484 -4.09 1 93.31 35 ASN B CA 1
ATOM 2217 C C . ASN B 1 35 ? -13.305 19.016 -4.996 1 93.31 35 ASN B C 1
ATOM 2219 O O . ASN B 1 35 ? -13.078 19.938 -5.777 1 93.31 35 ASN B O 1
ATOM 2223 N N . THR B 1 36 ? -14.539 18.5 -4.809 1 89.88 36 THR B N 1
ATOM 2224 C CA . THR B 1 36 ? -15.602 18.844 -5.746 1 89.88 36 THR B CA 1
ATOM 2225 C C . THR B 1 36 ? -16.75 19.562 -5.023 1 89.88 36 THR B C 1
ATOM 2227 O O . THR B 1 36 ? -17.391 20.438 -5.598 1 89.88 36 THR B O 1
ATOM 2230 N N . LYS B 1 37 ? -17.047 19.234 -3.732 1 89.19 37 LYS B N 1
ATOM 2231 C CA . LYS B 1 37 ? -18.219 19.75 -3.029 1 89.19 37 LYS B CA 1
ATOM 2232 C C . LYS B 1 37 ? -17.797 20.625 -1.847 1 89.19 37 LYS B C 1
ATOM 2234 O O . LYS B 1 37 ? -17.297 20.109 -0.843 1 89.19 37 LYS B O 1
ATOM 2239 N N . ALA B 1 38 ? -18.125 21.828 -1.91 1 92.69 38 ALA B N 1
ATOM 2240 C CA . ALA B 1 38 ? -17.812 22.781 -0.838 1 92.69 38 ALA B CA 1
ATOM 2241 C C . ALA B 1 38 ? -18.969 22.875 0.154 1 92.69 38 ALA B C 1
ATOM 2243 O O . ALA B 1 38 ? -18.797 23.344 1.278 1 92.69 38 ALA B O 1
ATOM 2244 N N . SER B 1 39 ? -20.094 22.438 -0.147 1 93.69 39 SER B N 1
ATOM 2245 C CA . SER B 1 39 ? -21.344 22.719 0.554 1 93.69 39 SER B CA 1
ATOM 2246 C C . SER B 1 39 ? -21.281 22.266 2.006 1 93.69 39 SER B C 1
ATOM 2248 O O . SER B 1 39 ? -21.75 22.969 2.906 1 93.69 39 SER B O 1
ATOM 2250 N N . PRO B 1 40 ? -20.656 21.141 2.268 1 92.88 40 PRO B N 1
ATOM 2251 C CA . PRO B 1 40 ? -20.625 20.688 3.664 1 92.88 40 PRO B CA 1
ATOM 2252 C C . PRO B 1 40 ? -19.812 21.625 4.562 1 92.88 40 PRO B C 1
ATOM 2254 O O . PRO B 1 40 ? -20 21.625 5.781 1 92.88 40 PRO B O 1
ATOM 2257 N N . LEU B 1 41 ? -18.984 22.406 3.977 1 94.75 41 LEU B N 1
ATOM 2258 C CA . LEU B 1 41 ? -18.078 23.266 4.746 1 94.75 41 LEU B CA 1
ATOM 2259 C C . LEU B 1 41 ? -18.703 24.641 4.98 1 94.75 41 LEU B C 1
ATOM 2261 O O . LEU B 1 41 ? -18.25 25.391 5.852 1 94.75 41 LEU B O 1
ATOM 2265 N N . GLU B 1 42 ? -19.734 25 4.23 1 95.12 42 GLU B N 1
ATOM 2266 C CA . GLU B 1 42 ? -20.297 26.344 4.219 1 95.12 42 GLU B CA 1
ATOM 2267 C C . GLU B 1 42 ? -20.781 26.75 5.605 1 95.12 42 GLU B C 1
ATOM 2269 O O . GLU B 1 42 ? -20.5 27.844 6.078 1 95.12 42 GLU B O 1
ATOM 2274 N N . PRO B 1 43 ? -21.453 25.844 6.328 1 94.12 43 PRO B N 1
ATOM 2275 C CA . PRO B 1 43 ? -21.906 26.203 7.676 1 94.12 43 PRO B CA 1
ATOM 2276 C C . PRO B 1 43 ? -20.734 26.5 8.617 1 94.12 43 PRO B C 1
ATOM 2278 O O . PRO B 1 43 ? -20.812 27.422 9.438 1 94.12 43 PRO B O 1
ATOM 2281 N N . LEU B 1 44 ? -19.688 25.75 8.547 1 92.62 44 LEU B N 1
ATOM 2282 C CA . LEU B 1 44 ? -18.531 25.953 9.414 1 92.62 44 LEU B CA 1
ATOM 2283 C C . LEU B 1 44 ? -17.844 27.281 9.109 1 92.62 44 LEU B C 1
ATOM 2285 O O . LEU B 1 44 ? -17.422 27.984 10.023 1 92.62 44 LEU B O 1
ATOM 2289 N N . VAL B 1 45 ? -17.734 27.609 7.809 1 93.75 45 VAL B N 1
ATOM 2290 C CA . VAL B 1 45 ? -17.094 28.844 7.387 1 93.75 45 VAL B CA 1
ATOM 2291 C C . VAL B 1 45 ? -17.938 30.047 7.844 1 93.75 45 VAL B C 1
ATOM 2293 O O . VAL B 1 45 ? -17.406 31.016 8.375 1 93.75 45 VAL B O 1
ATOM 2296 N N . SER B 1 46 ? -19.234 29.922 7.703 1 94.94 46 SER B N 1
ATOM 2297 C CA . SER B 1 46 ? -20.141 31 8.078 1 94.94 46 SER B CA 1
ATOM 2298 C C . SER B 1 46 ? -20.141 31.219 9.586 1 94.94 46 SER B C 1
ATOM 2300 O O . SER B 1 46 ? -20.172 32.344 10.062 1 94.94 46 SER B O 1
ATOM 2302 N N . GLN B 1 47 ? -20.078 30.172 10.344 1 92.5 47 GLN B N 1
ATOM 2303 C CA . GLN B 1 47 ? -20.219 30.219 11.797 1 92.5 47 GLN B CA 1
ATOM 2304 C C . GLN B 1 47 ? -18.938 30.75 12.453 1 92.5 47 GLN B C 1
ATOM 2306 O O . GLN B 1 47 ? -19 31.422 13.477 1 92.5 47 GLN B O 1
ATOM 2311 N N . ASN B 1 48 ? -17.797 30.422 11.922 1 91.19 48 ASN B N 1
ATOM 2312 C CA . ASN B 1 48 ? -16.547 30.703 12.609 1 91.19 48 ASN B CA 1
ATOM 2313 C C . ASN B 1 48 ? -15.836 31.906 12.016 1 91.19 48 ASN B C 1
ATOM 2315 O O . ASN B 1 48 ? -15.047 32.562 12.695 1 91.19 48 ASN B O 1
ATOM 2319 N N . GLY B 1 49 ? -16.109 32.188 10.648 1 91.56 49 GLY B N 1
ATOM 2320 C CA . GLY B 1 49 ? -15.562 33.375 10.023 1 91.56 49 GLY B CA 1
ATOM 2321 C C . GLY B 1 49 ? -14.211 33.156 9.375 1 91.56 49 GLY B C 1
ATOM 2322 O O . GLY B 1 49 ? -13.539 32.156 9.672 1 91.56 49 GLY B O 1
ATOM 2323 N N . PRO B 1 50 ? -13.812 34.062 8.508 1 91.56 50 PRO B N 1
ATOM 2324 C CA . PRO B 1 50 ? -12.602 33.875 7.699 1 91.56 50 PRO B CA 1
ATOM 2325 C C . PRO B 1 50 ? -11.328 34 8.523 1 91.56 50 PRO B C 1
ATOM 2327 O O . PRO B 1 50 ? -10.242 33.625 8.055 1 91.56 50 PRO B O 1
ATOM 2330 N N . GLU B 1 51 ? -11.43 34.5 9.75 1 90.5 51 GLU B N 1
ATOM 2331 C CA . GLU B 1 51 ? -10.258 34.625 10.617 1 90.5 51 GLU B CA 1
ATOM 2332 C C . GLU B 1 51 ? -9.867 33.25 11.203 1 90.5 51 GLU B C 1
ATOM 2334 O O . GLU B 1 51 ? -8.75 33.094 11.68 1 90.5 51 GLU B O 1
ATOM 2339 N N . HIS B 1 52 ? -10.836 32.312 11.141 1 91.94 52 HIS B N 1
ATOM 2340 C CA . HIS B 1 52 ? -10.586 31.062 11.828 1 91.94 52 HIS B CA 1
ATOM 2341 C C . HIS B 1 52 ? -10.602 29.891 10.852 1 91.94 52 HIS B C 1
ATOM 2343 O O . HIS B 1 52 ? -10.008 28.844 11.117 1 91.94 52 HIS B O 1
ATOM 2349 N N . ILE B 1 53 ? -11.312 30 9.789 1 94.38 53 ILE B N 1
ATOM 2350 C CA . ILE B 1 53 ? -11.43 28.875 8.859 1 94.38 53 ILE B CA 1
ATOM 2351 C C . ILE B 1 53 ? -11.516 29.406 7.426 1 94.38 53 ILE B C 1
ATOM 2353 O O . ILE B 1 53 ? -12.156 30.422 7.168 1 94.38 53 ILE B O 1
ATOM 2357 N N . GLN B 1 54 ? -10.875 28.766 6.504 1 94.88 54 GLN B N 1
ATOM 2358 C CA . GLN B 1 54 ? -11.031 28.984 5.066 1 94.88 54 GLN B CA 1
ATOM 2359 C C . GLN B 1 54 ? -11.219 27.656 4.336 1 94.88 54 GLN B C 1
ATOM 2361 O O . GLN B 1 54 ? -10.641 26.641 4.719 1 94.88 54 GLN B O 1
ATOM 2366 N N . ALA B 1 55 ? -12.078 27.703 3.322 1 95.94 55 ALA B N 1
ATOM 2367 C CA . ALA B 1 55 ? -12.281 26.547 2.445 1 95.94 55 ALA B CA 1
ATOM 2368 C C . ALA B 1 55 ? -11.547 26.734 1.12 1 95.94 55 ALA B C 1
ATOM 2370 O O . ALA B 1 55 ? -11.719 27.75 0.442 1 95.94 55 ALA B O 1
ATOM 2371 N N . LEU B 1 56 ? -10.633 25.828 0.763 1 96.56 56 LEU B N 1
ATOM 2372 C CA . LEU B 1 56 ? -9.867 25.906 -0.478 1 96.56 56 LEU B CA 1
ATOM 2373 C C . LEU B 1 56 ? -10.062 24.641 -1.312 1 96.56 56 LEU B C 1
ATOM 2375 O O . LEU B 1 56 ? -10.133 23.531 -0.767 1 96.56 56 LEU B O 1
ATOM 2379 N N . GLN B 1 57 ? -10.156 24.812 -2.592 1 96.56 57 GLN B N 1
ATOM 2380 C CA . GLN B 1 57 ? -10.359 23.719 -3.533 1 96.56 57 GLN B CA 1
ATOM 2381 C C . GLN B 1 57 ? -9.055 23.344 -4.227 1 96.56 57 GLN B C 1
ATOM 2383 O O . GLN B 1 57 ? -8.266 24.219 -4.602 1 96.56 57 GLN B O 1
ATOM 2388 N N . ALA B 1 58 ? -8.789 22.062 -4.359 1 97.25 58 ALA B N 1
ATOM 2389 C CA . ALA B 1 58 ? -7.668 21.609 -5.168 1 97.25 58 ALA B CA 1
ATOM 2390 C C . ALA B 1 58 ? -7.848 20.141 -5.578 1 97.25 58 ALA B C 1
ATOM 2392 O O . ALA B 1 58 ? -8.391 19.344 -4.812 1 97.25 58 ALA B O 1
ATOM 2393 N N . ASP B 1 59 ? -7.43 19.828 -6.727 1 97.44 59 ASP B N 1
ATOM 2394 C CA . ASP B 1 59 ? -7.199 18.438 -7.094 1 97.44 59 ASP B CA 1
ATOM 2395 C C . ASP B 1 59 ? -5.859 17.953 -6.551 1 97.44 59 ASP B C 1
ATOM 2397 O O . ASP B 1 59 ? -4.805 18.312 -7.074 1 97.44 59 ASP B O 1
ATOM 2401 N N . LEU B 1 60 ? -5.91 17.109 -5.59 1 97.56 60 LEU B N 1
ATOM 2402 C CA . LEU B 1 60 ? -4.711 16.734 -4.848 1 97.56 60 LEU B CA 1
ATOM 2403 C C . LEU B 1 60 ? -3.846 15.781 -5.664 1 97.56 60 LEU B C 1
ATOM 2405 O O . LEU B 1 60 ? -2.715 15.469 -5.277 1 97.56 60 LEU B O 1
ATOM 2409 N N . THR B 1 61 ? -4.371 15.242 -6.805 1 96.94 61 THR B N 1
ATOM 2410 C CA . THR B 1 61 ? -3.568 14.383 -7.672 1 96.94 61 THR B CA 1
ATOM 2411 C C . THR B 1 61 ? -2.689 15.219 -8.594 1 96.94 61 THR B C 1
ATOM 2413 O O . THR B 1 61 ? -1.897 14.68 -9.367 1 96.94 61 THR B O 1
ATOM 2416 N N . ASN B 1 62 ? -2.84 16.531 -8.562 1 97.69 62 ASN B N 1
ATOM 2417 C CA . ASN B 1 62 ? -2.082 17.484 -9.359 1 97.69 62 ASN B CA 1
ATOM 2418 C C . ASN B 1 62 ? -1.082 18.25 -8.508 1 97.69 62 ASN B C 1
ATOM 2420 O O . ASN B 1 62 ? -1.474 19.062 -7.66 1 97.69 62 ASN B O 1
ATOM 2424 N N . GLU B 1 63 ? 0.218 18.109 -8.789 1 97.62 63 GLU B N 1
ATOM 2425 C CA . GLU B 1 63 ? 1.274 18.703 -7.969 1 97.62 63 GLU B CA 1
ATOM 2426 C C . GLU B 1 63 ? 1.156 20.219 -7.93 1 97.62 63 GLU B C 1
ATOM 2428 O O . GLU B 1 63 ? 1.296 20.828 -6.867 1 97.62 63 GLU B O 1
ATOM 2433 N N . SER B 1 64 ? 0.924 20.797 -9.094 1 98.06 64 SER B N 1
ATOM 2434 C CA . SER B 1 64 ? 0.831 22.25 -9.156 1 98.06 64 SER B CA 1
ATOM 2435 C C . SER B 1 64 ? -0.365 22.766 -8.359 1 98.06 64 SER B C 1
ATOM 2437 O O . SER B 1 64 ? -0.294 23.812 -7.734 1 98.06 64 SER B O 1
ATOM 2439 N N . ALA B 1 65 ? -1.479 22.031 -8.391 1 97.94 65 ALA B N 1
ATOM 2440 C CA . ALA B 1 65 ? -2.656 22.406 -7.613 1 97.94 65 ALA B CA 1
ATOM 2441 C C . ALA B 1 65 ? -2.371 22.328 -6.117 1 97.94 65 ALA B C 1
ATOM 2443 O O . ALA B 1 65 ? -2.826 23.172 -5.348 1 97.94 65 ALA B O 1
ATOM 2444 N N . VAL B 1 66 ? -1.617 21.328 -5.715 1 97.94 66 VAL B N 1
ATOM 2445 C CA . VAL B 1 66 ? -1.254 21.156 -4.312 1 97.94 66 VAL B CA 1
ATOM 2446 C C . VAL B 1 66 ? -0.336 22.297 -3.873 1 97.94 66 VAL B C 1
ATOM 2448 O O . VAL B 1 66 ? -0.5 22.844 -2.783 1 97.94 66 VAL B O 1
ATOM 2451 N N . GLU B 1 67 ? 0.604 22.641 -4.727 1 97.56 67 GLU B N 1
ATOM 2452 C CA . GLU B 1 67 ? 1.475 23.781 -4.426 1 97.56 67 GLU B CA 1
ATOM 2453 C C . GLU B 1 67 ? 0.666 25.062 -4.215 1 97.56 67 GLU B C 1
ATOM 2455 O O . GLU B 1 67 ? 0.905 25.797 -3.26 1 97.56 67 GLU B O 1
ATOM 2460 N N . THR B 1 68 ? -0.261 25.266 -5.098 1 97.69 68 THR B N 1
ATOM 2461 C CA . THR B 1 68 ? -1.112 26.438 -5.012 1 97.69 68 THR B CA 1
ATOM 2462 C C . THR B 1 68 ? -1.967 26.406 -3.746 1 97.69 68 THR B C 1
ATOM 2464 O O . THR B 1 68 ? -2.164 27.422 -3.092 1 97.69 68 THR B O 1
ATOM 2467 N N . LEU B 1 69 ? -2.473 25.234 -3.428 1 96.88 69 LEU B N 1
ATOM 2468 C CA . LEU B 1 69 ? -3.262 25.047 -2.213 1 96.88 69 LEU B CA 1
ATOM 2469 C C . LEU B 1 69 ? -2.48 25.516 -0.985 1 96.88 69 LEU B C 1
ATOM 2471 O O . LEU B 1 69 ? -2.994 26.281 -0.166 1 96.88 69 LEU B O 1
ATOM 2475 N N . PHE B 1 70 ? -1.219 25.078 -0.836 1 96.56 70 PHE B N 1
ATOM 2476 C CA . PHE B 1 70 ? -0.398 25.422 0.316 1 96.56 70 PHE B CA 1
ATOM 2477 C C . PHE B 1 70 ? -0.033 26.906 0.289 1 96.56 70 PHE B C 1
ATOM 2479 O O . PHE B 1 70 ? 0.002 27.562 1.332 1 96.56 70 PHE B O 1
ATOM 2486 N N . LYS B 1 71 ? 0.252 27.438 -0.922 1 96.31 71 LYS B N 1
ATOM 2487 C CA . LYS B 1 71 ? 0.545 28.859 -1.049 1 96.31 71 LYS B CA 1
ATOM 2488 C C . LYS B 1 71 ? -0.613 29.703 -0.532 1 96.31 71 LYS B C 1
ATOM 2490 O O . LYS B 1 71 ? -0.406 30.656 0.234 1 96.31 71 LYS B O 1
ATOM 2495 N N . ASN B 1 72 ? -1.789 29.359 -0.955 1 95.62 72 ASN B N 1
ATOM 2496 C CA . ASN B 1 72 ? -2.975 30.094 -0.537 1 95.62 72 ASN B CA 1
ATOM 2497 C C . ASN B 1 72 ? -3.23 29.938 0.96 1 95.62 72 ASN B C 1
ATOM 2499 O O . ASN B 1 72 ? -3.635 30.906 1.625 1 95.62 72 ASN B O 1
ATOM 2503 N N . ALA B 1 73 ? -3.02 28.75 1.464 1 94.12 73 ALA B N 1
ATOM 2504 C CA . ALA B 1 73 ? -3.205 28.5 2.893 1 94.12 73 ALA B CA 1
ATOM 2505 C C . ALA B 1 73 ? -2.264 29.375 3.721 1 94.12 73 ALA B C 1
ATOM 2507 O O . ALA B 1 73 ? -2.689 30.031 4.68 1 94.12 73 ALA B O 1
ATOM 2508 N N . VAL B 1 74 ? -1.025 29.438 3.314 1 92.5 74 VAL B N 1
ATOM 2509 C CA . VAL B 1 74 ? 0.015 30.141 4.051 1 92.5 74 VAL B CA 1
ATOM 2510 C C . VAL B 1 74 ? -0.222 31.656 3.961 1 92.5 74 VAL B C 1
ATOM 2512 O O . VAL B 1 74 ? 0.031 32.375 4.918 1 92.5 74 VAL B O 1
ATOM 2515 N N . ALA B 1 75 ? -0.681 32.094 2.799 1 93.25 75 ALA B N 1
ATOM 2516 C CA . ALA B 1 75 ? -0.93 33.531 2.602 1 93.25 75 ALA B CA 1
ATOM 2517 C C . ALA B 1 75 ? -1.952 34.031 3.607 1 93.25 75 ALA B C 1
ATOM 2519 O O . ALA B 1 75 ? -1.842 35.188 4.086 1 93.25 75 ALA B O 1
ATOM 2520 N N . SER B 1 76 ? -2.859 33.156 3.979 1 90.12 76 SER B N 1
ATOM 2521 C CA . SER B 1 76 ? -3.955 33.594 4.84 1 90.12 76 SER B CA 1
ATOM 2522 C C . SER B 1 76 ? -3.652 33.312 6.305 1 90.12 76 SER B C 1
ATOM 2524 O O . SER B 1 76 ? -3.975 34.125 7.18 1 90.12 76 SER B O 1
ATOM 2526 N N . PHE B 1 77 ? -3.088 32.156 6.602 1 91.94 77 PHE B N 1
ATOM 2527 C CA . PHE B 1 77 ? -3.053 31.688 7.988 1 91.94 77 PHE B CA 1
ATOM 2528 C C . PHE B 1 77 ? -1.617 31.453 8.445 1 91.94 77 PHE B C 1
ATOM 2530 O O . PHE B 1 77 ? -1.373 31.172 9.617 1 91.94 77 PHE B O 1
ATOM 2537 N N . GLY B 1 78 ? -0.633 31.688 7.57 1 90.44 78 GLY B N 1
ATOM 2538 C CA . GLY B 1 78 ? 0.743 31.359 7.902 1 90.44 78 GLY B CA 1
ATOM 2539 C C . GLY B 1 78 ? 1.061 29.891 7.723 1 90.44 78 GLY B C 1
ATOM 2540 O O . GLY B 1 78 ? 0.27 29.141 7.137 1 90.44 78 GLY B O 1
ATOM 2541 N N . ASN B 1 79 ? 2.178 29.453 8.211 1 90.38 79 ASN B N 1
ATOM 2542 C CA . ASN B 1 79 ? 2.676 28.094 7.98 1 90.38 79 ASN B CA 1
ATOM 2543 C C . ASN B 1 79 ? 1.77 27.047 8.617 1 90.38 79 ASN B C 1
ATOM 2545 O O . ASN B 1 79 ? 1.227 27.266 9.703 1 90.38 79 ASN B O 1
ATOM 2549 N N . VAL B 1 80 ? 1.71 25.922 7.98 1 92.25 80 VAL B N 1
ATOM 2550 C CA . VAL B 1 80 ? 0.896 24.812 8.453 1 92.25 80 VAL B CA 1
ATOM 2551 C C . VAL B 1 80 ? 1.669 24.016 9.5 1 92.25 80 VAL B C 1
ATOM 2553 O O . VAL B 1 80 ? 2.793 23.578 9.25 1 92.25 80 VAL B O 1
ATOM 2556 N N . HIS B 1 81 ? 1.053 23.859 10.711 1 91.56 81 HIS B N 1
ATOM 2557 C CA . HIS B 1 81 ? 1.676 23.078 11.781 1 91.56 81 HIS B CA 1
ATOM 2558 C C . HIS B 1 81 ? 1.235 21.625 11.734 1 91.56 81 HIS B C 1
ATOM 2560 O O . HIS B 1 81 ? 2.049 20.719 11.93 1 91.56 81 HIS B O 1
ATOM 2566 N N . VAL B 1 82 ? -0.054 21.453 11.492 1 93.31 82 VAL B N 1
ATOM 2567 C CA . VAL B 1 82 ? -0.641 20.125 11.516 1 93.31 82 VAL B CA 1
ATOM 2568 C C . VAL B 1 82 ? -1.307 19.828 10.18 1 93.31 82 VAL B C 1
ATOM 2570 O O . VAL B 1 82 ? -2.115 20.609 9.688 1 93.31 82 VAL B O 1
ATOM 2573 N N . LEU B 1 83 ? -0.907 18.734 9.57 1 96.44 83 LEU B N 1
ATOM 2574 C CA . LEU B 1 83 ? -1.481 18.266 8.312 1 96.44 83 LEU B CA 1
ATOM 2575 C C . LEU B 1 83 ? -2.328 17.016 8.523 1 96.44 83 LEU B C 1
ATOM 2577 O O . LEU B 1 83 ? -1.828 16 9.008 1 96.44 83 LEU B O 1
ATOM 2581 N N . ILE B 1 84 ? -3.604 17.125 8.266 1 96.5 84 ILE B N 1
ATOM 2582 C CA . ILE B 1 84 ? -4.496 15.977 8.336 1 96.5 84 ILE B CA 1
ATOM 2583 C C . ILE B 1 84 ? -4.762 15.445 6.926 1 96.5 84 ILE B C 1
ATOM 2585 O O . ILE B 1 84 ? -5.418 16.109 6.121 1 96.5 84 ILE B O 1
ATOM 2589 N N . LEU B 1 85 ? -4.23 14.289 6.609 1 96.88 85 LEU B N 1
ATOM 2590 C CA . LEU B 1 85 ? -4.438 13.625 5.328 1 96.88 85 LEU B CA 1
ATOM 2591 C C . LEU B 1 85 ? -5.645 12.695 5.391 1 96.88 85 LEU B C 1
ATOM 2593 O O . LEU B 1 85 ? -5.516 11.523 5.738 1 96.88 85 LEU B O 1
ATOM 2597 N N . ASN B 1 86 ? -6.762 13.219 4.996 1 94.19 86 ASN B N 1
ATOM 2598 C CA . ASN B 1 86 ? -8.023 12.508 5.16 1 94.19 86 ASN B CA 1
ATOM 2599 C C . ASN B 1 86 ? -8.672 12.203 3.816 1 94.19 86 ASN B C 1
ATOM 2601 O O . ASN B 1 86 ? -9.547 11.336 3.729 1 94.19 86 ASN B O 1
ATOM 2605 N N . HIS B 1 87 ? -8.258 12.836 2.824 1 91.94 87 HIS B N 1
ATOM 2606 C CA . HIS B 1 87 ? -8.883 12.672 1.517 1 91.94 87 HIS B CA 1
ATOM 2607 C C . HIS B 1 87 ? -8.758 11.234 1.025 1 91.94 87 HIS B C 1
ATOM 2609 O O . HIS B 1 87 ? -7.684 10.641 1.101 1 91.94 87 HIS B O 1
ATOM 2615 N N . ALA B 1 88 ? -9.867 10.68 0.634 1 92.88 88 ALA B N 1
ATOM 2616 C CA . ALA B 1 88 ? -9.891 9.352 0.028 1 92.88 88 ALA B CA 1
ATOM 2617 C C . ALA B 1 88 ? -11.219 9.086 -0.669 1 92.88 88 ALA B C 1
ATOM 2619 O O . ALA B 1 88 ? -12.234 9.711 -0.342 1 92.88 88 ALA B O 1
ATOM 2620 N N . ILE B 1 89 ? -11.18 8.211 -1.59 1 92.25 89 ILE B N 1
ATOM 2621 C CA . ILE B 1 89 ? -12.414 7.746 -2.221 1 92.25 89 ILE B CA 1
ATOM 2622 C C . ILE B 1 89 ? -12.586 6.246 -1.981 1 92.25 89 ILE B C 1
ATOM 2624 O O . ILE B 1 89 ? -11.617 5.547 -1.677 1 92.25 89 ILE B O 1
ATOM 2628 N N . TYR B 1 90 ? -13.75 5.844 -2.023 1 91.75 90 TYR B N 1
ATOM 2629 C CA . TYR B 1 90 ? -14.203 4.457 -1.982 1 91.75 90 TYR B CA 1
ATOM 2630 C C . TYR B 1 90 ? -15.25 4.195 -3.064 1 91.75 90 TYR B C 1
ATOM 2632 O O . TYR B 1 90 ? -16.328 4.801 -3.059 1 91.75 90 TYR B O 1
ATOM 2640 N N . GLU B 1 91 ? -14.906 3.324 -4.004 1 89.94 91 GLU B N 1
ATOM 2641 C CA . GLU B 1 91 ? -15.836 3.062 -5.094 1 89.94 91 GLU B CA 1
ATOM 2642 C C . GLU B 1 91 ? -17.125 2.414 -4.582 1 89.94 91 GLU B C 1
ATOM 2644 O O . GLU B 1 91 ? -17.078 1.521 -3.732 1 89.94 91 GLU B O 1
ATOM 2649 N N . GLY B 1 92 ? -18.219 2.863 -5.062 1 87.81 92 GLY B N 1
ATOM 2650 C CA . GLY B 1 92 ? -19.516 2.449 -4.559 1 87.81 92 GLY B CA 1
ATOM 2651 C C . GLY B 1 92 ? -19.891 1.028 -4.949 1 87.81 92 GLY B C 1
ATOM 2652 O O . GLY B 1 92 ? -20.734 0.402 -4.305 1 87.81 92 GLY B O 1
ATOM 2653 N N . THR B 1 93 ? -19.25 0.501 -5.941 1 89.44 93 THR B N 1
ATOM 2654 C CA . THR B 1 93 ? -19.594 -0.832 -6.426 1 89.44 93 THR B CA 1
ATOM 2655 C C . THR B 1 93 ? -18.516 -1.839 -6.051 1 89.44 93 THR B C 1
ATOM 2657 O O . THR B 1 93 ? -17.328 -1.577 -6.238 1 89.44 93 THR B O 1
ATOM 2660 N N . ASP B 1 94 ? -19.016 -2.908 -5.43 1 91.38 94 ASP B N 1
ATOM 2661 C CA . ASP B 1 94 ? -18.094 -3.992 -5.125 1 91.38 94 ASP B CA 1
ATOM 2662 C C . ASP B 1 94 ? -17.578 -4.66 -6.402 1 91.38 94 ASP B C 1
ATOM 2664 O O . ASP B 1 94 ? -18.375 -5.059 -7.258 1 91.38 94 ASP B O 1
ATOM 2668 N N . GLN B 1 95 ? -16.297 -4.723 -6.535 1 95.31 95 GLN B N 1
ATOM 2669 C CA . GLN B 1 95 ? -15.641 -5.43 -7.633 1 95.31 95 GLN B CA 1
ATOM 2670 C C . GLN B 1 95 ? -14.523 -6.328 -7.117 1 95.31 95 GLN B C 1
ATOM 2672 O O . GLN B 1 95 ? -13.484 -5.84 -6.668 1 95.31 95 GLN B O 1
ATOM 2677 N N . PRO B 1 96 ? -14.82 -7.695 -7.168 1 95.62 96 PRO B N 1
ATOM 2678 C CA . PRO B 1 96 ? -13.68 -8.547 -6.832 1 95.62 96 PRO B CA 1
ATOM 2679 C C . PRO B 1 96 ? -12.477 -8.32 -7.746 1 95.62 96 PRO B C 1
ATOM 2681 O O . PRO B 1 96 ? -12.625 -7.746 -8.828 1 95.62 96 PRO B O 1
ATOM 2684 N N . VAL B 1 97 ? -11.305 -8.773 -7.352 1 96.31 97 VAL B N 1
ATOM 2685 C CA . VAL B 1 97 ? -10.047 -8.5 -8.047 1 96.31 97 VAL B CA 1
ATOM 2686 C C . VAL B 1 97 ? -10.164 -8.938 -9.508 1 96.31 97 VAL B C 1
ATOM 2688 O O . VAL B 1 97 ? -9.828 -8.172 -10.414 1 96.31 97 VAL B O 1
ATOM 2691 N N . PHE B 1 98 ? -10.727 -10.094 -9.773 1 95.75 98 PHE B N 1
ATOM 2692 C CA . PHE B 1 98 ? -10.695 -10.664 -11.117 1 95.75 98 PHE B CA 1
ATOM 2693 C C . PHE B 1 98 ? -11.68 -9.953 -12.031 1 95.75 98 PHE B C 1
ATOM 2695 O O . PHE B 1 98 ? -11.641 -10.125 -13.25 1 95.75 98 PHE B O 1
ATOM 2702 N N . LYS B 1 99 ? -12.539 -9.07 -11.5 1 96.81 99 LYS B N 1
ATOM 2703 C CA . LYS B 1 99 ? -13.508 -8.328 -12.289 1 96.81 99 LYS B CA 1
ATOM 2704 C C . LYS B 1 99 ? -13.234 -6.824 -12.219 1 96.81 99 LYS B C 1
ATOM 2706 O O . LYS B 1 99 ? -13.875 -6.039 -12.914 1 96.81 99 LYS B O 1
ATOM 2711 N N . MET B 1 100 ? -12.359 -6.395 -11.406 1 97.38 100 MET B N 1
ATOM 2712 C CA . MET B 1 100 ? -12.117 -4.969 -11.188 1 97.38 100 MET B CA 1
ATOM 2713 C C . MET B 1 100 ? -11.438 -4.336 -12.391 1 97.38 100 MET B C 1
ATOM 2715 O O . MET B 1 100 ? -10.359 -4.77 -12.797 1 97.38 100 MET B O 1
ATOM 2719 N N . PRO B 1 101 ? -12.062 -3.322 -12.992 1 97.75 101 PRO B N 1
ATOM 2720 C CA . PRO B 1 101 ? -11.398 -2.646 -14.109 1 97.75 101 PRO B CA 1
ATOM 2721 C C . PRO B 1 101 ? -10.109 -1.943 -13.688 1 97.75 101 PRO B C 1
ATOM 2723 O O . PRO B 1 101 ? -10.039 -1.382 -12.586 1 97.75 101 PRO B O 1
ATOM 2726 N N . LEU B 1 102 ? -9.156 -1.981 -14.617 1 97.88 102 LEU B N 1
ATOM 2727 C CA . LEU B 1 102 ? -7.898 -1.291 -14.375 1 97.88 102 LEU B CA 1
ATOM 2728 C C . LEU B 1 102 ? -8.133 0.189 -14.094 1 97.88 102 LEU B C 1
ATOM 2730 O O . LEU B 1 102 ? -7.43 0.791 -13.281 1 97.88 102 LEU B O 1
ATOM 2734 N N . GLU B 1 103 ? -9.078 0.741 -14.75 1 97.62 103 GLU B N 1
ATOM 2735 C CA . GLU B 1 103 ? -9.398 2.15 -14.555 1 97.62 103 GLU B CA 1
ATOM 2736 C C . GLU B 1 103 ? -9.812 2.424 -13.109 1 97.62 103 GLU B C 1
ATOM 2738 O O . GLU B 1 103 ? -9.414 3.436 -12.523 1 97.62 103 GLU B O 1
ATOM 2743 N N . GLN B 1 104 ? -10.609 1.561 -12.508 1 97.69 104 GLN B N 1
ATOM 2744 C CA . GLN B 1 104 ? -10.992 1.704 -11.109 1 97.69 104 GLN B CA 1
ATOM 2745 C C . GLN B 1 104 ? -9.781 1.615 -10.188 1 97.69 104 GLN B C 1
ATOM 2747 O O . GLN B 1 104 ? -9.602 2.449 -9.297 1 97.69 104 GLN B O 1
ATOM 2752 N N . TRP B 1 105 ? -8.953 0.591 -10.406 1 98.38 105 TRP B N 1
ATOM 2753 C CA . TRP B 1 105 ? -7.734 0.421 -9.617 1 98.38 105 TRP B CA 1
ATOM 2754 C C . TRP B 1 105 ? -6.875 1.679 -9.672 1 98.38 105 TRP B C 1
ATOM 2756 O O . TRP B 1 105 ? -6.504 2.227 -8.633 1 98.38 105 TRP B O 1
ATOM 2766 N N . ASN B 1 106 ? -6.625 2.119 -10.867 1 98.25 106 ASN B N 1
ATOM 2767 C CA . ASN B 1 106 ? -5.77 3.285 -11.062 1 98.25 106 ASN B CA 1
ATOM 2768 C C . ASN B 1 106 ? -6.363 4.527 -10.398 1 98.25 106 ASN B C 1
ATOM 2770 O O . ASN B 1 106 ? -5.637 5.328 -9.805 1 98.25 106 ASN B O 1
ATOM 2774 N N . HIS B 1 107 ? -7.641 4.703 -10.578 1 97.81 107 HIS B N 1
ATOM 2775 C CA . HIS B 1 107 ? -8.305 5.863 -9.984 1 97.81 107 HIS B CA 1
ATOM 2776 C C . HIS B 1 107 ? -8.156 5.867 -8.469 1 97.81 107 HIS B C 1
ATOM 2778 O O . HIS B 1 107 ? -7.828 6.898 -7.879 1 97.81 107 HIS B O 1
ATOM 2784 N N . THR B 1 108 ? -8.367 4.762 -7.828 1 98.12 108 THR B N 1
ATOM 2785 C CA . THR B 1 108 ? -8.266 4.648 -6.379 1 98.12 108 THR B CA 1
ATOM 2786 C C . THR B 1 108 ? -6.828 4.867 -5.914 1 98.12 108 THR B C 1
ATOM 2788 O O . THR B 1 108 ? -6.578 5.645 -4.992 1 98.12 108 THR B O 1
ATOM 2791 N N . ILE B 1 109 ? -5.867 4.219 -6.566 1 98.62 109 ILE B N 1
ATOM 2792 C CA . ILE B 1 109 ? -4.465 4.32 -6.176 1 98.62 109 ILE B CA 1
ATOM 2793 C C . ILE B 1 109 ? -3.986 5.762 -6.34 1 98.62 109 ILE B C 1
ATOM 2795 O O . ILE B 1 109 ? -3.305 6.297 -5.465 1 98.62 109 ILE B O 1
ATOM 2799 N N . ASN B 1 110 ? -4.363 6.34 -7.418 1 98.19 110 ASN B N 1
ATOM 2800 C CA . ASN B 1 110 ? -3.955 7.719 -7.664 1 98.19 110 ASN B CA 1
ATOM 2801 C C . ASN B 1 110 ? -4.574 8.68 -6.652 1 98.19 110 ASN B C 1
ATOM 2803 O O . ASN B 1 110 ? -3.879 9.523 -6.086 1 98.19 110 ASN B O 1
ATOM 2807 N N . THR B 1 111 ? -5.84 8.57 -6.375 1 97.19 111 THR B N 1
ATOM 2808 C CA . THR B 1 111 ? -6.582 9.508 -5.539 1 97.19 111 THR B CA 1
ATOM 2809 C C . THR B 1 111 ? -6.266 9.289 -4.062 1 97.19 111 THR B C 1
ATOM 2811 O O . THR B 1 111 ? -6.152 10.25 -3.299 1 97.19 111 THR B O 1
ATOM 2814 N N . ASN B 1 112 ? -6.121 8.047 -3.641 1 97.81 112 ASN B N 1
ATOM 2815 C CA . ASN B 1 112 ? -5.961 7.75 -2.223 1 97.81 112 ASN B CA 1
ATOM 2816 C C . ASN B 1 112 ? -4.492 7.75 -1.811 1 97.81 112 ASN B C 1
ATOM 2818 O O . ASN B 1 112 ? -4.16 8.117 -0.683 1 97.81 112 ASN B O 1
ATOM 2822 N N . LEU B 1 113 ? -3.627 7.305 -2.723 1 98.44 113 LEU B N 1
ATOM 2823 C CA . LEU B 1 113 ? -2.252 7.047 -2.312 1 98.44 113 LEU B CA 1
ATOM 2824 C C . LEU B 1 113 ? -1.301 8.07 -2.922 1 98.44 113 LEU B C 1
ATOM 2826 O O . LEU B 1 113 ? -0.561 8.742 -2.201 1 98.44 113 LEU B O 1
ATOM 2830 N N . THR B 1 114 ? -1.343 8.18 -4.227 1 98.69 114 THR B N 1
ATOM 2831 C CA . THR B 1 114 ? -0.426 9.109 -4.883 1 98.69 114 THR B CA 1
ATOM 2832 C C . THR B 1 114 ? -0.673 10.539 -4.414 1 98.69 114 THR B C 1
ATOM 2834 O O . THR B 1 114 ? 0.273 11.297 -4.199 1 98.69 114 THR B O 1
ATOM 2837 N N . SER B 1 115 ? -1.919 10.906 -4.27 1 98.25 115 SER B N 1
ATOM 2838 C CA . SER B 1 115 ? -2.238 12.234 -3.768 1 98.25 115 SER B CA 1
ATOM 2839 C C . SER B 1 115 ? -1.668 12.453 -2.369 1 98.25 115 SER B C 1
ATOM 2841 O O . SER B 1 115 ? -1.207 13.547 -2.041 1 98.25 115 SER B O 1
ATOM 2843 N N . THR B 1 116 ? -1.762 11.43 -1.507 1 97.75 116 THR B N 1
ATOM 2844 C CA . THR B 1 116 ? -1.18 11.484 -0.171 1 97.75 116 THR B CA 1
ATOM 2845 C C . THR B 1 116 ? 0.316 11.781 -0.244 1 97.75 116 THR B C 1
ATOM 2847 O O . THR B 1 116 ? 0.826 12.617 0.505 1 97.75 116 THR B O 1
ATOM 2850 N N . PHE B 1 117 ? 1.002 11.117 -1.137 1 98.5 117 PHE B N 1
ATOM 2851 C CA . PHE B 1 117 ? 2.422 11.352 -1.373 1 98.5 117 PHE B CA 1
ATOM 2852 C C . PHE B 1 117 ? 2.672 12.789 -1.801 1 98.5 117 PHE B C 1
ATOM 2854 O O . PHE B 1 117 ? 3.543 13.469 -1.248 1 98.5 117 PHE B O 1
ATOM 2861 N N . ILE B 1 118 ? 1.893 13.289 -2.762 1 98.62 118 ILE B N 1
ATOM 2862 C CA . ILE B 1 118 ? 2.074 14.625 -3.318 1 98.62 118 ILE B CA 1
ATOM 2863 C C . ILE B 1 118 ? 1.903 15.672 -2.217 1 98.62 118 ILE B C 1
ATOM 2865 O O . ILE B 1 118 ? 2.717 16.594 -2.092 1 98.62 118 ILE B O 1
ATOM 2869 N N . VAL B 1 119 ? 0.902 15.531 -1.389 1 98.19 119 VAL B N 1
ATOM 2870 C CA . VAL B 1 119 ? 0.588 16.516 -0.356 1 98.19 119 VAL B CA 1
ATOM 2871 C C . VAL B 1 119 ? 1.646 16.469 0.743 1 98.19 119 VAL B C 1
ATOM 2873 O O . VAL B 1 119 ? 2.145 17.5 1.179 1 98.19 119 VAL B O 1
ATOM 2876 N N . ALA B 1 120 ? 1.995 15.227 1.171 1 98.06 120 ALA B N 1
ATOM 2877 C CA . ALA B 1 120 ? 3.027 15.086 2.193 1 98.06 120 ALA B CA 1
ATOM 2878 C C . ALA B 1 120 ? 4.355 15.664 1.719 1 98.06 120 ALA B C 1
ATOM 2880 O O . ALA B 1 120 ? 5.062 16.328 2.486 1 98.06 120 ALA B O 1
ATOM 2881 N N . LYS B 1 121 ? 4.68 15.375 0.478 1 98.12 121 LYS B N 1
ATOM 2882 C CA . LYS B 1 121 ? 5.895 15.906 -0.131 1 98.12 121 LYS B CA 1
ATOM 2883 C C . LYS B 1 121 ? 5.945 17.422 -0.031 1 98.12 121 LYS B C 1
ATOM 2885 O O . LYS B 1 121 ? 6.938 18 0.431 1 98.12 121 LYS B O 1
ATOM 2890 N N . GLU B 1 122 ? 4.891 18.062 -0.449 1 97.56 122 GLU B N 1
ATOM 2891 C CA . GLU B 1 122 ? 4.84 19.516 -0.436 1 97.56 122 GLU B CA 1
ATOM 2892 C C . GLU B 1 122 ? 4.914 20.062 0.988 1 97.56 122 GLU B C 1
ATOM 2894 O O . GLU B 1 122 ? 5.617 21.031 1.25 1 97.56 122 GLU B O 1
ATOM 2899 N N . TYR B 1 123 ? 4.18 19.484 1.929 1 97.62 123 TYR B N 1
ATOM 2900 C CA . TYR B 1 123 ? 4.191 19.906 3.322 1 97.62 123 TYR B CA 1
ATOM 2901 C C . TYR B 1 123 ? 5.598 19.844 3.904 1 97.62 123 TYR B C 1
ATOM 2903 O O . TYR B 1 123 ? 6.074 20.812 4.5 1 97.62 123 TYR B O 1
ATOM 2911 N N . VAL B 1 124 ? 6.293 18.656 3.705 1 97.19 124 VAL B N 1
ATOM 2912 C CA . VAL B 1 124 ? 7.621 18.453 4.277 1 97.19 124 VAL B CA 1
ATOM 2913 C C . VAL B 1 124 ? 8.617 19.406 3.617 1 97.19 124 VAL B C 1
ATOM 2915 O O . VAL B 1 124 ? 9.5 19.953 4.281 1 97.19 124 VAL B O 1
ATOM 2918 N N . ARG B 1 125 ? 8.469 19.594 2.311 1 96.5 125 ARG B N 1
ATOM 2919 C CA . ARG B 1 125 ? 9.328 20.547 1.602 1 96.5 125 ARG B CA 1
ATOM 2920 C C . ARG B 1 125 ? 9.227 21.938 2.217 1 96.5 125 ARG B C 1
ATOM 2922 O O . ARG B 1 125 ? 10.242 22.609 2.412 1 96.5 125 ARG B O 1
ATOM 2929 N N . ARG B 1 126 ? 8.102 22.359 2.596 1 95.19 126 ARG B N 1
ATOM 2930 C CA . ARG B 1 126 ? 7.871 23.688 3.145 1 95.19 126 ARG B CA 1
ATOM 2931 C C . ARG B 1 126 ? 8.383 23.781 4.578 1 95.19 126 ARG B C 1
ATOM 2933 O O . ARG B 1 126 ? 8.711 24.875 5.051 1 95.19 126 ARG B O 1
ATOM 2940 N N . LEU B 1 127 ? 8.438 22.656 5.273 1 94.94 127 LEU B N 1
ATOM 2941 C CA . LEU B 1 127 ? 8.992 22.656 6.621 1 94.94 127 LEU B CA 1
ATOM 2942 C C . LEU B 1 127 ? 10.461 23.047 6.609 1 94.94 127 LEU B C 1
ATOM 2944 O O . LEU B 1 127 ? 10.969 23.609 7.586 1 94.94 127 LEU B O 1
ATOM 2948 N N . GLU B 1 128 ? 11.133 22.75 5.539 1 92.56 128 GLU B N 1
ATOM 2949 C CA . GLU B 1 128 ? 12.555 23.047 5.457 1 92.56 128 GLU B CA 1
ATOM 2950 C C . GLU B 1 128 ? 12.828 24.531 5.715 1 92.56 128 GLU B C 1
ATOM 2952 O O . GLU B 1 128 ? 13.766 24.891 6.434 1 92.56 128 GLU B O 1
ATOM 2957 N N . GLY B 1 129 ? 12.023 25.422 5.172 1 91.19 129 GLY B N 1
ATOM 2958 C CA . GLY B 1 129 ? 12.227 26.859 5.312 1 91.19 129 GLY B CA 1
ATOM 2959 C C . GLY B 1 129 ? 11.344 27.484 6.371 1 91.19 129 GLY B C 1
ATOM 2960 O O . GLY B 1 129 ? 11.305 28.703 6.516 1 91.19 129 GLY B O 1
ATOM 2961 N N . ALA B 1 130 ? 10.672 26.672 7.172 1 94.25 130 ALA B N 1
ATOM 2962 C CA . ALA B 1 130 ? 9.734 27.188 8.164 1 94.25 130 ALA B CA 1
ATOM 2963 C C . ALA B 1 130 ? 10.453 27.562 9.461 1 94.25 130 ALA B C 1
ATOM 2965 O O . ALA B 1 130 ? 11.547 27.062 9.734 1 94.25 130 ALA B O 1
ATOM 2966 N N . PRO B 1 131 ? 9.891 28.484 10.203 1 94.62 131 PRO B N 1
ATOM 2967 C CA . PRO B 1 131 ? 10.453 28.812 11.523 1 94.62 131 PRO B CA 1
ATOM 2968 C C . PRO B 1 131 ? 10.516 27.594 12.445 1 94.62 131 PRO B C 1
ATOM 2970 O O . PRO B 1 131 ? 9.719 26.656 12.297 1 94.62 131 PRO B O 1
ATOM 2973 N N . GLU B 1 132 ? 11.391 27.688 13.383 1 94.44 132 GLU B N 1
ATOM 2974 C CA . GLU B 1 132 ? 11.633 26.578 14.289 1 94.44 132 GLU B CA 1
ATOM 2975 C C . GLU B 1 132 ? 10.367 26.203 15.062 1 94.44 132 GLU B C 1
ATOM 2977 O O . GLU B 1 132 ? 10.102 25.031 15.305 1 94.44 132 GLU B O 1
ATOM 2982 N N . ILE B 1 133 ? 9.672 27.203 15.398 1 91.94 133 ILE B N 1
ATOM 2983 C CA . ILE B 1 133 ? 8.469 26.969 16.188 1 91.94 133 ILE B CA 1
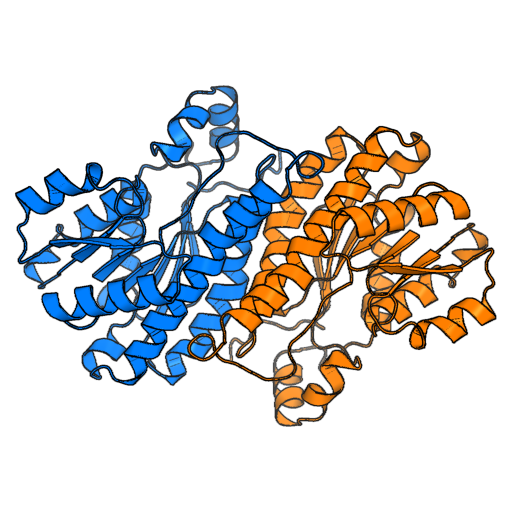ATOM 2984 C C . ILE B 1 133 ? 7.484 26.125 15.375 1 91.94 133 ILE B C 1
ATOM 2986 O O . ILE B 1 133 ? 6.781 25.281 15.938 1 91.94 133 ILE B O 1
ATOM 2990 N N . VAL B 1 134 ? 7.395 26.344 14.078 1 92.69 134 VAL B N 1
ATOM 2991 C CA . VAL B 1 134 ? 6.523 25.578 13.203 1 92.69 134 VAL B CA 1
ATOM 2992 C C . VAL B 1 134 ? 7.027 24.141 13.109 1 92.69 134 VAL B C 1
ATOM 2994 O O . VAL B 1 134 ? 6.246 23.188 13.234 1 92.69 134 VAL B O 1
ATOM 2997 N N . LYS B 1 135 ? 8.305 23.984 13 1 94.44 135 LYS B N 1
ATOM 2998 C CA . LYS B 1 135 ? 8.93 22.672 12.906 1 94.44 135 LYS B CA 1
ATOM 2999 C C . LYS B 1 135 ? 8.719 21.875 14.195 1 94.44 135 LYS B C 1
ATOM 3001 O O . LYS B 1 135 ? 8.477 20.672 14.156 1 94.44 135 LYS B O 1
ATOM 3006 N N . ASP B 1 136 ? 8.711 22.594 15.312 1 91.38 136 ASP B N 1
ATOM 3007 C CA . ASP B 1 136 ? 8.586 21.953 16.609 1 91.38 136 ASP B CA 1
ATOM 3008 C C . ASP B 1 136 ? 7.188 21.359 16.797 1 91.38 136 ASP B C 1
ATOM 3010 O O . ASP B 1 136 ? 7.008 20.406 17.562 1 91.38 136 ASP B O 1
ATOM 3014 N N . TYR B 1 137 ? 6.258 21.922 16.094 1 90.81 137 TYR B N 1
ATOM 3015 C CA . TYR B 1 137 ? 4.875 21.5 16.281 1 90.81 137 TYR B CA 1
ATOM 3016 C C . TYR B 1 137 ? 4.379 20.734 15.055 1 90.81 137 TYR B C 1
ATOM 3018 O O . TYR B 1 137 ? 3.193 20.406 14.961 1 90.81 137 TYR B O 1
ATOM 3026 N N . ALA B 1 138 ? 5.266 20.359 14.164 1 95.06 138 ALA B N 1
ATOM 3027 C CA . ALA B 1 138 ? 4.883 19.688 12.922 1 95.06 138 ALA B CA 1
ATOM 3028 C C . ALA B 1 138 ? 4.312 18.297 13.203 1 95.06 138 ALA B C 1
ATOM 3030 O O . ALA B 1 138 ? 4.918 17.516 13.93 1 95.06 138 ALA B O 1
ATOM 3031 N N . SER B 1 139 ? 3.121 18.062 12.75 1 95.56 139 SER B N 1
ATOM 3032 C CA . SER B 1 139 ? 2.443 16.781 12.914 1 95.56 139 SER B CA 1
ATOM 3033 C C . SER B 1 139 ? 1.638 16.422 11.672 1 95.56 139 SER B C 1
ATOM 3035 O O . SER B 1 139 ? 0.936 17.266 11.109 1 95.56 139 SER B O 1
ATOM 3037 N N . ILE B 1 140 ? 1.871 15.234 11.156 1 97.12 140 ILE B N 1
ATOM 3038 C CA . ILE B 1 140 ? 1.068 14.672 10.078 1 97.12 140 ILE B CA 1
ATOM 3039 C C . ILE B 1 140 ? 0.191 13.547 10.617 1 97.12 140 ILE B C 1
ATOM 3041 O O . ILE B 1 140 ? 0.688 12.617 11.258 1 97.12 140 ILE B O 1
ATOM 3045 N N . ILE B 1 141 ? -1.075 13.656 10.445 1 96.56 141 ILE B N 1
ATOM 3046 C CA . ILE B 1 141 ? -2.004 12.586 10.797 1 96.56 141 ILE B CA 1
ATOM 3047 C C . ILE B 1 141 ? -2.711 12.086 9.539 1 96.56 141 ILE B C 1
ATOM 3049 O O . ILE B 1 141 ? -3.406 12.844 8.867 1 96.56 141 ILE B O 1
ATOM 3053 N N . MET B 1 142 ? -2.486 10.812 9.234 1 97.44 142 MET B N 1
ATOM 3054 C CA . MET B 1 142 ? -3.16 10.164 8.109 1 97.44 142 MET B CA 1
ATOM 3055 C C . MET B 1 142 ? -4.391 9.398 8.586 1 97.44 142 MET B C 1
ATOM 3057 O O . MET B 1 142 ? -4.391 8.828 9.68 1 97.44 142 MET B O 1
ATOM 3061 N N . ILE B 1 143 ? -5.387 9.461 7.766 1 96.56 143 ILE B N 1
ATOM 3062 C CA . ILE B 1 143 ? -6.562 8.648 8.062 1 96.56 143 ILE B CA 1
ATOM 3063 C C . ILE B 1 143 ? -6.531 7.367 7.23 1 96.56 143 ILE B C 1
ATOM 3065 O O . ILE B 1 143 ? -6.762 7.398 6.02 1 96.56 143 ILE B O 1
ATOM 3069 N N . GLY B 1 144 ? -6.211 6.281 7.898 1 96.44 144 GLY B N 1
ATOM 3070 C CA . GLY B 1 144 ? -6.191 4.965 7.281 1 96.44 144 GLY B CA 1
ATOM 3071 C C . GLY B 1 144 ? -7.535 4.27 7.312 1 96.44 144 GLY B C 1
ATOM 3072 O O . GLY B 1 144 ? -8.57 4.887 7.047 1 96.44 144 GLY B O 1
ATOM 3073 N N . SER B 1 145 ? -7.516 2.975 7.496 1 94.06 145 SER B N 1
ATOM 3074 C CA . SER B 1 145 ? -8.711 2.135 7.555 1 94.06 145 SER B CA 1
ATOM 3075 C C . SER B 1 145 ? -8.375 0.744 8.086 1 94.06 145 SER B C 1
ATOM 3077 O O . SER B 1 145 ? -7.266 0.249 7.898 1 94.06 145 SER B O 1
ATOM 3079 N N . SER B 1 146 ? -9.391 0.166 8.742 1 91.88 146 SER B N 1
ATOM 3080 C CA . SER B 1 146 ? -9.258 -1.247 9.078 1 91.88 146 SER B CA 1
ATOM 3081 C C . SER B 1 146 ? -9.031 -2.094 7.832 1 91.88 146 SER B C 1
ATOM 3083 O O . SER B 1 146 ? -8.359 -3.127 7.891 1 91.88 146 SER B O 1
ATOM 3085 N N . ALA B 1 147 ? -9.523 -1.647 6.711 1 92.5 147 ALA B N 1
ATOM 3086 C CA . ALA B 1 147 ? -9.32 -2.355 5.449 1 92.5 147 ALA B CA 1
ATOM 3087 C C . ALA B 1 147 ? -7.832 -2.475 5.125 1 92.5 147 ALA B C 1
ATOM 3089 O O . ALA B 1 147 ? -7.406 -3.439 4.484 1 92.5 147 ALA B O 1
ATOM 3090 N N . GLY B 1 148 ? -7.027 -1.487 5.496 1 95.19 148 GLY B N 1
ATOM 3091 C CA . GLY B 1 148 ? -5.594 -1.522 5.25 1 95.19 148 GLY B CA 1
ATOM 3092 C C . GLY B 1 148 ? -4.883 -2.607 6.039 1 95.19 148 GLY B C 1
ATOM 3093 O O . GLY B 1 148 ? -3.771 -3.01 5.684 1 95.19 148 GLY B O 1
ATOM 3094 N N . LYS B 1 149 ? -5.508 -3.033 7.102 1 91.31 149 LYS B N 1
ATOM 3095 C CA . LYS B 1 149 ? -4.914 -4.059 7.953 1 91.31 149 LYS B CA 1
ATOM 3096 C C . LYS B 1 149 ? -5.496 -5.438 7.645 1 91.31 149 LYS B C 1
ATOM 3098 O O . LYS B 1 149 ? -4.773 -6.438 7.648 1 91.31 149 LYS B O 1
ATOM 3103 N N . PHE B 1 150 ? -6.766 -5.449 7.305 1 90.06 150 PHE B N 1
ATOM 3104 C CA . PHE B 1 150 ? -7.438 -6.742 7.258 1 90.06 150 PHE B CA 1
ATOM 3105 C C . PHE B 1 150 ? -7.848 -7.086 5.832 1 90.06 150 PHE B C 1
ATOM 3107 O O . PHE B 1 150 ? -8.297 -8.203 5.562 1 90.06 150 PHE B O 1
ATOM 3114 N N . GLY B 1 151 ? -7.68 -6.172 4.93 1 93.06 151 GLY B N 1
ATOM 3115 C CA . GLY B 1 151 ? -8.242 -6.344 3.6 1 93.06 151 GLY B CA 1
ATOM 3116 C C . GLY B 1 151 ? -9.703 -5.961 3.512 1 93.06 151 GLY B C 1
ATOM 3117 O O . GLY B 1 151 ? -10.328 -5.625 4.523 1 93.06 151 GLY B O 1
ATOM 3118 N N . GLU B 1 152 ? -10.195 -5.945 2.279 1 92.12 152 GLU B N 1
ATOM 3119 C CA . GLU B 1 152 ? -11.594 -5.633 2.023 1 92.12 152 GLU B CA 1
ATOM 3120 C C . GLU B 1 152 ? -12.094 -6.309 0.748 1 92.12 152 GLU B C 1
ATOM 3122 O O . GLU B 1 152 ? -11.727 -5.902 -0.357 1 92.12 152 GLU B O 1
ATOM 3127 N N . ALA B 1 153 ? -12.977 -7.32 0.957 1 90.44 153 ALA B N 1
ATOM 3128 C CA . ALA B 1 153 ? -13.539 -8.008 -0.203 1 90.44 153 ALA B CA 1
ATOM 3129 C C . ALA B 1 153 ? -14.273 -7.031 -1.115 1 90.44 153 ALA B C 1
ATOM 3131 O O . ALA B 1 153 ? -15.023 -6.18 -0.643 1 90.44 153 ALA B O 1
ATOM 3132 N N . GLY B 1 154 ? -13.977 -7.113 -2.422 1 94.56 154 GLY B N 1
ATOM 3133 C CA . GLY B 1 154 ? -14.617 -6.266 -3.412 1 94.56 154 GLY B CA 1
ATOM 3134 C C . GLY B 1 154 ? -13.938 -4.918 -3.574 1 94.56 154 GLY B C 1
ATOM 3135 O O . GLY B 1 154 ? -14.289 -4.141 -4.465 1 94.56 154 GLY B O 1
ATOM 3136 N N . HIS B 1 155 ? -12.977 -4.641 -2.707 1 96.38 155 HIS B N 1
ATOM 3137 C CA . HIS B 1 155 ? -12.305 -3.35 -2.727 1 96.38 155 HIS B CA 1
ATOM 3138 C C . HIS B 1 155 ? -10.812 -3.502 -2.428 1 96.38 155 HIS B C 1
ATOM 3140 O O . HIS B 1 155 ? -10.266 -2.785 -1.587 1 96.38 155 HIS B O 1
ATOM 3146 N N . ALA B 1 156 ? -10.188 -4.445 -3.184 1 97.81 156 ALA B N 1
ATOM 3147 C CA . ALA B 1 156 ? -8.758 -4.656 -3.012 1 97.81 156 ALA B CA 1
ATOM 3148 C C . ALA B 1 156 ? -7.973 -3.381 -3.309 1 97.81 156 ALA B C 1
ATOM 3150 O O . ALA B 1 156 ? -6.926 -3.137 -2.709 1 97.81 156 ALA B O 1
ATOM 3151 N N . ASP B 1 157 ? -8.492 -2.543 -4.258 1 98.19 157 ASP B N 1
ATOM 3152 C CA . ASP B 1 157 ? -7.867 -1.266 -4.582 1 98.19 157 ASP B CA 1
ATOM 3153 C C . ASP B 1 157 ? -7.816 -0.351 -3.363 1 98.19 157 ASP B C 1
ATOM 3155 O O . ASP B 1 157 ? -6.766 0.21 -3.045 1 98.19 157 ASP B O 1
ATOM 3159 N N . TYR B 1 158 ? -8.914 -0.227 -2.656 1 97.06 158 TYR B N 1
ATOM 3160 C CA . TYR B 1 158 ? -9 0.605 -1.462 1 97.06 158 TYR B CA 1
ATOM 3161 C C . TYR B 1 158 ? -8.109 0.061 -0.351 1 97.06 158 TYR B C 1
ATOM 3163 O O . TYR B 1 158 ? -7.32 0.801 0.238 1 97.06 158 TYR B O 1
ATOM 3171 N N . ALA B 1 159 ? -8.227 -1.245 -0.098 1 97.69 159 ALA B N 1
ATOM 3172 C CA . ALA B 1 159 ? -7.426 -1.885 0.947 1 97.69 159 ALA B CA 1
ATOM 3173 C C . ALA B 1 159 ? -5.934 -1.707 0.685 1 97.69 159 ALA B C 1
ATOM 3175 O O . ALA B 1 159 ? -5.168 -1.405 1.604 1 97.69 159 ALA B O 1
ATOM 3176 N N . ALA B 1 160 ? -5.543 -1.902 -0.523 1 98.44 160 ALA B N 1
ATOM 3177 C CA . ALA B 1 160 ? -4.141 -1.749 -0.901 1 98.44 160 ALA B CA 1
ATOM 3178 C C . ALA B 1 160 ? -3.664 -0.32 -0.664 1 98.44 160 ALA B C 1
ATOM 3180 O O . ALA B 1 160 ? -2.584 -0.104 -0.108 1 98.44 160 ALA B O 1
ATOM 3181 N N . SER B 1 161 ? -4.434 0.665 -1.098 1 98.44 161 SER B N 1
ATOM 3182 C CA . SER B 1 161 ? -4.051 2.062 -0.928 1 98.44 161 SER B CA 1
ATOM 3183 C C . SER B 1 161 ? -3.885 2.414 0.547 1 98.44 161 SER B C 1
ATOM 3185 O O . SER B 1 161 ? -2.934 3.104 0.922 1 98.44 161 SER B O 1
ATOM 3187 N N . LYS B 1 162 ? -4.754 1.918 1.351 1 98 162 LYS B N 1
ATOM 3188 C CA . LYS B 1 162 ? -4.707 2.234 2.775 1 98 162 LYS B CA 1
ATOM 3189 C C . LYS B 1 162 ? -3.551 1.518 3.463 1 98 162 LYS B C 1
ATOM 3191 O O . LYS B 1 162 ? -2.912 2.074 4.359 1 98 162 LYS B O 1
ATOM 3196 N N . SER B 1 163 ? -3.293 0.308 3.076 1 97.81 163 SER B N 1
ATOM 3197 C CA . SER B 1 163 ? -2.137 -0.399 3.619 1 97.81 163 SER B CA 1
ATOM 3198 C C . SER B 1 163 ? -0.837 0.313 3.262 1 97.81 163 SER B C 1
ATOM 3200 O O . SER B 1 163 ? 0.048 0.46 4.109 1 97.81 163 SER B O 1
ATOM 3202 N N . ALA B 1 164 ? -0.734 0.704 2.018 1 98.5 164 ALA B N 1
ATOM 3203 C CA . ALA B 1 164 ? 0.44 1.438 1.553 1 98.5 164 ALA B CA 1
ATOM 3204 C C . ALA B 1 164 ? 0.689 2.674 2.414 1 98.5 164 ALA B C 1
ATOM 3206 O O . ALA B 1 164 ? 1.823 2.939 2.818 1 98.5 164 ALA B O 1
ATOM 3207 N N . MET B 1 165 ? -0.371 3.404 2.656 1 97.88 165 MET B N 1
ATOM 3208 C CA . MET B 1 165 ? -0.31 4.625 3.457 1 97.88 165 MET B CA 1
ATOM 3209 C C . MET B 1 165 ? 0.087 4.312 4.895 1 97.88 165 MET B C 1
ATOM 3211 O O . MET B 1 165 ? 1.012 4.922 5.434 1 97.88 165 MET B O 1
ATOM 3215 N N . MET B 1 166 ? -0.526 3.314 5.512 1 96.69 166 MET B N 1
ATOM 3216 C CA . MET B 1 166 ? -0.453 3.02 6.938 1 96.69 166 MET B CA 1
ATOM 3217 C C . MET B 1 166 ? 0.914 2.449 7.309 1 96.69 166 MET B C 1
ATOM 3219 O O . MET B 1 166 ? 1.435 2.725 8.391 1 96.69 166 MET B O 1
ATOM 3223 N N . TYR B 1 167 ? 1.495 1.658 6.426 1 94 167 TYR B N 1
ATOM 3224 C CA . TYR B 1 167 ? 2.672 0.909 6.852 1 94 167 TYR B CA 1
ATOM 3225 C C . TYR B 1 167 ? 3.896 1.308 6.035 1 94 167 TYR B C 1
ATOM 3227 O O . TYR B 1 167 ? 4.879 1.813 6.586 1 94 167 TYR B O 1
ATOM 3235 N N . GLY B 1 168 ? 3.834 1.241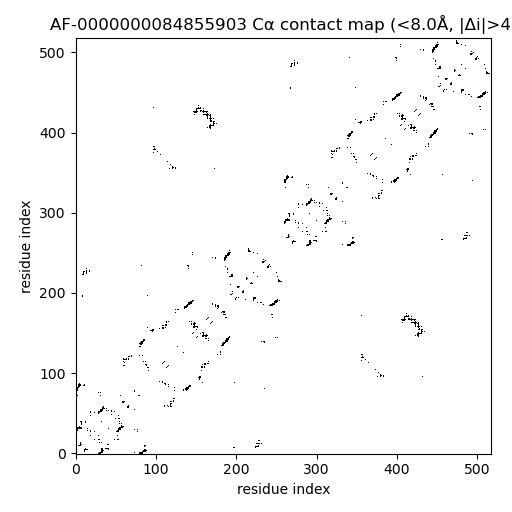 4.77 1 95.19 168 GLY B N 1
ATOM 3236 C CA . GLY B 1 168 ? 4.977 1.586 3.939 1 95.19 168 GLY B CA 1
ATOM 3237 C C . GLY B 1 168 ? 5.297 3.068 3.947 1 95.19 168 GLY B C 1
ATOM 3238 O O . GLY B 1 168 ? 6.438 3.463 4.195 1 95.19 168 GLY B O 1
ATOM 3239 N N . PHE B 1 169 ? 4.309 3.867 3.719 1 98 169 PHE B N 1
ATOM 3240 C CA . PHE B 1 169 ? 4.523 5.301 3.559 1 98 169 PHE B CA 1
ATOM 3241 C C . PHE B 1 169 ? 4.758 5.969 4.91 1 98 169 PHE B C 1
ATOM 3243 O O . PHE B 1 169 ? 5.738 6.691 5.09 1 98 169 PHE B O 1
ATOM 3250 N N . LEU B 1 170 ? 3.9 5.695 5.898 1 97.25 170 LEU B N 1
ATOM 3251 C CA . LEU B 1 170 ? 3.969 6.281 7.23 1 97.25 170 LEU B CA 1
ATOM 3252 C C . LEU B 1 170 ? 5.332 6.027 7.867 1 97.25 170 LEU B C 1
ATOM 3254 O O . LEU B 1 170 ? 5.988 6.961 8.328 1 97.25 170 LEU B O 1
ATOM 3258 N N . LEU B 1 171 ? 5.762 4.777 7.832 1 95.19 171 LEU B N 1
ATOM 3259 C CA . LEU B 1 171 ? 6.969 4.375 8.547 1 95.19 171 LEU B CA 1
ATOM 3260 C C . LEU B 1 171 ? 8.219 4.91 7.848 1 95.19 171 LEU B C 1
ATOM 3262 O O . LEU B 1 171 ? 9.234 5.176 8.492 1 95.19 171 LEU B O 1
ATOM 3266 N N . SER B 1 172 ? 8.125 5.109 6.57 1 96.25 172 SER B N 1
ATOM 3267 C CA . SER B 1 172 ? 9.219 5.75 5.852 1 96.25 172 SER B CA 1
ATOM 3268 C C . SER B 1 172 ? 9.281 7.242 6.152 1 96.25 172 SER B C 1
ATOM 3270 O O . SER B 1 172 ? 10.352 7.773 6.465 1 96.25 172 SER B O 1
ATOM 3272 N N . LEU B 1 173 ? 8.18 7.863 6.113 1 96.81 173 LEU B N 1
ATOM 3273 C CA . LEU B 1 173 ? 8.078 9.312 6.258 1 96.81 173 LEU B CA 1
ATOM 3274 C C . LEU B 1 173 ? 8.484 9.75 7.66 1 96.81 173 LEU B C 1
ATOM 3276 O O . LEU B 1 173 ? 9.172 10.758 7.828 1 96.81 173 LEU B O 1
ATOM 3280 N N . LYS B 1 174 ? 8.047 9.031 8.672 1 95.06 174 LYS B N 1
ATOM 3281 C CA . LYS B 1 174 ? 8.352 9.422 10.047 1 95.06 174 LYS B CA 1
ATOM 3282 C C . LYS B 1 174 ? 9.859 9.445 10.281 1 95.06 174 LYS B C 1
ATOM 3284 O O . LYS B 1 174 ? 10.359 10.281 11.047 1 95.06 174 LYS B O 1
ATOM 3289 N N . ASN B 1 175 ? 10.609 8.555 9.602 1 92.94 175 ASN B N 1
ATOM 3290 C CA . ASN B 1 175 ? 12.062 8.508 9.758 1 92.94 175 ASN B CA 1
ATOM 3291 C C . ASN B 1 175 ? 12.742 9.648 9 1 92.94 175 ASN B C 1
ATOM 3293 O O . ASN B 1 175 ? 13.844 10.062 9.367 1 92.94 175 ASN B O 1
ATOM 3297 N N . GLU B 1 176 ? 12.094 10.164 8.031 1 95.38 176 GLU B N 1
ATOM 3298 C CA . GLU B 1 176 ? 12.719 11.164 7.164 1 95.38 176 GLU B CA 1
ATOM 3299 C C . GLU B 1 176 ? 12.406 12.578 7.641 1 95.38 176 GLU B C 1
ATOM 3301 O O . GLU B 1 176 ? 13.258 13.461 7.586 1 95.38 176 GLU B O 1
ATOM 3306 N N . ILE B 1 177 ? 11.227 12.766 8.117 1 96.25 177 ILE B N 1
ATOM 3307 C CA . ILE B 1 177 ? 10.758 14.109 8.43 1 96.25 177 ILE B CA 1
ATOM 3308 C C . ILE B 1 177 ? 11.57 14.688 9.586 1 96.25 177 ILE B C 1
ATOM 3310 O O . ILE B 1 177 ? 11.797 15.898 9.664 1 96.25 177 ILE B O 1
ATOM 3314 N N . VAL B 1 178 ? 12.141 13.875 10.461 1 95.12 178 VAL B N 1
ATOM 3315 C CA . VAL B 1 178 ? 12.828 14.32 11.672 1 95.12 178 VAL B CA 1
ATOM 3316 C C . VAL B 1 178 ? 14.188 14.922 11.305 1 95.12 178 VAL B C 1
ATOM 3318 O O . VAL B 1 178 ? 14.805 15.617 12.109 1 95.12 178 VAL B O 1
ATOM 3321 N N . LYS B 1 179 ? 14.609 14.625 10.117 1 94.31 179 LYS B N 1
ATOM 3322 C CA . LYS B 1 179 ? 15.852 15.234 9.648 1 94.31 179 LYS B CA 1
ATOM 3323 C C . LYS B 1 179 ? 15.664 16.719 9.352 1 94.31 179 LYS B C 1
ATOM 3325 O O . LYS B 1 179 ? 16.625 17.5 9.414 1 94.31 179 LYS B O 1
ATOM 3330 N N . ILE B 1 180 ? 14.477 17.125 9.039 1 94.62 180 ILE B N 1
ATOM 3331 C CA . ILE B 1 180 ? 14.125 18.516 8.742 1 94.62 180 ILE B CA 1
ATOM 3332 C C . ILE B 1 180 ? 13.5 19.172 9.969 1 94.62 180 ILE B C 1
ATOM 3334 O O . ILE B 1 180 ? 13.805 20.312 10.297 1 94.62 180 ILE B O 1
ATOM 3338 N N . ALA B 1 181 ? 12.672 18.438 10.594 1 95.88 181 ALA B N 1
ATOM 3339 C CA . ALA B 1 181 ? 11.961 18.828 11.805 1 95.88 181 ALA B CA 1
ATOM 3340 C C . ALA B 1 181 ? 12.109 17.781 12.898 1 95.88 181 ALA B C 1
ATOM 3342 O O . ALA B 1 181 ? 11.32 16.828 12.969 1 95.88 181 ALA B O 1
ATOM 3343 N N . PRO B 1 182 ? 13.023 17.938 13.781 1 94.44 182 PRO B N 1
ATOM 3344 C CA . PRO B 1 182 ? 13.461 16.891 14.695 1 94.44 182 PRO B CA 1
ATOM 3345 C C . PRO B 1 182 ? 12.352 16.422 15.633 1 94.44 182 PRO B C 1
ATOM 3347 O O . PRO B 1 182 ? 12.398 15.305 16.156 1 94.44 182 PRO B O 1
ATOM 3350 N N . ARG B 1 183 ? 11.352 17.234 15.852 1 93.38 183 ARG B N 1
ATOM 3351 C CA . ARG B 1 183 ? 10.289 16.859 16.781 1 93.38 183 ARG B CA 1
ATOM 3352 C C . ARG B 1 183 ? 8.992 16.578 16.031 1 93.38 183 ARG B C 1
ATOM 3354 O O . ARG B 1 183 ? 7.934 16.422 16.656 1 93.38 183 ARG B O 1
ATOM 3361 N N . ALA B 1 184 ? 9.07 16.531 14.719 1 95.81 184 ALA B N 1
ATOM 3362 C CA . ALA B 1 184 ? 7.883 16.266 13.914 1 95.81 184 ALA B CA 1
ATOM 3363 C C . ALA B 1 184 ? 7.387 14.836 14.148 1 95.81 184 ALA B C 1
ATOM 3365 O O . ALA B 1 184 ? 8.18 13.922 14.391 1 95.81 184 ALA B O 1
ATOM 3366 N N . ARG B 1 185 ? 6.082 14.688 14.125 1 96.44 185 ARG B N 1
ATOM 3367 C CA . ARG B 1 185 ? 5.445 13.391 14.328 1 96.44 185 ARG B CA 1
ATOM 3368 C C . ARG B 1 185 ? 4.586 13.008 13.133 1 96.44 185 ARG B C 1
ATOM 3370 O O . ARG B 1 185 ? 3.973 13.867 12.5 1 96.44 185 ARG B O 1
ATOM 3377 N N . VAL B 1 186 ? 4.621 11.742 12.781 1 97.31 186 VAL B N 1
ATOM 3378 C CA . VAL B 1 186 ? 3.791 11.172 11.719 1 97.31 186 VAL B CA 1
ATOM 3379 C C . VAL B 1 186 ? 3.051 9.945 12.25 1 97.31 186 VAL B C 1
ATOM 3381 O O . VAL B 1 186 ? 3.676 8.969 12.664 1 97.31 186 VAL B O 1
ATOM 3384 N N . ASN B 1 187 ? 1.714 10.039 12.266 1 96.62 187 ASN B N 1
ATOM 3385 C CA . ASN B 1 187 ? 0.887 8.938 12.75 1 96.62 187 ASN B CA 1
ATOM 3386 C C . ASN B 1 187 ? -0.314 8.695 11.844 1 96.62 187 ASN B C 1
ATOM 3388 O O . ASN B 1 187 ? -0.601 9.5 10.961 1 96.62 187 ASN B O 1
ATOM 3392 N N . CYS B 1 188 ? -0.917 7.535 12.023 1 97.12 188 CYS B N 1
ATOM 3393 C CA . CYS B 1 188 ? -2.121 7.168 11.289 1 97.12 188 CYS B CA 1
ATOM 3394 C C . CYS B 1 188 ? -3.232 6.738 12.234 1 97.12 188 CYS B C 1
ATOM 3396 O O . CYS B 1 188 ? -2.98 6.039 13.219 1 97.12 188 CYS B O 1
ATOM 3398 N N . ILE B 1 189 ? -4.426 7.297 12.039 1 95.19 189 ILE B N 1
ATOM 3399 C CA . ILE B 1 189 ? -5.652 6.805 12.656 1 95.19 189 ILE B CA 1
ATOM 3400 C C . ILE B 1 189 ? -6.398 5.906 11.672 1 95.19 189 ILE B C 1
ATOM 3402 O O . ILE B 1 189 ? -6.68 6.305 10.547 1 95.19 189 ILE B O 1
ATOM 3406 N N . ALA B 1 190 ? -6.684 4.688 12.062 1 95.12 190 ALA B N 1
ATOM 3407 C CA . ALA B 1 190 ? -7.336 3.729 11.172 1 95.12 190 ALA B CA 1
ATOM 3408 C C . ALA B 1 190 ? -8.719 3.346 11.688 1 95.12 190 ALA B C 1
ATOM 3410 O O . ALA B 1 190 ? -8.844 2.484 12.562 1 95.12 190 ALA B O 1
ATOM 3411 N N . PRO B 1 191 ? -9.727 3.904 11.094 1 92 191 PRO B N 1
ATOM 3412 C CA . PRO B 1 191 ? -11.086 3.611 11.547 1 92 191 PRO B CA 1
ATOM 3413 C C . PRO B 1 191 ? -11.586 2.246 11.07 1 92 191 PRO B C 1
ATOM 3415 O O . PRO B 1 191 ? -11.148 1.753 10.031 1 92 191 PRO B O 1
ATOM 3418 N N . GLY B 1 192 ? -12.438 1.679 11.844 1 88 192 GLY B N 1
ATOM 3419 C CA . GLY B 1 192 ? -13.297 0.611 11.359 1 88 192 GLY B CA 1
ATOM 3420 C C . GLY B 1 192 ? -14.594 1.116 10.758 1 88 192 GLY B C 1
ATOM 3421 O O . GLY B 1 192 ? -14.609 2.146 10.078 1 88 192 GLY B O 1
ATOM 3422 N N . TRP B 1 193 ? -15.586 0.342 10.883 1 78.5 193 TRP B N 1
ATOM 3423 C CA . TRP B 1 193 ? -16.891 0.79 10.391 1 78.5 193 TRP B CA 1
ATOM 3424 C C . TRP B 1 193 ? -17.328 2.072 11.094 1 78.5 193 TRP B C 1
ATOM 3426 O O . TRP B 1 193 ? -17.422 2.111 12.328 1 78.5 193 TRP B O 1
ATOM 3436 N N . THR B 1 194 ? -17.438 3.074 10.344 1 80.06 194 THR B N 1
ATOM 3437 C CA . THR B 1 194 ? -17.797 4.391 10.852 1 80.06 194 THR B CA 1
ATOM 3438 C C . THR B 1 194 ? -19.016 4.938 10.117 1 80.06 194 THR B C 1
ATOM 3440 O O . THR B 1 194 ? -19.109 4.82 8.891 1 80.06 194 THR B O 1
ATOM 3443 N N . ARG B 1 195 ? -19.891 5.438 10.812 1 76.75 195 ARG B N 1
ATOM 3444 C CA . ARG B 1 195 ? -21.094 6.012 10.211 1 76.75 195 ARG B CA 1
ATOM 3445 C C . ARG B 1 195 ? -20.766 7.305 9.469 1 76.75 195 ARG B C 1
ATOM 3447 O O . ARG B 1 195 ? -20.531 8.344 10.094 1 76.75 195 ARG B O 1
ATOM 3454 N N . THR B 1 196 ? -20.641 7.293 8.18 1 75 196 THR B N 1
ATOM 3455 C CA . THR B 1 196 ? -20.406 8.414 7.285 1 75 196 THR B CA 1
ATOM 3456 C C . THR B 1 196 ? -21.266 8.297 6.035 1 75 196 THR B C 1
ATOM 3458 O O . THR B 1 196 ? -21.859 7.246 5.777 1 75 196 THR B O 1
ATOM 3461 N N . PRO B 1 197 ? -21.438 9.414 5.383 1 67.81 197 PRO B N 1
ATOM 3462 C CA . PRO B 1 197 ? -22.141 9.297 4.102 1 67.81 197 PRO B CA 1
ATOM 3463 C C . PRO B 1 197 ? -21.516 8.242 3.188 1 67.81 197 PRO B C 1
ATOM 3465 O O . PRO B 1 197 ? -22.234 7.57 2.439 1 67.81 197 PRO B O 1
ATOM 3468 N N . LEU B 1 198 ? -20.266 8.047 3.338 1 64.69 198 LEU B N 1
ATOM 3469 C CA . LEU B 1 198 ? -19.531 7.09 2.52 1 64.69 198 LEU B CA 1
ATOM 3470 C C . LEU B 1 198 ? -19.953 5.66 2.838 1 64.69 198 LEU B C 1
ATOM 3472 O O . LEU B 1 198 ? -20.047 4.816 1.941 1 64.69 198 LEU B O 1
ATOM 3476 N N . SER B 1 199 ? -20.281 5.402 4.082 1 65.25 199 SER B N 1
ATOM 3477 C CA . SER B 1 199 ? -20.531 4.035 4.523 1 65.25 199 SER B CA 1
ATOM 3478 C C . SER B 1 199 ? -22.031 3.775 4.656 1 65.25 199 SER B C 1
ATOM 3480 O O . SER B 1 199 ? -22.453 2.646 4.922 1 65.25 199 SER B O 1
ATOM 3482 N N . GLU B 1 200 ? -22.781 4.785 4.508 1 67.56 200 GLU B N 1
ATOM 3483 C CA . GLU B 1 200 ? -24.219 4.723 4.828 1 67.56 200 GLU B CA 1
ATOM 3484 C C . GLU B 1 200 ? -24.906 3.615 4.039 1 67.56 200 GLU B C 1
ATOM 3486 O O . GLU B 1 200 ? -25.734 2.891 4.582 1 67.56 200 GLU B O 1
ATOM 3491 N N . ASN B 1 201 ? -24.5 3.562 2.791 1 65.62 201 ASN B N 1
ATOM 3492 C CA . ASN B 1 201 ? -25.172 2.557 1.97 1 65.62 201 ASN B CA 1
ATOM 3493 C C . ASN B 1 201 ? -24.812 1.143 2.424 1 65.62 201 ASN B C 1
ATOM 3495 O O . ASN B 1 201 ? -25.688 0.267 2.455 1 65.62 201 ASN B O 1
ATOM 3499 N N . SER B 1 202 ? -23.641 0.967 2.789 1 64.38 202 SER B N 1
ATOM 3500 C CA . SER B 1 202 ? -23.219 -0.355 3.244 1 64.38 202 SER B CA 1
ATOM 3501 C C . SER B 1 202 ? -23.781 -0.671 4.621 1 64.38 202 SER B C 1
ATOM 3503 O O . SER B 1 202 ? -24.188 -1.805 4.887 1 64.38 202 SER B O 1
ATOM 3505 N N . LEU B 1 203 ? -23.969 0.308 5.406 1 69.38 203 LEU B N 1
ATOM 3506 C CA . LEU B 1 203 ? -24.406 0.104 6.785 1 69.38 203 LEU B CA 1
ATOM 3507 C C . LEU B 1 203 ? -25.922 -0.016 6.871 1 69.38 203 LEU B C 1
ATOM 3509 O O . LEU B 1 203 ? -26.453 -0.346 7.926 1 69.38 203 LEU B O 1
ATOM 3513 N N . LYS B 1 204 ? -26.516 0.205 5.715 1 67.75 204 LYS B N 1
ATOM 3514 C CA . LYS B 1 204 ? -27.953 -0.022 5.66 1 67.75 204 LYS B CA 1
ATOM 3515 C C . LYS B 1 204 ? -28.266 -1.504 5.477 1 67.75 204 LYS B C 1
ATOM 3517 O O . LYS B 1 204 ? -29.375 -1.947 5.762 1 67.75 204 LYS B O 1
ATOM 3522 N N . ASP B 1 205 ? -27.25 -2.199 4.871 1 65.5 205 ASP B N 1
ATOM 3523 C CA . ASP B 1 205 ? -27.422 -3.639 4.699 1 65.5 205 ASP B CA 1
ATOM 3524 C C . ASP B 1 205 ? -27.219 -4.375 6.023 1 65.5 205 ASP B C 1
ATOM 3526 O O . ASP B 1 205 ? -26.125 -4.379 6.582 1 65.5 205 ASP B O 1
ATOM 3530 N N . PRO B 1 206 ? -28.328 -4.961 6.441 1 66.38 206 PRO B N 1
ATOM 3531 C CA . PRO B 1 206 ? -28.25 -5.633 7.742 1 66.38 206 PRO B CA 1
ATOM 3532 C C . PRO B 1 206 ? -27.156 -6.691 7.805 1 66.38 206 PRO B C 1
ATOM 3534 O O . PRO B 1 206 ? -26.562 -6.914 8.867 1 66.38 206 PRO B O 1
ATOM 3537 N N . GLU B 1 207 ? -26.906 -7.297 6.66 1 60.19 207 GLU B N 1
ATOM 3538 C CA . GLU B 1 207 ? -25.859 -8.328 6.648 1 60.19 207 GLU B CA 1
ATOM 3539 C C . GLU B 1 207 ? -24.484 -7.727 6.887 1 60.19 207 GLU B C 1
ATOM 3541 O O . GLU B 1 207 ? -23.656 -8.32 7.57 1 60.19 207 GLU B O 1
ATOM 3546 N N . VAL B 1 208 ? -24.297 -6.609 6.359 1 61.97 208 VAL B N 1
ATOM 3547 C CA . VAL B 1 208 ? -23.031 -5.914 6.539 1 61.97 208 VAL B CA 1
ATOM 3548 C C . VAL B 1 208 ? -22.891 -5.473 7.992 1 61.97 208 VAL B C 1
ATOM 3550 O O . VAL B 1 208 ? -21.812 -5.617 8.586 1 61.97 208 VAL B O 1
ATOM 3553 N N . VAL B 1 209 ? -24.016 -4.906 8.477 1 60.78 209 VAL B N 1
ATOM 3554 C CA . VAL B 1 209 ? -24 -4.43 9.859 1 60.78 209 VAL B CA 1
ATOM 3555 C C . VAL B 1 209 ? -23.734 -5.598 10.805 1 60.78 209 VAL B C 1
ATOM 3557 O O . VAL B 1 209 ? -22.953 -5.477 11.742 1 60.78 209 VAL B O 1
ATOM 3560 N N . TYR B 1 210 ? -24.391 -6.711 10.461 1 57.75 210 TYR B N 1
ATOM 3561 C CA . TYR B 1 210 ? -24.219 -7.898 11.289 1 57.75 210 TYR B CA 1
ATOM 3562 C C . TYR B 1 210 ? -22.766 -8.375 11.258 1 57.75 210 TYR B C 1
ATOM 3564 O O . TYR B 1 210 ? -22.172 -8.656 12.305 1 57.75 210 TYR B O 1
ATOM 3572 N N . LYS B 1 211 ? -22.219 -8.406 10.156 1 60.91 211 LYS B N 1
ATOM 3573 C CA . LYS B 1 211 ? -20.844 -8.867 10.023 1 60.91 211 LYS B CA 1
ATOM 3574 C C . LYS B 1 211 ? -19.875 -7.91 10.719 1 60.91 211 LYS B C 1
ATOM 3576 O O . LYS B 1 211 ? -18.922 -8.344 11.375 1 60.91 211 LYS B O 1
ATOM 3581 N N . ALA B 1 212 ? -20.203 -6.617 10.516 1 60.06 212 ALA B N 1
ATOM 3582 C CA . ALA B 1 212 ? -19.375 -5.598 11.141 1 60.06 212 ALA B CA 1
ATOM 3583 C C . ALA B 1 212 ? -19.422 -5.719 12.664 1 60.06 212 ALA B C 1
ATOM 3585 O O . ALA B 1 212 ? -18.375 -5.633 13.328 1 60.06 212 ALA B O 1
ATOM 3586 N N . LEU B 1 213 ? -20.562 -5.992 13.102 1 61.19 213 LEU B N 1
ATOM 3587 C CA . LEU B 1 213 ? -20.75 -6.031 14.547 1 61.19 213 LEU B CA 1
ATOM 3588 C C . LEU B 1 213 ? -20.281 -7.363 15.125 1 61.19 213 LEU B C 1
ATOM 3590 O O . LEU B 1 213 ? -19.859 -7.434 16.281 1 61.19 213 LEU B O 1
ATOM 3594 N N . ALA B 1 214 ? -20.359 -8.383 14.25 1 55.22 214 ALA B N 1
ATOM 3595 C CA . ALA B 1 214 ? -20 -9.719 14.719 1 55.22 214 ALA B CA 1
ATOM 3596 C C . ALA B 1 214 ? -18.516 -9.789 15.062 1 55.22 214 ALA B C 1
ATOM 3598 O O . ALA B 1 214 ? -18.109 -10.57 15.93 1 55.22 214 ALA B O 1
ATOM 3599 N N . THR B 1 215 ? -17.781 -8.93 14.523 1 56.34 215 THR B N 1
ATOM 3600 C CA . THR B 1 215 ? -16.344 -9.016 14.75 1 56.34 215 THR B CA 1
ATOM 3601 C C . THR B 1 215 ? -15.867 -7.859 15.625 1 56.34 215 THR B C 1
ATOM 3603 O O . THR B 1 215 ? -14.664 -7.637 15.766 1 56.34 215 THR B O 1
ATOM 3606 N N . THR B 1 216 ? -16.922 -7.102 16.156 1 53.31 216 THR B N 1
ATOM 3607 C CA . THR B 1 216 ? -16.578 -5.93 16.953 1 53.31 216 THR B CA 1
ATOM 3608 C C . THR B 1 216 ? -17.047 -6.102 18.391 1 53.31 216 THR B C 1
ATOM 3610 O O . THR B 1 216 ? -18.25 -6.105 18.672 1 53.31 216 THR B O 1
ATOM 3613 N N . PRO B 1 217 ? -16.141 -6.371 19.328 1 53.84 217 PRO B N 1
ATOM 3614 C CA . PRO B 1 217 ? -16.531 -6.559 20.734 1 53.84 217 PRO B CA 1
ATOM 3615 C C . PRO B 1 217 ? -17.375 -5.414 21.266 1 53.84 217 PRO B C 1
ATOM 3617 O O . PRO B 1 217 ? -18.266 -5.637 22.094 1 53.84 217 PRO B O 1
ATOM 3620 N N . LEU B 1 218 ? -17.047 -4.207 20.781 1 60.22 218 LEU B N 1
ATOM 3621 C CA . LEU B 1 218 ? -17.797 -3.084 21.312 1 60.22 218 LEU B CA 1
ATOM 3622 C C . LEU B 1 218 ? -19.188 -3.016 20.688 1 60.22 218 LEU B C 1
ATOM 3624 O O . LEU B 1 218 ? -20.047 -2.279 21.172 1 60.22 218 LEU B O 1
ATOM 3628 N N . LYS B 1 219 ? -19.344 -3.922 19.734 1 52.75 219 LYS B N 1
ATOM 3629 C CA . LYS B 1 219 ? -20.641 -4.07 19.062 1 52.75 219 LYS B CA 1
ATOM 3630 C C . LYS B 1 219 ? -21.188 -2.715 18.641 1 52.75 219 LYS B C 1
ATOM 3632 O O . LYS B 1 219 ? -22.391 -2.455 18.797 1 52.75 219 LYS B O 1
ATOM 3637 N N . LYS B 1 220 ? -20.25 -1.815 18.422 1 63.56 220 LYS B N 1
ATOM 3638 C CA . LYS B 1 220 ? -20.688 -0.491 18 1 63.56 220 LYS B CA 1
ATOM 3639 C C . LYS B 1 220 ? -19.953 -0.049 16.734 1 63.56 220 LYS B C 1
ATOM 3641 O O . LYS B 1 220 ? -18.766 -0.308 16.562 1 63.56 220 LYS B O 1
ATOM 3646 N N . VAL B 1 221 ? -20.859 0.55 15.82 1 76.88 221 VAL B N 1
ATOM 3647 C CA . VAL B 1 221 ? -20.312 1.289 14.688 1 76.88 221 VAL B CA 1
ATOM 3648 C C . VAL B 1 221 ? -19.812 2.65 15.156 1 76.88 221 VAL B C 1
ATOM 3650 O O . VAL B 1 221 ? -20.484 3.336 15.93 1 76.88 221 VAL B O 1
ATOM 3653 N N . ALA B 1 222 ? -18.609 2.998 14.797 1 81.81 222 ALA B N 1
ATOM 3654 C CA . ALA B 1 222 ? -18.016 4.258 15.234 1 81.81 222 ALA B CA 1
ATOM 3655 C C . ALA B 1 222 ? -18.766 5.453 14.641 1 81.81 222 ALA B C 1
ATOM 3657 O O . ALA B 1 222 ? -19.359 5.352 13.562 1 81.81 222 ALA B O 1
ATOM 3658 N N . MET B 1 223 ? -18.734 6.504 15.445 1 86.5 223 MET B N 1
ATOM 3659 C CA . MET B 1 223 ? -19.172 7.805 14.945 1 86.5 223 MET B CA 1
ATOM 3660 C C . MET B 1 223 ? -17.984 8.625 14.453 1 86.5 223 MET B C 1
ATOM 3662 O O . MET B 1 223 ? -16.859 8.43 14.906 1 86.5 223 MET B O 1
ATOM 3666 N N . PRO B 1 224 ? -18.266 9.547 13.531 1 89.56 224 PRO B N 1
ATOM 3667 C CA . PRO B 1 224 ? -17.172 10.414 13.086 1 89.56 224 PRO B CA 1
ATOM 3668 C C . PRO B 1 224 ? -16.469 11.109 14.242 1 89.56 224 PRO B C 1
ATOM 3670 O O . PRO B 1 224 ? -15.25 11.328 14.188 1 89.56 224 PRO B O 1
ATOM 3673 N N . SER B 1 225 ? -17.203 11.367 15.328 1 90.12 225 SER B N 1
ATOM 3674 C CA . SER B 1 225 ? -16.625 12.039 16.484 1 90.12 225 SER B CA 1
ATOM 3675 C C . SER B 1 225 ? -15.609 11.148 17.188 1 90.12 225 SER B C 1
ATOM 3677 O O . SER B 1 225 ? -14.633 11.641 17.766 1 90.12 225 SER B O 1
ATOM 3679 N N . ASP B 1 226 ? -15.82 9.836 17.125 1 89.25 226 ASP B N 1
ATOM 3680 C CA . ASP B 1 226 ? -14.875 8.891 17.719 1 89.25 226 ASP B CA 1
ATOM 3681 C C . ASP B 1 226 ? -13.523 8.961 17.016 1 89.25 226 ASP B C 1
ATOM 3683 O O . ASP B 1 226 ? -12.477 8.852 17.672 1 89.25 226 ASP B O 1
ATOM 3687 N N . ILE B 1 227 ? -13.562 9.172 15.75 1 91.62 227 ILE B N 1
ATOM 3688 C CA . ILE B 1 227 ? -12.344 9.258 14.953 1 91.62 227 ILE B CA 1
ATOM 3689 C C . ILE B 1 227 ? -11.711 10.641 15.125 1 91.62 227 ILE B C 1
ATOM 3691 O O . ILE B 1 227 ? -10.516 10.75 15.391 1 91.62 227 ILE B O 1
ATOM 3695 N N . ALA B 1 228 ? -12.547 11.664 15.078 1 92.06 228 ALA B N 1
ATOM 3696 C CA . ALA B 1 228 ? -12.07 13.047 15.125 1 92.06 228 ALA B CA 1
ATOM 3697 C C . ALA B 1 228 ? -11.359 13.336 16.453 1 92.06 228 ALA B C 1
ATOM 3699 O O . ALA B 1 228 ? -10.344 14.031 16.469 1 92.06 228 ALA B O 1
ATOM 3700 N N . SER B 1 229 ? -11.859 12.797 17.531 1 90.38 229 SER B N 1
ATOM 3701 C CA . SER B 1 229 ? -11.242 13.016 18.828 1 90.38 229 SER B CA 1
ATOM 3702 C C . SER B 1 229 ? -9.828 12.461 18.875 1 90.38 229 SER B C 1
ATOM 3704 O O . SER B 1 229 ? -8.938 13.07 19.484 1 90.38 229 SER B O 1
ATOM 3706 N N . GLN B 1 230 ? -9.656 11.328 18.25 1 91.5 230 GLN B N 1
ATOM 3707 C CA . GLN B 1 230 ? -8.328 10.734 18.219 1 91.5 230 GLN B CA 1
ATOM 3708 C C . GLN B 1 230 ? -7.379 11.555 17.344 1 91.5 230 GLN B C 1
ATOM 3710 O O . GLN B 1 230 ? -6.188 11.664 17.656 1 91.5 230 GLN B O 1
ATOM 3715 N N . VAL B 1 231 ? -7.895 12.156 16.266 1 92.75 231 VAL B N 1
ATOM 3716 C CA . VAL B 1 231 ? -7.094 13.023 15.414 1 92.75 231 VAL B CA 1
ATOM 3717 C C . VAL B 1 231 ? -6.602 14.227 16.219 1 92.75 231 VAL B C 1
ATOM 3719 O O . VAL B 1 231 ? -5.41 14.539 16.188 1 92.75 231 VAL B O 1
ATOM 3722 N N . VAL B 1 232 ? -7.484 14.883 16.984 1 89.62 232 VAL B N 1
ATOM 3723 C CA . VAL B 1 232 ? -7.156 16.078 17.75 1 89.62 232 VAL B CA 1
ATOM 3724 C C . VAL B 1 232 ? -6.137 15.734 18.844 1 89.62 232 VAL B C 1
ATOM 3726 O O . VAL B 1 232 ? -5.152 16.453 19.031 1 89.62 232 VAL B O 1
ATOM 3729 N N . ILE B 1 233 ? -6.352 14.625 19.516 1 88.19 233 ILE B N 1
ATOM 3730 C CA . ILE B 1 233 ? -5.461 14.18 20.578 1 88.19 233 ILE B CA 1
ATOM 3731 C C . ILE B 1 233 ? -4.07 13.914 20.016 1 88.19 233 ILE B C 1
ATOM 3733 O O . ILE B 1 233 ? -3.064 14.344 20.578 1 88.19 233 ILE B O 1
ATOM 3737 N N . HIS B 1 234 ? -3.982 13.289 18.859 1 91.31 234 HIS B N 1
ATOM 3738 C CA . HIS B 1 234 ? -2.697 12.914 18.281 1 91.31 234 HIS B CA 1
ATOM 3739 C C . HIS B 1 234 ? -2.016 14.117 17.625 1 91.31 234 HIS B C 1
ATOM 3741 O O . HIS B 1 234 ? -0.794 14.133 17.469 1 91.31 234 HIS B O 1
ATOM 3747 N N . ALA B 1 235 ? -2.801 15.102 17.281 1 89.81 235 ALA B N 1
ATOM 3748 C CA . ALA B 1 235 ? -2.238 16.328 16.719 1 89.81 235 ALA B CA 1
ATOM 3749 C C . ALA B 1 235 ? -1.59 17.188 17.812 1 89.81 235 ALA B C 1
ATOM 3751 O O . ALA B 1 235 ? -0.74 18.031 17.516 1 89.81 235 ALA B O 1
ATOM 3752 N N . SER B 1 236 ? -1.945 17 19.062 1 86.38 236 SER B N 1
ATOM 3753 C CA . SER B 1 236 ? -1.469 17.812 20.172 1 86.38 236 SER B CA 1
ATOM 3754 C C . SER B 1 236 ? -0.083 17.375 20.625 1 86.38 236 SER B C 1
ATOM 3756 O O . SER B 1 236 ? 0.091 16.25 21.094 1 86.38 236 SER B O 1
ATOM 3758 N N . ARG B 1 237 ? 0.822 18.25 20.562 1 86.19 237 ARG B N 1
ATOM 3759 C CA . ARG B 1 237 ? 2.162 17.969 21.078 1 86.19 237 ARG B CA 1
ATOM 3760 C C . ARG B 1 237 ? 2.141 17.75 22.578 1 86.19 237 ARG B C 1
ATOM 3762 O O . ARG B 1 237 ? 2.9 16.938 23.109 1 86.19 237 ARG B O 1
ATOM 3769 N N . LYS B 1 238 ? 1.296 18.469 23.25 1 83.12 238 LYS B N 1
ATOM 3770 C CA . LYS B 1 238 ? 1.214 18.391 24.703 1 83.12 238 LYS B CA 1
ATOM 3771 C C . LYS B 1 238 ? 0.789 17 25.156 1 83.12 238 LYS B C 1
ATOM 3773 O O . LYS B 1 238 ? 1.342 16.453 26.109 1 83.12 238 LYS B O 1
ATOM 3778 N N . VAL B 1 239 ? -0.13 16.422 24.422 1 84 239 VAL B N 1
ATOM 3779 C CA . VAL B 1 239 ? -0.715 15.164 24.875 1 84 239 VAL B CA 1
ATOM 3780 C C . VAL B 1 239 ? 0.007 13.992 24.219 1 84 239 VAL B C 1
ATOM 3782 O O . VAL B 1 239 ? 0.219 12.953 24.844 1 84 239 VAL B O 1
ATOM 3785 N N . SER B 1 240 ? 0.435 14.203 22.906 1 87.62 240 SER B N 1
ATOM 3786 C CA . SER B 1 240 ? 0.959 13.086 22.125 1 87.62 240 SER B CA 1
ATOM 3787 C C . SER B 1 240 ? 2.352 13.398 21.578 1 87.62 240 SER B C 1
ATOM 3789 O O . SER B 1 240 ? 2.711 12.961 20.484 1 87.62 240 SER B O 1
ATOM 3791 N N . GLY B 1 241 ? 3.115 14.094 22.328 1 88.81 241 GLY B N 1
ATOM 3792 C CA . GLY B 1 241 ? 4.41 14.57 21.875 1 88.81 241 GLY B CA 1
ATOM 3793 C C . GLY B 1 241 ? 5.41 13.445 21.641 1 88.81 241 GLY B C 1
ATOM 3794 O O . GLY B 1 241 ? 6.406 13.633 20.938 1 88.81 241 GLY B O 1
ATOM 3795 N N . HIS B 1 242 ? 5.172 12.305 22.188 1 90.56 242 HIS B N 1
ATOM 3796 C CA . HIS B 1 242 ? 6.113 11.195 22.062 1 90.56 242 HIS B CA 1
ATOM 3797 C C . HIS B 1 242 ? 5.52 10.055 21.25 1 90.56 242 HIS B C 1
ATOM 3799 O O . HIS B 1 242 ? 5.98 8.914 21.344 1 90.56 242 HIS B O 1
ATOM 3805 N N . VAL B 1 243 ? 4.465 10.328 20.531 1 92.19 243 VAL B N 1
ATOM 3806 C CA . VAL B 1 243 ? 3.809 9.297 19.719 1 92.19 243 VAL B CA 1
ATOM 3807 C C . VAL B 1 243 ? 4.062 9.562 18.25 1 92.19 243 VAL B C 1
ATOM 3809 O O . VAL B 1 243 ? 3.531 10.516 17.672 1 92.19 243 VAL B O 1
ATOM 3812 N N . THR B 1 244 ? 4.875 8.773 17.656 1 95 244 THR B N 1
ATOM 3813 C CA . THR B 1 244 ? 5.141 8.859 16.219 1 95 244 THR B CA 1
ATOM 3814 C C . THR B 1 244 ? 5.324 7.469 15.617 1 95 244 THR B C 1
ATOM 3816 O O . THR B 1 244 ? 5.727 6.535 16.312 1 95 244 THR B O 1
ATOM 3819 N N . GLY B 1 245 ? 4.91 7.297 14.367 1 95.06 245 GLY B N 1
ATOM 3820 C CA . GLY B 1 245 ? 5.086 6.039 13.656 1 95.06 245 GLY B CA 1
ATOM 3821 C C . GLY B 1 245 ? 4.035 5.004 14 1 95.06 245 GLY B C 1
ATOM 3822 O O . GLY B 1 245 ? 4.246 3.807 13.805 1 95.06 245 GLY B O 1
ATOM 3823 N N . GLN B 1 246 ? 2.916 5.445 14.555 1 93.38 246 GLN B N 1
ATOM 3824 C CA . GLN B 1 246 ? 1.916 4.496 15.039 1 93.38 246 GLN B CA 1
ATOM 3825 C C . GLN B 1 246 ? 0.697 4.469 14.125 1 93.38 246 GLN B C 1
ATOM 3827 O O . GLN B 1 246 ? 0.31 5.5 13.562 1 93.38 246 GLN B O 1
ATOM 3832 N N . VAL B 1 247 ? 0.17 3.322 13.906 1 95.38 247 VAL B N 1
ATOM 3833 C CA . VAL B 1 247 ? -1.172 3.139 13.359 1 95.38 247 VAL B CA 1
ATOM 3834 C C . VAL B 1 247 ? -2.145 2.799 14.492 1 95.38 247 VAL B C 1
ATOM 3836 O O . VAL B 1 247 ? -2.105 1.697 15.039 1 95.38 247 VAL B O 1
ATOM 3839 N N . LEU B 1 248 ? -3.002 3.705 14.828 1 91.88 248 LEU B N 1
ATOM 3840 C CA . LEU B 1 248 ? -3.99 3.482 15.875 1 91.88 248 LEU B CA 1
ATOM 3841 C C . LEU B 1 248 ? -5.297 2.955 15.289 1 91.88 248 LEU B C 1
ATOM 3843 O O . LEU B 1 248 ? -6.004 3.682 14.586 1 91.88 248 LEU B O 1
ATOM 3847 N N . MET B 1 249 ? -5.609 1.75 15.578 1 91.19 249 MET B N 1
ATOM 3848 C CA . MET B 1 249 ? -6.84 1.128 15.102 1 91.19 249 MET B CA 1
ATOM 3849 C C . MET B 1 249 ? -8.031 1.554 15.953 1 91.19 249 MET B C 1
ATOM 3851 O O . MET B 1 249 ? -8.055 1.306 17.156 1 91.19 249 MET B O 1
ATOM 3855 N N . ILE B 1 250 ? -8.945 2.264 15.383 1 88.62 250 ILE B N 1
ATOM 3856 C CA . ILE B 1 250 ? -10.188 2.635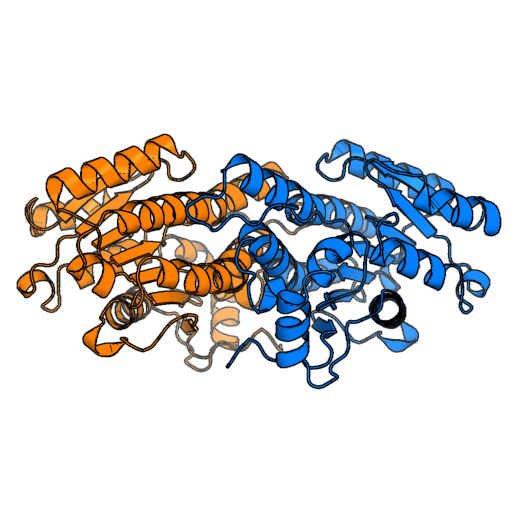 16.047 1 88.62 250 ILE B CA 1
ATOM 3857 C C . ILE B 1 250 ? -11.344 1.797 15.508 1 88.62 250 ILE B C 1
ATOM 3859 O O . ILE B 1 250 ? -12.109 2.26 14.656 1 88.62 250 ILE B O 1
ATOM 3863 N N . THR B 1 251 ? -11.422 0.597 15.977 1 82.94 251 THR B N 1
ATOM 3864 C CA . THR B 1 251 ? -12.305 -0.397 15.383 1 82.94 251 THR B CA 1
ATOM 3865 C C . THR B 1 251 ? -13.258 -0.973 16.422 1 82.94 251 THR B C 1
ATOM 3867 O O . THR B 1 251 ? -13.969 -1.943 16.156 1 82.94 251 THR B O 1
ATOM 3870 N N . GLY B 1 252 ? -13.289 -0.403 17.516 1 73.62 252 GLY B N 1
ATOM 3871 C CA . GLY B 1 252 ? -14.094 -0.983 18.578 1 73.62 252 GLY B CA 1
ATOM 3872 C C . GLY B 1 252 ? -13.648 -2.377 18.969 1 73.62 252 GLY B C 1
ATOM 3873 O O . GLY B 1 252 ? -14.453 -3.184 19.453 1 73.62 252 GLY B O 1
ATOM 3874 N N . GLY B 1 253 ? -12.438 -2.77 18.688 1 69.12 253 GLY B N 1
ATOM 3875 C CA . GLY B 1 253 ? -11.883 -4.074 19.016 1 69.12 253 GLY B CA 1
ATOM 3876 C C . GLY B 1 253 ? -12.016 -5.078 17.875 1 69.12 253 GLY B C 1
ATOM 3877 O O . GLY B 1 253 ? -11.867 -6.281 18.094 1 69.12 253 GLY B O 1
ATOM 3878 N N . MET B 1 254 ? -12.383 -4.598 16.672 1 66.88 254 MET B N 1
ATOM 3879 C CA . MET B 1 254 ? -12.547 -5.48 15.523 1 66.88 254 MET B CA 1
ATOM 3880 C C . MET B 1 254 ? -11.328 -6.379 15.352 1 66.88 254 MET B C 1
ATOM 3882 O O . MET B 1 254 ? -10.188 -5.918 15.438 1 66.88 254 MET B O 1
ATOM 3886 N N . GLU B 1 255 ? -11.492 -7.719 15.586 1 56.66 255 GLU B N 1
ATOM 3887 C CA . GLU B 1 255 ? -10.453 -8.695 15.25 1 56.66 255 GLU B CA 1
ATOM 3888 C C . GLU B 1 255 ? -10.625 -9.219 13.828 1 56.66 255 GLU B C 1
ATOM 3890 O O . GLU B 1 255 ? -11.734 -9.203 13.289 1 56.66 255 GLU B O 1
ATOM 3895 N N . GLY B 1 256 ? -9.781 -9.016 12.867 1 53.91 256 GLY B N 1
ATOM 3896 C CA . GLY B 1 256 ? -9.906 -9.602 11.539 1 53.91 256 GLY B CA 1
ATOM 3897 C C . GLY B 1 256 ? -10.797 -10.82 11.508 1 53.91 256 GLY B C 1
ATOM 3898 O O . GLY B 1 256 ? -11.039 -11.453 12.539 1 53.91 256 GLY B O 1
ATOM 3899 N N . GLU B 1 257 ? -11.703 -10.914 10.578 1 43.19 257 GLU B N 1
ATOM 3900 C CA . GLU B 1 257 ? -12.68 -11.992 10.523 1 43.19 257 GLU B CA 1
ATOM 3901 C C . GLU B 1 257 ? -12.031 -13.344 10.789 1 43.19 257 GLU B C 1
ATOM 3903 O O . GLU B 1 257 ? -11.156 -13.781 10.039 1 43.19 257 GLU B O 1
ATOM 3908 N N . CYS B 1 258 ? -11.594 -13.781 11.93 1 33.06 258 CYS B N 1
ATOM 3909 C CA . CYS B 1 258 ? -11.438 -15.203 12.188 1 33.06 258 CYS B CA 1
ATOM 3910 C C . CYS B 1 258 ? -12.711 -15.969 11.859 1 33.06 258 CYS B C 1
ATOM 3912 O O . CYS B 1 258 ? -12.82 -17.156 12.148 1 33.06 258 CYS B O 1
ATOM 3914 N N . ARG B 1 259 ? -13.719 -15.43 11.344 1 29.78 259 ARG B N 1
ATOM 3915 C CA . ARG B 1 259 ? -14.852 -16.344 11.375 1 29.78 259 ARG B CA 1
ATOM 3916 C C . ARG B 1 259 ? -14.844 -17.266 10.156 1 29.78 259 ARG B C 1
ATOM 3918 O O . ARG B 1 259 ? -14.5 -16.844 9.055 1 29.78 259 ARG B O 1
#

pLDDT: mean 88.25, std 12.78, range [29.78, 98.69]

InterPro domains:
  IPR002347 Short-chain dehydrogenase/reductase SDR [PF13561] (5-254)
  IPR002347 Short-chain dehydrogenase/reductase SDR [PR00081] (78-89)
  IPR002347 Short-chain dehydrogenase/reductase SDR [PR00081] (132-148)
  IPR002347 Short-chain dehydrogenase/reductase SDR [PR00081] (182-199)
  IPR002347 Short-chain dehydrogenase/reductase SDR [PR00081] (217-237)
  IPR036291 NAD(P)-binding domain superfamily [SSF51735] (5-254)